Protein AF-0000000073254161 (afdb_homodimer)

Foldseek 3Di:
DDFDDDDDWDDPPDDFQLQVLAAAEEEEEVLLWDLSVLQQVLSLVSHHAYEYEYQPPVSQVVSCVVRPNHHYQHADLLDLVSVLVSLQVSLVSDPNSAHAEYEHDFAADDQWLVLDDPDPPDDRDDTDLVRCSGLAVSSVSSVVSQLVRLCVQQNFAADPPADEHEYEYEAAVLLPDDDPSGCSNSVSSVVSLVVQVVQQRQVNRSNYAYEYEHEYDEDIVSDDPVVVVVCVVVVAAHFYSNLSNVVVSVQSRDSVDHSFYKYQAGCVVPVSRITTPSPNQPVVDPVVVVVVCVVCVVPPSVVTDPD/DDFDDDDDWDDPPDDFQLQVLAAAEEEEEVLLWDLSVLQQVLSLVSHHAYEYEYQPPVSQVVSCVVRPNHHYQHADLLDLVSVLVSLQVSLVSDPNSAHAEYEHDFAADDQWLVLDDPDPPDDRDDTDLVRCSGLAVSSVSSVVSQLVRLCVQQNFAADPPADEHEYEYEAAVLLPDDDPSGCSNSVSSVVSLVVQVVQQRQVNRSNYAYEYEHEYAEDIVSDDPVVVVVCVVVVAAHFYSNLSNVVVSVQSRDSVDHSFYKYQAHCVVPVSRITTPSPNQPVVDPVVVVVVCVVCVVPPSVVTDPD

Radius of gyration: 23.74 Å; Cα contacts (8 Å, |Δi|>4): 1403; chains: 2; bounding box: 58×70×52 Å

Structure (mmCIF, N/CA/C/O backbone):
data_AF-0000000073254161-model_v1
#
loop_
_entity.id
_entity.type
_entity.pdbx_description
1 polymer 'Chromosome 3, complete genome'
#
loop_
_atom_site.group_PDB
_atom_site.id
_atom_site.type_symbol
_atom_site.label_atom_id
_atom_site.label_alt_id
_atom_site.label_comp_id
_atom_site.label_asym_id
_atom_site.label_entity_id
_atom_site.label_seq_id
_atom_site.pdbx_PDB_ins_code
_atom_site.Cartn_x
_atom_site.Cartn_y
_atom_site.Cartn_z
_atom_site.occupancy
_atom_site.B_iso_or_equiv
_atom_site.auth_seq_id
_atom_site.auth_comp_id
_atom_site.auth_asym_id
_atom_site.auth_atom_id
_atom_site.pdbx_PDB_model_num
ATOM 1 N N . MET A 1 1 ? -14.523 23.875 3.107 1 88.19 1 MET A N 1
ATOM 2 C CA . MET A 1 1 ? -13.703 23.188 2.119 1 88.19 1 MET A CA 1
ATOM 3 C C . MET A 1 1 ? -14.57 22.516 1.066 1 88.19 1 MET A C 1
ATOM 5 O O . MET A 1 1 ? -15.57 21.875 1.396 1 88.19 1 MET A O 1
ATOM 9 N N . PRO A 1 2 ? -14.219 22.688 -0.201 1 90.25 2 PRO A N 1
ATOM 10 C CA . PRO A 1 2 ? -15 22.016 -1.244 1 90.25 2 PRO A CA 1
ATOM 11 C C . PRO A 1 2 ? -14.727 20.516 -1.314 1 90.25 2 PRO A C 1
ATOM 13 O O . PRO A 1 2 ? -13.695 20.047 -0.826 1 90.25 2 PRO A O 1
ATOM 16 N N . PRO A 1 3 ? -15.688 19.766 -1.896 1 93.31 3 PRO A N 1
ATOM 17 C CA . PRO A 1 3 ? -15.422 18.344 -2.133 1 93.31 3 PRO A CA 1
ATOM 18 C C . PRO A 1 3 ? -14.242 18.109 -3.078 1 93.31 3 PRO A C 1
ATOM 20 O O . PRO A 1 3 ? -13.906 19 -3.869 1 93.31 3 PRO A O 1
ATOM 23 N N . TYR A 1 4 ? -13.688 16.938 -2.992 1 95.44 4 TYR A N 1
ATOM 24 C CA . TYR A 1 4 ? -12.57 16.547 -3.84 1 95.44 4 TYR A CA 1
ATOM 25 C C . TYR A 1 4 ? -12.984 16.5 -5.305 1 95.44 4 TYR A C 1
ATOM 27 O O . TYR A 1 4 ? -14.047 15.977 -5.637 1 95.44 4 TYR A O 1
ATOM 35 N N . LYS A 1 5 ? -12.195 17.094 -6.145 1 92.38 5 LYS A N 1
ATOM 36 C CA . LYS A 1 5 ? -12.344 17.031 -7.594 1 92.38 5 LYS A CA 1
ATOM 37 C C . LYS A 1 5 ? -11 16.781 -8.273 1 92.38 5 LYS A C 1
ATOM 39 O O . LYS A 1 5 ? -9.969 17.312 -7.844 1 92.38 5 LYS A O 1
ATOM 44 N N . ILE A 1 6 ? -11.055 15.961 -9.258 1 93.88 6 ILE A N 1
ATOM 45 C CA . ILE A 1 6 ? -9.852 15.773 -10.062 1 93.88 6 ILE A CA 1
ATOM 46 C C . ILE A 1 6 ? -9.406 17.109 -10.641 1 93.88 6 ILE A C 1
ATOM 48 O O . ILE A 1 6 ? -10.219 17.875 -11.172 1 93.88 6 ILE A O 1
ATOM 52 N N . SER A 1 7 ? -8.156 17.469 -10.461 1 93.81 7 SER A N 1
ATOM 53 C CA . SER A 1 7 ? -7.586 18.734 -10.906 1 93.81 7 SER A CA 1
ATOM 54 C C . SER A 1 7 ? -6.211 18.531 -11.531 1 93.81 7 SER A C 1
ATOM 56 O O . SER A 1 7 ? -5.609 17.469 -11.391 1 93.81 7 SER A O 1
ATOM 58 N N . PRO A 1 8 ? -5.73 19.469 -12.305 1 94.62 8 PRO A N 1
ATOM 59 C CA . PRO A 1 8 ? -4.359 19.406 -12.812 1 94.62 8 PRO A CA 1
ATOM 60 C C . PRO A 1 8 ? -3.32 19.328 -11.695 1 94.62 8 PRO A C 1
ATOM 62 O O . PRO A 1 8 ? -3.637 19.594 -10.539 1 94.62 8 PRO A O 1
ATOM 65 N N . PRO A 1 9 ? -2.145 18.938 -12.031 1 96.12 9 PRO A N 1
ATOM 66 C CA . PRO A 1 9 ? -1.096 18.859 -11.016 1 96.12 9 PRO A CA 1
ATOM 67 C C . PRO A 1 9 ? -0.862 20.203 -10.312 1 96.12 9 PRO A C 1
ATOM 69 O O . PRO A 1 9 ? -1.015 21.266 -10.922 1 96.12 9 PRO A O 1
ATOM 72 N N . VAL A 1 10 ? -0.501 20.125 -9.062 1 97.44 10 VAL A N 1
ATOM 73 C CA . VAL A 1 10 ? -0.169 21.297 -8.273 1 97.44 10 VAL A CA 1
ATOM 74 C C . VAL A 1 10 ? 1.047 22 -8.867 1 97.44 10 VAL A C 1
ATOM 76 O O . VAL A 1 10 ? 2.049 21.359 -9.188 1 97.44 10 VAL A O 1
ATOM 79 N N . ASP A 1 11 ? 0.95 23.297 -9.109 1 97.5 11 ASP A N 1
ATOM 80 C CA . ASP A 1 11 ? 2.133 24.062 -9.477 1 97.5 11 ASP A CA 1
ATOM 81 C C . ASP A 1 11 ? 3.084 24.219 -8.297 1 97.5 11 ASP A C 1
ATOM 83 O O . ASP A 1 11 ? 2.779 24.938 -7.336 1 97.5 11 ASP A O 1
ATOM 87 N N . CYS A 1 12 ? 4.238 23.578 -8.391 1 98 12 CYS A N 1
ATOM 88 C CA . CYS A 1 12 ? 5.164 23.531 -7.258 1 98 12 CYS A CA 1
ATOM 89 C C . CYS A 1 12 ? 6.262 24.562 -7.41 1 98 12 CYS A C 1
ATOM 91 O O . CYS A 1 12 ? 7.09 24.734 -6.512 1 98 12 CYS A O 1
ATOM 93 N N . ASP A 1 13 ? 6.281 25.266 -8.562 1 97.62 13 ASP A N 1
ATOM 94 C CA . ASP A 1 13 ? 7.297 26.281 -8.812 1 97.62 13 ASP A CA 1
ATOM 95 C C . ASP A 1 13 ? 6.715 27.688 -8.672 1 97.62 13 ASP A C 1
ATOM 97 O O . ASP A 1 13 ? 6.816 28.5 -9.594 1 97.62 13 ASP A O 1
ATOM 101 N N . VAL A 1 14 ? 6.148 27.969 -7.527 1 97.56 14 VAL A N 1
ATOM 102 C CA . VAL A 1 14 ? 5.539 29.266 -7.25 1 97.56 14 VAL A CA 1
ATOM 103 C C . VAL A 1 14 ? 5.867 29.703 -5.82 1 97.56 14 VAL A C 1
ATOM 105 O O . VAL A 1 14 ? 6.098 28.859 -4.949 1 97.56 14 VAL A O 1
ATOM 108 N N . ASN A 1 15 ? 5.891 30.969 -5.629 1 97.25 15 ASN A N 1
ATOM 109 C CA . ASN A 1 15 ? 5.961 31.484 -4.266 1 97.25 15 ASN A CA 1
ATOM 110 C C . ASN A 1 15 ? 4.617 31.375 -3.551 1 97.25 15 ASN A C 1
ATOM 112 O O . ASN A 1 15 ? 3.568 31.312 -4.195 1 97.25 15 ASN A O 1
ATOM 116 N N . PHE A 1 16 ? 4.707 31.203 -2.297 1 96.5 16 PHE A N 1
ATOM 117 C CA . PHE A 1 16 ? 3.486 31.141 -1.504 1 96.5 16 PHE A CA 1
ATOM 118 C C . PHE A 1 16 ? 3.695 31.781 -0.137 1 96.5 16 PHE A C 1
ATOM 120 O O . PHE A 1 16 ? 4.828 31.859 0.348 1 96.5 16 PHE A O 1
ATOM 127 N N . SER A 1 17 ? 2.592 32.312 0.409 1 96.44 17 SER A N 1
ATOM 128 C CA . SER A 1 17 ? 2.637 32.875 1.745 1 96.44 17 SER A CA 1
ATOM 129 C C . SER A 1 17 ? 2.543 31.812 2.822 1 96.44 17 SER A C 1
ATOM 131 O O . SER A 1 17 ? 1.846 30.812 2.648 1 96.44 17 SER A O 1
ATOM 133 N N . ARG A 1 18 ? 3.213 32.031 3.973 1 95.25 18 ARG A N 1
ATOM 134 C CA . ARG A 1 18 ? 3.191 31.109 5.102 1 95.25 18 ARG A CA 1
ATOM 135 C C . ARG A 1 18 ? 2.428 31.703 6.281 1 95.25 18 ARG A C 1
ATOM 137 O O . ARG A 1 18 ? 2.406 31.125 7.367 1 95.25 18 ARG A O 1
ATOM 144 N N . ASP A 1 19 ? 1.77 32.781 6.059 1 95.56 19 ASP A N 1
ATOM 145 C CA . ASP A 1 19 ? 1.135 33.531 7.129 1 95.56 19 ASP A CA 1
ATOM 146 C C . ASP A 1 19 ? 0.021 32.75 7.793 1 95.56 19 ASP A C 1
ATOM 148 O O . ASP A 1 19 ? -0.25 32.906 8.984 1 95.56 19 ASP A O 1
ATOM 152 N N . GLN A 1 20 ? -0.538 31.891 7.043 1 94.69 20 GLN A N 1
ATOM 153 C CA . GLN A 1 20 ? -1.678 31.141 7.562 1 94.69 20 GLN A CA 1
ATOM 154 C C . GLN A 1 20 ? -1.229 30.094 8.578 1 94.69 20 GLN A C 1
ATOM 156 O O . GLN A 1 20 ? -2.053 29.531 9.305 1 94.69 20 GLN A O 1
ATOM 161 N N . LEU A 1 21 ? 0.088 29.844 8.711 1 97.06 21 LEU A N 1
ATOM 162 C CA . LEU A 1 21 ? 0.604 28.812 9.594 1 97.06 21 LEU A CA 1
ATOM 163 C C . LEU A 1 21 ? 0.906 29.391 10.977 1 97.06 21 LEU A C 1
ATOM 165 O O . LEU A 1 21 ? 1.125 28.641 11.93 1 97.06 21 LEU A O 1
ATOM 169 N N . LEU A 1 22 ? 0.882 30.75 11.07 1 95.81 22 LEU A N 1
ATOM 170 C CA . LEU A 1 22 ? 1.233 31.422 12.312 1 95.81 22 LEU A CA 1
ATOM 171 C C . LEU A 1 22 ? 0.337 30.953 13.461 1 95.81 22 LEU A C 1
ATOM 173 O O . LEU A 1 22 ? -0.888 30.938 13.32 1 95.81 22 LEU A O 1
ATOM 177 N N . ASP A 1 23 ? 0.924 30.453 14.5 1 94.81 23 ASP A N 1
ATOM 178 C CA . ASP A 1 23 ? 0.315 30.078 15.773 1 94.81 23 ASP A CA 1
ATOM 179 C C . ASP A 1 23 ? -0.521 28.812 15.641 1 94.81 23 ASP A C 1
ATOM 181 O O . ASP A 1 23 ? -1.264 28.453 16.547 1 94.81 23 ASP A O 1
ATOM 185 N N . LYS A 1 24 ? -0.486 28.188 14.469 1 96.31 24 LYS A N 1
ATOM 186 C CA . LYS A 1 24 ? -1.184 26.922 14.289 1 96.31 24 LYS A CA 1
ATOM 187 C C . LYS A 1 24 ? -0.395 25.766 14.914 1 96.31 24 LYS A C 1
ATOM 189 O O . LYS A 1 24 ? 0.833 25.719 14.812 1 96.31 24 LYS A O 1
ATOM 194 N N . ILE A 1 25 ? -1.047 24.828 15.539 1 97.94 25 ILE A N 1
ATOM 195 C CA . ILE A 1 25 ? -0.398 23.672 16.172 1 97.94 25 ILE A CA 1
ATOM 196 C C . ILE A 1 25 ? -0.178 22.578 15.141 1 97.94 25 ILE A C 1
ATOM 198 O O . ILE A 1 25 ? -1.112 22.172 14.438 1 97.94 25 ILE A O 1
ATOM 202 N N . ALA A 1 26 ? 1.041 22.109 15.031 1 98.5 26 ALA A N 1
ATOM 203 C CA . ALA A 1 26 ? 1.413 21.016 14.125 1 98.5 26 ALA A CA 1
ATOM 204 C C . ALA A 1 26 ? 2.088 19.875 14.883 1 98.5 26 ALA A C 1
ATOM 206 O O . ALA A 1 26 ? 3.057 20.109 15.609 1 98.5 26 ALA A O 1
ATOM 207 N N . ILE A 1 27 ? 1.56 18.703 14.734 1 98.88 27 ILE A N 1
ATOM 208 C CA . ILE A 1 27 ? 2.137 17.5 15.328 1 98.88 27 ILE A CA 1
ATOM 209 C C . ILE A 1 27 ? 2.961 16.75 14.273 1 98.88 27 ILE A C 1
ATOM 211 O O . ILE A 1 27 ? 2.523 16.578 13.133 1 98.88 27 ILE A O 1
ATOM 215 N N . ILE A 1 28 ? 4.145 16.312 14.633 1 98.94 28 ILE A N 1
ATOM 216 C CA . ILE A 1 28 ? 4.988 15.508 13.766 1 98.94 28 ILE A CA 1
ATOM 217 C C . ILE A 1 28 ? 5.441 14.25 14.508 1 98.94 28 ILE A C 1
ATOM 219 O O . ILE A 1 28 ? 6.176 14.336 15.492 1 98.94 28 ILE A O 1
ATOM 223 N N . THR A 1 29 ? 5.035 13.094 14.117 1 98.88 29 THR A N 1
ATOM 224 C CA . THR A 1 29 ? 5.617 11.867 14.641 1 98.88 29 THR A CA 1
ATOM 225 C C . THR A 1 29 ? 6.969 11.586 13.992 1 98.88 29 THR A C 1
ATOM 227 O O . THR A 1 29 ? 7.172 11.883 12.812 1 98.88 29 THR A O 1
ATOM 230 N N . GLY A 1 30 ? 7.852 10.992 14.766 1 98.19 30 GLY A N 1
ATOM 231 C CA . GLY A 1 30 ? 9.203 10.844 14.242 1 98.19 30 GLY A CA 1
ATOM 232 C C . GLY A 1 30 ? 9.852 12.172 13.891 1 98.19 30 GLY A C 1
ATOM 233 O O . GLY A 1 30 ? 10.531 12.281 12.867 1 98.19 30 GLY A O 1
ATOM 234 N N . GLY A 1 31 ? 9.633 13.148 14.695 1 98.31 31 GLY A N 1
ATOM 235 C CA . GLY A 1 31 ? 9.977 14.508 14.305 1 98.31 31 GLY A CA 1
ATOM 236 C C . GLY A 1 31 ? 11.344 14.938 14.789 1 98.31 31 GLY A C 1
ATOM 237 O O . GLY A 1 31 ? 11.805 16.031 14.469 1 98.31 31 GLY A O 1
ATOM 238 N N . ALA A 1 32 ? 12.125 14.055 15.492 1 97.31 32 ALA A N 1
ATOM 239 C CA . ALA A 1 32 ? 13.312 14.508 16.203 1 97.31 32 ALA A CA 1
ATOM 240 C C . ALA A 1 32 ? 14.562 14.375 15.336 1 97.31 32 ALA A C 1
ATOM 242 O O . ALA A 1 32 ? 15.641 14.812 15.719 1 97.31 32 ALA A O 1
ATOM 243 N N . SER A 1 33 ? 14.414 13.742 14.148 1 92.94 33 SER A N 1
ATOM 244 C CA . SER A 1 33 ? 15.586 13.555 13.305 1 92.94 33 SER A CA 1
ATOM 245 C C . SER A 1 33 ? 15.203 13.461 11.836 1 92.94 33 SER A C 1
ATOM 247 O O . SER A 1 33 ? 14.023 13.406 11.5 1 92.94 33 SER A O 1
ATOM 249 N N . GLY A 1 34 ? 16.188 13.664 11.008 1 94.75 34 GLY A N 1
ATOM 250 C CA . GLY A 1 34 ? 16.016 13.438 9.578 1 94.75 34 GLY A CA 1
ATOM 251 C C . GLY A 1 34 ? 14.984 14.367 8.953 1 94.75 34 GLY A C 1
ATOM 252 O O . GLY A 1 34 ? 15.047 15.586 9.133 1 94.75 34 GLY A O 1
ATOM 253 N N . ILE A 1 35 ? 14.133 13.742 8.18 1 97 35 ILE A N 1
ATOM 254 C CA . ILE A 1 35 ? 13.125 14.5 7.441 1 97 35 ILE A CA 1
ATOM 255 C C . ILE A 1 35 ? 12.117 15.102 8.422 1 97 35 ILE A C 1
ATOM 257 O O . ILE A 1 35 ? 11.633 16.219 8.211 1 97 35 ILE A O 1
ATOM 261 N N . GLY A 1 36 ? 11.812 14.352 9.539 1 98.25 36 GLY A N 1
ATOM 262 C CA . GLY A 1 36 ? 10.938 14.883 10.578 1 98.25 36 GLY A CA 1
ATOM 263 C C . GLY A 1 36 ? 11.453 16.172 11.188 1 98.25 36 GLY A C 1
ATOM 264 O O . GLY A 1 36 ? 10.688 17.125 11.383 1 98.25 36 GLY A O 1
ATOM 265 N N . GLU A 1 37 ? 12.727 16.188 11.43 1 98.31 37 GLU A N 1
ATOM 266 C CA . GLU A 1 37 ? 13.352 17.406 11.945 1 98.31 37 GLU A CA 1
ATOM 267 C C . GLU A 1 37 ? 13.234 18.547 10.93 1 98.31 37 GLU A C 1
ATOM 269 O O . GLU A 1 37 ? 13.008 19.688 11.312 1 98.31 37 GLU A O 1
ATOM 274 N N . ALA A 1 38 ? 13.383 18.219 9.672 1 98.44 38 ALA A N 1
ATOM 275 C CA . ALA A 1 38 ? 13.258 19.234 8.625 1 98.44 38 ALA A CA 1
ATOM 276 C C . ALA A 1 38 ? 11.859 19.844 8.609 1 98.44 38 ALA A C 1
ATOM 278 O O . ALA A 1 38 ? 11.703 21.047 8.453 1 98.44 38 ALA A O 1
ATOM 279 N N . TYR A 1 39 ? 10.844 18.984 8.758 1 98.81 39 TYR A N 1
ATOM 280 C CA . TYR A 1 39 ? 9.477 19.484 8.867 1 98.81 39 TYR A CA 1
ATOM 281 C C . TYR A 1 39 ? 9.32 20.391 10.078 1 98.81 39 TYR A C 1
ATOM 283 O O . TYR A 1 39 ? 8.727 21.469 9.984 1 98.81 39 TYR A O 1
ATOM 291 N N . ALA A 1 40 ? 9.875 19.938 11.227 1 98.81 40 ALA A N 1
ATOM 292 C CA . ALA A 1 40 ? 9.75 20.703 12.477 1 98.81 40 ALA A CA 1
ATOM 293 C C . ALA A 1 40 ? 10.383 22.078 12.336 1 98.81 40 ALA A C 1
ATOM 295 O O . ALA A 1 40 ? 9.758 23.094 12.688 1 98.81 40 ALA A O 1
ATOM 296 N N . ARG A 1 41 ? 11.562 22.172 11.812 1 98.75 41 ARG A N 1
ATOM 297 C CA . ARG A 1 41 ? 12.273 23.422 11.656 1 98.75 41 ARG A CA 1
ATOM 298 C C . ARG A 1 41 ? 11.555 24.344 10.672 1 98.75 41 ARG A C 1
ATOM 300 O O . ARG A 1 41 ? 11.461 25.547 10.898 1 98.75 41 ARG A O 1
ATOM 307 N N . ALA A 1 42 ? 11.078 23.766 9.555 1 98.81 42 ALA A N 1
ATOM 308 C CA . ALA A 1 42 ? 10.375 24.562 8.555 1 98.81 42 ALA A CA 1
ATOM 309 C C . ALA A 1 42 ? 9.094 25.156 9.133 1 98.81 42 ALA A C 1
ATOM 311 O O . ALA A 1 42 ? 8.82 26.344 8.945 1 98.81 42 ALA A O 1
ATOM 312 N N . LEU A 1 43 ? 8.328 24.359 9.844 1 98.75 43 LEU A N 1
ATOM 313 C CA . LEU A 1 43 ? 7.07 24.812 10.438 1 98.75 43 LEU A CA 1
ATOM 314 C C . LEU A 1 43 ? 7.316 25.844 11.523 1 98.75 43 LEU A C 1
ATOM 316 O O . LEU A 1 43 ? 6.594 26.844 11.609 1 98.75 43 LEU A O 1
ATOM 320 N N . HIS A 1 44 ? 8.344 25.625 12.32 1 98.62 44 HIS A N 1
ATOM 321 C CA . HIS A 1 44 ? 8.695 26.578 13.359 1 98.62 44 HIS A CA 1
ATOM 322 C C . HIS A 1 44 ? 9.07 27.938 12.766 1 98.62 44 HIS A C 1
ATOM 324 O O . HIS A 1 44 ? 8.609 28.984 13.242 1 98.62 44 HIS A O 1
ATOM 330 N N . LYS A 1 45 ? 9.859 27.875 11.758 1 98.31 45 LYS A N 1
ATOM 331 C CA . LYS A 1 45 ? 10.281 29.094 11.078 1 98.31 45 LYS A CA 1
ATOM 332 C C . LYS A 1 45 ? 9.086 29.844 10.5 1 98.31 45 LYS A C 1
ATOM 334 O O . LYS A 1 45 ? 9.086 31.078 10.438 1 98.31 45 LYS A O 1
ATOM 339 N N . ALA A 1 46 ? 8.062 29.125 10.141 1 98.12 46 ALA A N 1
ATOM 340 C CA . ALA A 1 46 ? 6.859 29.703 9.562 1 98.12 46 ALA A CA 1
ATOM 341 C C . ALA A 1 46 ? 5.922 30.219 10.656 1 98.12 46 ALA A C 1
ATOM 343 O O . ALA A 1 46 ? 4.863 30.781 10.359 1 98.12 46 ALA A O 1
ATOM 344 N N . GLY A 1 47 ? 6.25 29.984 11.93 1 97.12 47 GLY A N 1
ATOM 345 C CA . GLY A 1 47 ? 5.496 30.562 13.039 1 97.12 47 GLY A CA 1
ATOM 346 C C . GLY A 1 47 ? 4.527 29.578 13.672 1 97.12 47 GLY A C 1
ATOM 347 O O . GLY A 1 47 ? 3.783 29.922 14.586 1 97.12 47 GLY A O 1
ATOM 348 N N . ALA A 1 48 ? 4.539 28.328 13.258 1 97.38 48 ALA A N 1
ATOM 349 C CA . ALA A 1 48 ? 3.662 27.312 13.844 1 97.38 48 ALA A CA 1
ATOM 350 C C . ALA A 1 48 ? 4.164 26.875 15.219 1 97.38 48 ALA A C 1
ATOM 352 O O . ALA A 1 48 ? 5.348 27.016 15.523 1 97.38 48 ALA A O 1
ATOM 353 N N . VAL A 1 49 ? 3.287 26.422 16 1 97.06 49 VAL A N 1
ATOM 354 C CA . VAL A 1 49 ? 3.633 25.75 17.25 1 97.06 49 VAL A CA 1
ATOM 355 C C . VAL A 1 49 ? 3.834 24.266 17.016 1 97.06 49 VAL A C 1
ATOM 357 O O . VAL A 1 49 ? 2.867 23.531 16.797 1 97.06 49 VAL A O 1
ATOM 360 N N . VAL A 1 50 ? 5.055 23.812 17.141 1 98.31 50 VAL A N 1
ATOM 361 C CA . VAL A 1 50 ? 5.398 22.453 16.719 1 98.31 50 VAL A CA 1
ATOM 362 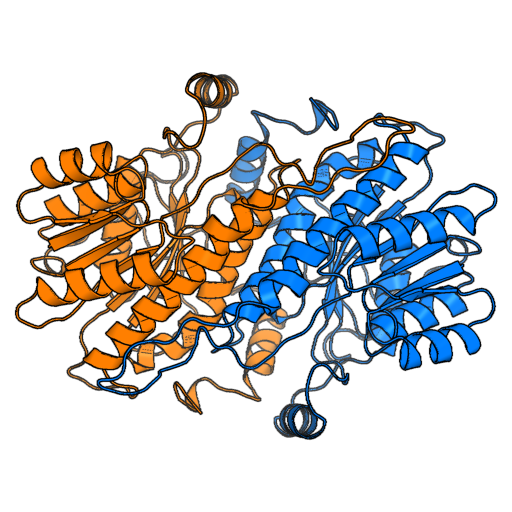C C . VAL A 1 50 ? 5.43 21.531 17.922 1 98.31 50 VAL A C 1
ATOM 364 O O . VAL A 1 50 ? 6.062 21.844 18.938 1 98.31 50 VAL A O 1
ATOM 367 N N . VAL A 1 51 ? 4.727 20.406 17.859 1 98.75 51 VAL A N 1
ATOM 368 C CA . VAL A 1 51 ? 4.777 19.328 18.844 1 98.75 51 VAL A CA 1
ATOM 369 C C . VAL A 1 51 ? 5.453 18.109 18.234 1 98.75 51 VAL A C 1
ATOM 371 O O . VAL A 1 51 ? 4.934 17.516 17.281 1 98.75 51 VAL A O 1
ATOM 374 N N . ILE A 1 52 ? 6.562 17.703 18.812 1 98.81 52 ILE A N 1
ATOM 375 C CA . ILE A 1 52 ? 7.438 16.672 18.266 1 98.81 52 ILE A CA 1
ATOM 376 C C . ILE A 1 52 ? 7.242 15.367 19.016 1 98.81 52 ILE A C 1
ATOM 378 O O . ILE A 1 52 ? 7.496 15.297 20.219 1 98.81 52 ILE A O 1
ATOM 382 N N . GLY A 1 53 ? 6.742 14.359 18.391 1 98.88 53 GLY A N 1
ATOM 383 C CA . GLY A 1 53 ? 6.715 13.008 18.922 1 98.88 53 GLY A CA 1
ATOM 384 C C . GLY A 1 53 ? 7.824 12.133 18.375 1 98.88 53 GLY A C 1
ATOM 385 O O . GLY A 1 53 ? 8.008 12.039 17.156 1 98.88 53 GLY A O 1
ATOM 386 N N . ASP A 1 54 ? 8.523 11.477 19.203 1 98.69 54 ASP A N 1
ATOM 387 C CA . ASP A 1 54 ? 9.609 10.594 18.797 1 98.69 54 ASP A CA 1
ATOM 388 C C . ASP A 1 54 ? 10.008 9.641 19.922 1 98.69 54 ASP A C 1
ATOM 390 O O . ASP A 1 54 ? 9.797 9.945 21.094 1 98.69 54 ASP A O 1
ATOM 394 N N . LYS A 1 55 ? 10.578 8.555 19.625 1 97.38 55 LYS A N 1
ATOM 395 C CA . LYS A 1 55 ? 11.008 7.59 20.641 1 97.38 55 LYS A CA 1
ATOM 396 C C . LYS A 1 55 ? 12.383 7.957 21.203 1 97.38 55 LYS A C 1
ATOM 398 O O . LYS A 1 55 ? 12.766 7.484 22.266 1 97.38 55 LYS A O 1
ATOM 403 N N . ASN A 1 56 ? 13.133 8.766 20.438 1 97.56 56 ASN A N 1
ATOM 404 C CA . ASN A 1 56 ? 14.43 9.242 20.906 1 97.56 56 ASN A CA 1
ATOM 405 C C . ASN A 1 56 ? 14.297 10.492 21.766 1 97.56 56 ASN A C 1
ATOM 407 O O . ASN A 1 56 ? 14.281 11.609 21.25 1 97.56 56 ASN A O 1
ATOM 411 N N . ALA A 1 57 ? 14.344 10.32 23.031 1 97.88 57 ALA A N 1
ATOM 412 C CA . ALA A 1 57 ? 14.109 11.414 23.969 1 97.88 57 ALA A CA 1
ATOM 413 C C . ALA A 1 57 ? 15.242 12.438 23.906 1 97.88 57 ALA A C 1
ATOM 415 O O . ALA A 1 57 ? 15 13.648 23.953 1 97.88 57 ALA A O 1
ATOM 416 N N . THR A 1 58 ? 16.438 11.953 23.734 1 98.25 58 THR A N 1
ATOM 417 C CA . THR A 1 58 ? 17.594 12.844 23.703 1 98.25 58 THR A CA 1
ATOM 418 C C . THR A 1 58 ? 17.516 13.781 22.516 1 98.25 58 THR A C 1
ATOM 420 O O . THR A 1 58 ? 17.641 15 22.672 1 98.25 58 THR A O 1
ATOM 423 N N . ALA A 1 59 ? 17.266 13.266 21.344 1 97.69 59 ALA A N 1
ATOM 424 C CA . ALA A 1 59 ? 17.188 14.062 20.125 1 97.69 59 ALA A CA 1
ATOM 425 C C . ALA A 1 59 ? 15.984 15 20.156 1 97.69 59 ALA A C 1
ATOM 427 O O . ALA A 1 59 ? 16.062 16.156 19.734 1 97.69 59 ALA A O 1
ATOM 428 N N . GLY A 1 60 ? 14.852 14.492 20.703 1 98.44 60 GLY A N 1
ATOM 429 C CA . GLY A 1 60 ? 13.641 15.289 20.781 1 98.44 60 GLY A CA 1
ATOM 430 C C . GLY A 1 60 ? 13.773 16.484 21.719 1 98.44 60 GLY A C 1
ATOM 431 O O . GLY A 1 60 ? 13.367 17.594 21.375 1 98.44 60 GLY A O 1
ATOM 432 N N . GLU A 1 61 ? 14.352 16.266 22.875 1 98.38 61 GLU A N 1
ATOM 433 C CA . GLU A 1 61 ? 14.555 17.328 23.844 1 98.38 61 GLU A CA 1
ATOM 434 C C . GLU A 1 61 ? 15.539 18.375 23.328 1 98.38 61 GLU A C 1
ATOM 436 O O . GLU A 1 61 ? 15.328 19.578 23.5 1 98.38 61 GLU A O 1
ATOM 441 N N . GLN A 1 62 ? 16.547 17.906 22.672 1 98.38 62 GLN A N 1
ATOM 442 C CA . GLN A 1 62 ? 17.516 18.812 22.078 1 98.38 62 GLN A CA 1
ATOM 443 C C . GLN A 1 62 ? 16.859 19.719 21.031 1 98.38 62 GLN A C 1
ATOM 445 O O . GLN A 1 62 ? 17.016 20.938 21.062 1 98.38 62 GLN A O 1
ATOM 450 N N . LEU A 1 63 ? 16.078 19.094 20.156 1 98.5 63 LEU A N 1
ATOM 451 C CA . LEU A 1 63 ? 15.438 19.875 19.094 1 98.5 63 LEU A CA 1
ATOM 452 C C . LEU A 1 63 ? 14.422 20.844 19.688 1 98.5 63 LEU A C 1
ATOM 454 O O . LEU A 1 63 ? 14.352 22 19.266 1 98.5 63 LEU A O 1
ATOM 458 N N . SER A 1 64 ? 13.641 20.391 20.641 1 98.06 64 SER A N 1
ATOM 459 C CA . SER A 1 64 ? 12.633 21.266 21.234 1 98.06 64 SER A CA 1
ATOM 460 C C . SER A 1 64 ? 13.273 22.453 21.953 1 98.06 64 SER A C 1
ATOM 462 O O . SER A 1 64 ? 12.688 23.531 22.016 1 98.06 64 SER A O 1
ATOM 464 N N . SER A 1 65 ? 14.477 22.281 22.5 1 98.12 65 SER A N 1
ATOM 465 C CA . SER A 1 65 ? 15.188 23.359 23.141 1 98.12 65 SER A CA 1
ATOM 466 C C . SER A 1 65 ? 15.672 24.391 22.125 1 98.12 65 SER A C 1
ATOM 468 O O . SER A 1 65 ? 15.812 25.578 22.453 1 98.12 65 SER A O 1
ATOM 470 N N . GLU A 1 66 ? 15.875 23.953 20.906 1 98.25 66 GLU A N 1
ATOM 471 C CA . GLU A 1 66 ? 16.344 24.828 19.828 1 98.25 66 GLU A CA 1
ATOM 472 C C . GLU A 1 66 ? 15.18 25.594 19.203 1 98.25 66 GLU A C 1
ATOM 474 O O . GLU A 1 66 ? 15.367 26.688 18.641 1 98.25 66 GLU A O 1
ATOM 479 N N . LEU A 1 67 ? 14 25.016 19.25 1 98.38 67 LEU A N 1
ATOM 480 C CA . LEU A 1 67 ? 12.812 25.594 18.625 1 98.38 67 LEU A CA 1
ATOM 481 C C . LEU A 1 67 ? 11.891 26.203 19.672 1 98.38 67 LEU A C 1
ATOM 483 O O . LEU A 1 67 ? 11.016 25.531 20.219 1 98.38 67 LEU A O 1
ATOM 487 N N . SER A 1 68 ? 12.039 27.469 19.891 1 96.94 68 SER A N 1
ATOM 488 C CA . SER A 1 68 ? 11.305 28.156 20.938 1 96.94 68 SER A CA 1
ATOM 489 C C . SER A 1 68 ? 9.797 27.953 20.781 1 96.94 68 SER A C 1
ATOM 491 O O . SER A 1 68 ? 9.258 28.109 19.688 1 96.94 68 SER A O 1
ATOM 493 N N . GLY A 1 69 ? 9.211 27.578 21.859 1 94.94 69 GLY A N 1
ATOM 494 C CA . GLY A 1 69 ? 7.766 27.438 21.844 1 94.94 69 GLY A CA 1
ATOM 495 C C . GLY A 1 69 ? 7.305 26.062 21.406 1 94.94 69 GLY A C 1
ATOM 496 O O . GLY A 1 69 ? 6.117 25.734 21.5 1 94.94 69 GLY A O 1
ATOM 497 N N . SER A 1 70 ? 8.219 25.234 20.953 1 97.12 70 SER A N 1
ATOM 498 C CA . SER A 1 70 ? 7.875 23.859 20.578 1 97.12 70 SER A CA 1
ATOM 499 C C . SER A 1 70 ? 7.809 22.953 21.797 1 97.12 70 SER A C 1
ATOM 501 O O . SER A 1 70 ? 8.227 23.344 22.891 1 97.12 70 SER A O 1
ATOM 503 N N . LYS A 1 71 ? 7.211 21.812 21.656 1 98 71 LYS A N 1
ATOM 504 C CA . LYS A 1 71 ? 7.102 20.812 22.719 1 98 71 LYS A CA 1
ATOM 505 C C . LYS A 1 71 ? 7.527 19.438 22.219 1 98 71 LYS A C 1
ATOM 507 O O . LYS A 1 71 ? 7.172 19.031 21.125 1 98 71 LYS A O 1
ATOM 512 N N . PHE A 1 72 ? 8.312 18.75 23.016 1 98.62 72 PHE A N 1
ATOM 513 C CA . PHE A 1 72 ? 8.648 17.359 22.75 1 98.62 72 PHE A CA 1
ATOM 514 C C . PHE A 1 72 ? 7.824 16.422 23.641 1 98.62 72 PHE A C 1
ATOM 516 O O . PHE A 1 72 ? 7.613 16.703 24.812 1 98.62 72 PHE A O 1
ATOM 523 N N . VAL A 1 73 ? 7.27 15.359 23.078 1 98.69 73 VAL A N 1
ATOM 524 C CA . VAL A 1 73 ? 6.582 14.273 23.781 1 98.69 73 VAL A CA 1
ATOM 525 C C . VAL A 1 73 ? 7.184 12.93 23.375 1 98.69 73 VAL A C 1
ATOM 527 O O . VAL A 1 73 ? 7.211 12.594 22.188 1 98.69 73 VAL A O 1
ATOM 530 N N . HIS A 1 74 ? 7.723 12.18 24.344 1 98.69 74 HIS A N 1
ATOM 531 C CA . HIS A 1 74 ? 8.211 10.844 24.031 1 98.69 74 HIS A CA 1
ATOM 532 C C . HIS A 1 74 ? 7.105 9.961 23.469 1 98.69 74 HIS A C 1
ATOM 534 O O . HIS A 1 74 ? 6.047 9.82 24.078 1 98.69 74 HIS A O 1
ATOM 540 N N . CYS A 1 75 ? 7.387 9.367 22.25 1 98.75 75 CYS A N 1
ATOM 541 C CA . CYS A 1 75 ? 6.312 8.664 21.547 1 98.75 75 CYS A CA 1
ATOM 542 C C . CYS A 1 75 ? 6.867 7.555 20.672 1 98.75 75 CYS A C 1
ATOM 544 O O . CYS A 1 75 ? 7.598 7.82 19.719 1 98.75 75 CYS A O 1
ATOM 546 N N . ASP A 1 76 ? 6.605 6.344 21.062 1 98.69 76 ASP A N 1
ATOM 547 C CA . ASP A 1 76 ? 6.742 5.219 20.141 1 98.69 76 ASP A CA 1
ATOM 548 C C . ASP A 1 76 ? 5.516 5.098 19.234 1 98.69 76 ASP A C 1
ATOM 550 O O . ASP A 1 76 ? 4.422 4.77 19.688 1 98.69 76 ASP A O 1
ATOM 554 N N . ALA A 1 77 ? 5.699 5.336 17.938 1 97.62 77 ALA A N 1
ATOM 555 C CA . ALA A 1 77 ? 4.59 5.414 16.984 1 97.62 77 ALA A CA 1
ATOM 556 C C . ALA A 1 77 ? 3.828 4.094 16.922 1 97.62 77 ALA A C 1
ATOM 558 O O . ALA A 1 77 ? 2.686 4.047 16.469 1 97.62 77 ALA A O 1
ATOM 559 N N . THR A 1 78 ? 4.441 2.938 17.359 1 98.19 78 THR A N 1
ATOM 560 C CA . THR A 1 78 ? 3.787 1.635 17.312 1 98.19 78 THR A CA 1
ATOM 561 C C . THR A 1 78 ? 2.871 1.453 18.531 1 98.19 78 THR A C 1
ATOM 563 O O . THR A 1 78 ? 2.115 0.482 18.594 1 98.19 78 THR A O 1
ATOM 566 N N . GLU A 1 79 ? 2.969 2.363 19.516 1 98.75 79 GLU A N 1
ATOM 567 C CA . GLU A 1 79 ? 2.178 2.273 20.734 1 98.75 79 GLU A CA 1
ATOM 568 C C . GLU A 1 79 ? 1.019 3.266 20.719 1 98.75 79 GLU A C 1
ATOM 570 O O . GLU A 1 79 ? 1.233 4.48 20.766 1 98.75 79 GLU A O 1
ATOM 575 N N . TRP A 1 80 ? -0.173 2.766 20.766 1 98.69 80 TRP A N 1
ATOM 576 C CA . TRP A 1 80 ? -1.383 3.58 20.719 1 98.69 80 TRP A CA 1
ATOM 577 C C . TRP A 1 80 ? -1.387 4.617 21.844 1 98.69 80 TRP A C 1
ATOM 579 O O . TRP A 1 80 ? -1.652 5.797 21.609 1 98.69 80 TRP A O 1
ATOM 589 N N . GLU A 1 81 ? -1.067 4.195 23.031 1 98.69 81 GLU A N 1
ATOM 590 C CA . GLU A 1 81 ? -1.158 5.074 24.188 1 98.69 81 GLU A CA 1
ATOM 591 C C . GLU A 1 81 ? -0.166 6.23 24.094 1 98.69 81 GLU A C 1
ATOM 593 O O . GLU A 1 81 ? -0.444 7.336 24.562 1 98.69 81 GLU A O 1
ATOM 598 N N . ASP A 1 82 ? 1.005 5.965 23.5 1 98.81 82 ASP A N 1
ATOM 599 C CA . ASP A 1 82 ? 1.989 7.02 23.297 1 98.81 82 ASP A CA 1
ATOM 600 C C . ASP A 1 82 ? 1.45 8.094 22.344 1 98.81 82 ASP A C 1
ATOM 602 O O . ASP A 1 82 ? 1.57 9.289 22.625 1 98.81 82 ASP A O 1
ATOM 606 N N . GLN A 1 83 ? 0.829 7.707 21.266 1 98.75 83 GLN A N 1
ATOM 607 C CA . GLN A 1 83 ? 0.307 8.672 20.312 1 98.75 83 GLN A CA 1
ATOM 608 C C . GLN A 1 83 ? -0.899 9.414 20.875 1 98.75 83 GLN A C 1
ATOM 610 O O . GLN A 1 83 ? -1.058 10.617 20.656 1 98.75 83 GLN A O 1
ATOM 615 N N . ALA A 1 84 ? -1.744 8.648 21.578 1 98.56 84 ALA A N 1
ATOM 616 C CA . ALA A 1 84 ? -2.881 9.305 22.219 1 98.56 84 ALA A CA 1
ATOM 617 C C . ALA A 1 84 ? -2.414 10.414 23.156 1 98.56 84 ALA A C 1
ATOM 619 O O . ALA A 1 84 ? -2.99 11.508 23.172 1 98.56 84 ALA A O 1
ATOM 620 N N . ARG A 1 85 ? -1.394 10.148 23.906 1 98.44 85 ARG A N 1
ATOM 621 C CA . ARG A 1 85 ? -0.826 11.141 24.812 1 98.44 85 ARG A CA 1
ATOM 622 C C . ARG A 1 85 ? -0.229 12.312 24.047 1 98.44 85 ARG A C 1
ATOM 624 O O . ARG A 1 85 ? -0.381 13.469 24.438 1 98.44 85 ARG A O 1
ATOM 631 N N . LEU A 1 86 ? 0.453 12.023 22.938 1 98.69 86 LEU A N 1
ATOM 632 C CA . LEU A 1 86 ? 1.03 13.055 22.078 1 98.69 86 LEU A CA 1
ATOM 633 C C . LEU A 1 86 ? -0.037 14.047 21.625 1 98.69 86 LEU A C 1
ATOM 635 O O . LEU A 1 86 ? 0.151 15.258 21.75 1 98.69 86 LEU A O 1
ATOM 639 N N . PHE A 1 87 ? -1.159 13.594 21.188 1 98.38 87 PHE A N 1
ATOM 640 C CA . PHE A 1 87 ? -2.238 14.445 20.703 1 98.38 87 PHE A CA 1
ATOM 641 C C . PHE A 1 87 ? -2.881 15.211 21.859 1 98.38 87 PHE A C 1
ATOM 643 O O . PHE A 1 87 ? -3.203 16.391 21.719 1 98.38 87 PHE A O 1
ATOM 650 N N . LYS A 1 88 ? -3.072 14.5 22.984 1 96.81 88 LYS A N 1
ATOM 651 C CA . LYS A 1 88 ? -3.66 15.148 24.156 1 96.81 88 LYS A CA 1
ATOM 652 C C . LYS A 1 88 ? -2.805 16.328 24.609 1 96.81 88 LYS A C 1
ATOM 654 O O . LYS A 1 88 ? -3.324 17.406 24.875 1 96.81 88 LYS A O 1
ATOM 659 N N . GLU A 1 89 ? -1.551 16.125 24.688 1 97.31 89 GLU A N 1
ATOM 660 C CA . GLU A 1 89 ? -0.636 17.172 25.125 1 97.31 89 GLU A CA 1
ATOM 661 C C . GLU A 1 89 ? -0.583 18.312 24.109 1 97.31 89 GLU A C 1
ATOM 663 O O . GLU A 1 89 ? -0.485 19.484 24.484 1 97.31 89 GLU A O 1
ATOM 668 N N . ALA A 1 90 ? -0.625 17.953 22.828 1 97.75 90 ALA A N 1
ATOM 669 C CA . ALA A 1 90 ? -0.652 18.984 21.797 1 97.75 90 ALA A CA 1
ATOM 670 C C . ALA A 1 90 ? -1.893 19.859 21.938 1 97.75 90 ALA A C 1
ATOM 672 O O . ALA A 1 90 ? -1.806 21.094 21.828 1 97.75 90 ALA A O 1
ATOM 673 N N . ALA A 1 91 ? -3.02 19.234 22.172 1 95.12 91 ALA A N 1
ATOM 674 C CA . ALA A 1 91 ? -4.289 19.953 22.281 1 95.12 91 ALA A CA 1
ATOM 675 C C . ALA A 1 91 ? -4.293 20.891 23.484 1 95.12 91 ALA A C 1
ATOM 677 O O . ALA A 1 91 ? -5.008 21.891 23.5 1 95.12 91 ALA A O 1
ATOM 678 N N . GLN A 1 92 ? -3.447 20.641 24.438 1 93.44 92 GLN A N 1
ATOM 679 C CA . GLN A 1 92 ? -3.396 21.438 25.656 1 93.44 92 GLN A CA 1
ATOM 680 C C . GLN A 1 92 ? -2.516 22.672 25.469 1 93.44 92 GLN A C 1
ATOM 682 O O . GLN A 1 92 ? -2.561 23.609 26.281 1 93.44 92 GLN A O 1
ATOM 687 N N . LEU A 1 93 ? -1.71 22.703 24.438 1 90.31 93 LEU A N 1
ATOM 688 C CA . LEU A 1 93 ? -0.805 23.812 24.203 1 90.31 93 LEU A CA 1
ATOM 689 C C . LEU A 1 93 ? -1.565 25.031 23.672 1 90.31 93 LEU A C 1
ATOM 691 O O . LEU A 1 93 ? -1.117 26.172 23.828 1 90.31 93 LEU A O 1
ATOM 695 N N . SER A 1 94 ? -2.545 24.766 22.906 1 76.19 94 SER A N 1
ATOM 696 C CA . SER A 1 94 ? -3.318 25.859 22.328 1 76.19 94 SER A CA 1
ATOM 697 C C . SER A 1 94 ? -4.438 26.297 23.266 1 76.19 94 SER A C 1
ATOM 699 O O . SER A 1 94 ? -5.07 25.469 23.922 1 76.19 94 SER A O 1
ATOM 701 N N . PRO A 1 95 ? -4.527 27.609 23.438 1 76.56 95 PRO A N 1
ATOM 702 C CA . PRO A 1 95 ? -5.695 28.047 24.203 1 76.56 95 PRO A CA 1
ATOM 703 C C . PRO A 1 95 ? -7.012 27.516 23.625 1 76.56 95 PRO A C 1
ATOM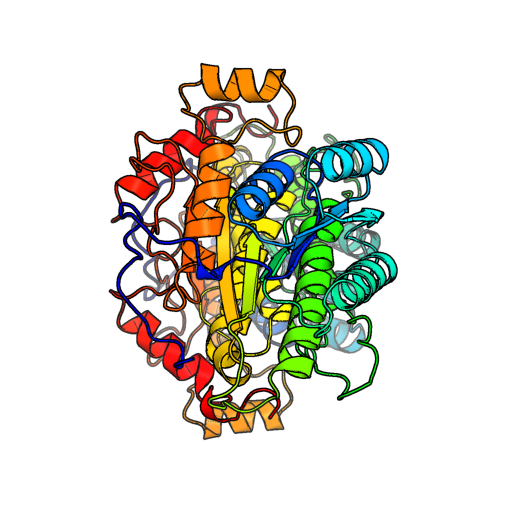 705 O O . PRO A 1 95 ? -7.945 27.234 24.391 1 76.56 95 PRO A O 1
ATOM 708 N N . SER A 1 96 ? -7 27.281 22.359 1 79.31 96 SER A N 1
ATOM 709 C CA . SER A 1 96 ? -8.219 26.797 21.719 1 79.31 96 SER A CA 1
ATOM 710 C C . SER A 1 96 ? -8.305 25.281 21.75 1 79.31 96 SER A C 1
ATOM 712 O O . SER A 1 96 ? -9.359 24.703 21.484 1 79.31 96 SER A O 1
ATOM 714 N N . GLY A 1 97 ? -7.234 24.703 22.109 1 81.12 97 GLY A N 1
ATOM 715 C CA . GLY A 1 97 ? -7.211 23.25 22.141 1 81.12 97 GLY A CA 1
ATOM 716 C C . GLY A 1 97 ? -7.277 22.625 20.766 1 81.12 97 GLY A C 1
ATOM 717 O O . GLY A 1 97 ? -7.539 21.438 20.625 1 81.12 97 GLY A O 1
ATOM 718 N N . LYS A 1 98 ? -7.012 23.516 19.75 1 94 98 LYS A N 1
ATOM 719 C CA . LYS A 1 98 ? -7.238 23.031 18.391 1 94 98 LYS A CA 1
ATOM 720 C C . LYS A 1 98 ? -5.93 22.609 17.734 1 94 98 LYS A C 1
ATOM 722 O O . LYS A 1 98 ? -4.906 23.281 17.875 1 94 98 LYS A O 1
ATOM 727 N N . ILE A 1 99 ? -5.945 21.469 17.141 1 97.44 99 ILE A N 1
ATOM 728 C CA . ILE A 1 99 ? -4.844 20.969 16.312 1 97.44 99 ILE A CA 1
ATOM 729 C C . ILE A 1 99 ? -5.133 21.234 14.844 1 97.44 99 ILE A C 1
ATOM 731 O O . ILE A 1 99 ? -6.215 20.922 14.344 1 97.44 99 ILE A O 1
ATOM 735 N N . SER A 1 100 ? -4.184 21.812 14.109 1 9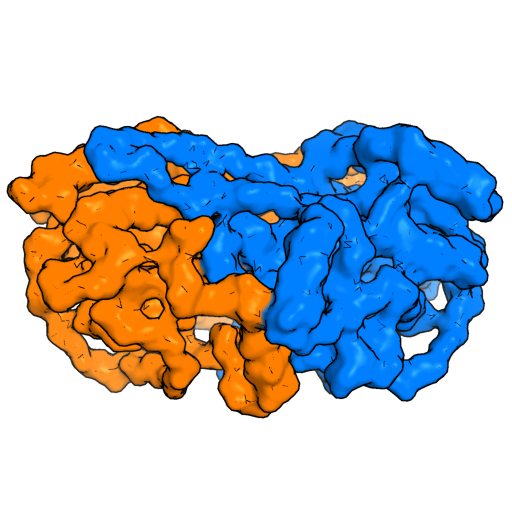8.06 100 SER A N 1
ATOM 736 C CA . SER A 1 100 ? -4.422 22.188 12.719 1 98.06 100 SER A CA 1
ATOM 737 C C . SER A 1 100 ? -3.766 21.203 11.758 1 98.06 100 SER A C 1
ATOM 739 O O . SER A 1 100 ? -4.363 20.828 10.75 1 98.06 100 SER A O 1
ATOM 741 N N . TYR A 1 101 ? -2.539 20.797 12.055 1 98.69 101 TYR A N 1
ATOM 742 C CA . TYR A 1 101 ? -1.764 20.016 11.102 1 98.69 101 TYR A CA 1
ATOM 743 C C . TYR A 1 101 ? -1.121 18.812 11.781 1 98.69 101 TYR A C 1
ATOM 745 O O . TYR A 1 101 ? -0.675 18.906 12.922 1 98.69 101 TYR A O 1
ATOM 753 N N . VAL A 1 102 ? -1.153 17.703 11.109 1 98.94 102 VAL A N 1
ATOM 754 C CA . VAL A 1 102 ? -0.51 16.484 11.562 1 98.94 102 VAL A CA 1
ATOM 755 C C . VAL A 1 102 ? 0.321 15.883 10.43 1 98.94 102 VAL A C 1
ATOM 757 O O . VAL A 1 102 ? -0.166 15.742 9.305 1 98.94 102 VAL A O 1
ATOM 760 N N . ILE A 1 103 ? 1.59 15.648 10.672 1 98.94 103 ILE A N 1
ATOM 761 C CA . ILE A 1 103 ? 2.459 14.938 9.734 1 98.94 103 ILE A CA 1
ATOM 762 C C . ILE A 1 103 ? 2.818 13.562 10.305 1 98.94 103 ILE A C 1
ATOM 764 O O . ILE A 1 103 ? 3.559 13.469 11.289 1 98.94 103 ILE A O 1
ATOM 768 N N . ALA A 1 104 ? 2.244 12.539 9.75 1 98.94 104 ALA A N 1
ATOM 769 C CA . ALA A 1 104 ? 2.568 11.164 10.109 1 98.94 104 ALA A CA 1
ATOM 770 C C . ALA A 1 104 ? 3.889 10.727 9.484 1 98.94 104 ALA A C 1
ATOM 772 O O . ALA A 1 104 ? 3.9 10.031 8.469 1 98.94 104 ALA A O 1
ATOM 773 N N . ASN A 1 105 ? 4.988 11.062 10.156 1 98.56 105 ASN A N 1
ATOM 774 C CA . ASN A 1 105 ? 6.305 10.961 9.547 1 98.56 105 ASN A CA 1
ATOM 775 C C . ASN A 1 105 ? 7.086 9.766 10.086 1 98.56 105 ASN A C 1
ATOM 777 O O . ASN A 1 105 ? 8.039 9.297 9.453 1 98.56 105 ASN A O 1
ATOM 781 N N . ALA A 1 106 ? 6.707 9.227 11.273 1 97.12 106 ALA A N 1
ATOM 782 C CA . ALA A 1 106 ? 7.461 8.117 11.859 1 97.12 106 ALA A CA 1
ATOM 783 C C . ALA A 1 106 ? 7.566 6.949 10.875 1 97.12 106 ALA A C 1
ATOM 785 O O . ALA A 1 106 ? 6.562 6.52 10.305 1 97.12 106 ALA A O 1
ATOM 786 N N . GLY A 1 107 ? 8.688 6.508 10.594 1 94.25 107 GLY A N 1
ATOM 787 C CA . GLY A 1 107 ? 8.977 5.41 9.688 1 94.25 107 GLY A CA 1
ATOM 788 C C . GLY A 1 107 ? 10.43 4.984 9.711 1 94.25 107 GLY A C 1
ATOM 789 O O . GLY A 1 107 ? 11.297 5.746 10.141 1 94.25 107 GLY A O 1
ATOM 790 N N . PHE A 1 108 ? 10.68 3.785 9.328 1 92.81 108 PHE A N 1
ATOM 791 C CA . PHE A 1 108 ? 12.047 3.305 9.227 1 92.81 108 PHE A CA 1
ATOM 792 C C . PHE A 1 108 ? 12.133 2.113 8.281 1 92.81 108 PHE A C 1
ATOM 794 O O . PHE A 1 108 ? 11.133 1.703 7.695 1 92.81 108 PHE A O 1
ATOM 801 N N . THR A 1 109 ? 13.328 1.726 8 1 92.56 109 THR A N 1
ATOM 802 C CA . THR A 1 109 ? 13.602 0.53 7.211 1 92.56 109 THR A CA 1
ATOM 803 C C . THR A 1 109 ? 14.711 -0.301 7.855 1 92.56 109 THR A C 1
ATOM 805 O O . THR A 1 109 ? 15.359 0.145 8.805 1 92.56 109 THR A O 1
ATOM 808 N N . LYS A 1 110 ? 14.82 -1.502 7.504 1 92.25 110 LYS A N 1
ATOM 809 C CA . LYS A 1 110 ? 15.828 -2.475 7.902 1 92.25 110 LYS A CA 1
ATOM 810 C C . LYS A 1 110 ? 16.109 -3.461 6.773 1 92.25 110 LYS A C 1
ATOM 812 O O . LYS A 1 110 ? 15.5 -3.395 5.711 1 92.25 110 LYS A O 1
ATOM 817 N N . ASN A 1 111 ? 17.078 -4.281 7.07 1 92.5 111 ASN A N 1
ATOM 818 C CA . ASN A 1 111 ? 17.219 -5.398 6.141 1 92.5 111 ASN A CA 1
ATOM 819 C C . ASN A 1 111 ? 15.906 -6.172 5.992 1 92.5 111 ASN A C 1
ATOM 821 O O . ASN A 1 111 ? 15.242 -6.48 6.988 1 92.5 111 ASN A O 1
ATOM 825 N N . ASP A 1 112 ? 15.57 -6.391 4.773 1 96.06 112 ASP A N 1
ATOM 826 C CA . ASP A 1 112 ? 14.32 -7.078 4.496 1 96.06 112 ASP A CA 1
ATOM 827 C C . ASP A 1 112 ? 14.43 -8.57 4.809 1 96.06 112 ASP A C 1
ATOM 829 O O . ASP A 1 112 ? 15.219 -9.281 4.188 1 96.06 112 ASP A O 1
ATOM 833 N N . GLN A 1 113 ? 13.648 -9.078 5.742 1 97.5 113 GLN A N 1
ATOM 834 C CA . GLN A 1 113 ? 13.742 -10.484 6.141 1 97.5 113 GLN A CA 1
ATOM 835 C C . GLN A 1 113 ? 12.742 -11.344 5.379 1 97.5 113 GLN A C 1
ATOM 837 O O . GLN A 1 113 ? 12.797 -12.57 5.445 1 97.5 113 GLN A O 1
ATOM 842 N N . THR A 1 114 ? 11.812 -10.711 4.617 1 98.25 114 THR A N 1
ATOM 843 C CA . THR A 1 114 ? 10.945 -11.43 3.693 1 98.25 114 THR A CA 1
ATOM 844 C C . THR A 1 114 ? 11.719 -11.859 2.447 1 98.25 114 THR A C 1
ATOM 846 O O . THR A 1 114 ? 11.555 -12.977 1.962 1 98.25 114 THR A O 1
ATOM 849 N N . PHE A 1 115 ? 12.547 -10.93 1.977 1 98.06 115 PHE A N 1
ATOM 850 C CA . PHE A 1 115 ? 13.375 -11.195 0.808 1 98.06 115 PHE A CA 1
ATOM 851 C C . PHE A 1 115 ? 14.734 -11.758 1.223 1 98.06 115 PHE A C 1
ATOM 853 O O . PHE A 1 115 ? 15.758 -11.094 1.061 1 98.06 115 PHE A O 1
ATOM 860 N N . THR A 1 116 ? 14.781 -12.867 1.825 1 96.25 116 THR A N 1
ATOM 861 C CA . THR A 1 116 ? 15.984 -13.586 2.229 1 96.25 116 THR A CA 1
ATOM 862 C C . THR A 1 116 ? 15.859 -15.07 1.909 1 96.25 116 THR A C 1
ATOM 864 O O . THR A 1 116 ? 14.75 -15.594 1.763 1 96.25 116 THR A O 1
ATOM 867 N N . PHE A 1 117 ? 16.922 -15.656 1.676 1 95.81 117 PHE A N 1
ATOM 868 C CA . PHE A 1 117 ? 17.016 -17.094 1.505 1 95.81 117 PHE A CA 1
ATOM 869 C C . PHE A 1 117 ? 17.906 -17.719 2.576 1 95.81 117 PHE A C 1
ATOM 871 O O . PHE A 1 117 ? 19.094 -17.359 2.684 1 95.81 117 PHE A O 1
ATOM 878 N N . ASP A 1 118 ? 17.391 -18.547 3.365 1 91.44 118 ASP A N 1
ATOM 879 C CA . ASP A 1 118 ? 18.078 -19.047 4.547 1 91.44 118 ASP A CA 1
ATOM 880 C C . ASP A 1 118 ? 19.094 -20.125 4.168 1 91.44 118 ASP A C 1
ATOM 882 O O . ASP A 1 118 ? 19.922 -20.516 4.992 1 91.44 118 ASP A O 1
ATOM 886 N N . GLY A 1 119 ? 19.094 -20.594 2.994 1 91.81 119 GLY A N 1
ATOM 887 C CA . GLY A 1 119 ? 20.062 -21.578 2.529 1 91.81 119 GLY A CA 1
ATOM 888 C C . GLY A 1 119 ? 19.422 -22.859 2.029 1 91.81 119 GLY A C 1
ATOM 889 O O . GLY A 1 119 ? 18.328 -23.219 2.459 1 91.81 119 GLY A O 1
ATOM 890 N N . HIS A 1 120 ? 20.062 -23.516 1.139 1 91.12 120 HIS A N 1
ATOM 891 C CA . HIS A 1 120 ? 19.594 -24.797 0.624 1 91.12 120 HIS A CA 1
ATOM 892 C C . HIS A 1 120 ? 19.5 -25.828 1.737 1 91.12 120 HIS A C 1
ATOM 894 O O . HIS A 1 120 ? 20.422 -25.984 2.533 1 91.12 120 HIS A O 1
ATOM 900 N N . GLY A 1 121 ? 18.391 -26.469 1.771 1 90.56 121 GLY A N 1
ATOM 901 C CA . GLY A 1 121 ? 18.188 -27.516 2.758 1 90.56 121 GLY A CA 1
ATOM 902 C C . GLY A 1 121 ? 17.828 -26.984 4.133 1 90.56 121 GLY A C 1
ATOM 903 O O . GLY A 1 121 ? 17.578 -27.766 5.059 1 90.56 121 GLY A O 1
ATOM 904 N N . LYS A 1 122 ? 17.766 -25.672 4.215 1 94.56 122 LYS A N 1
ATOM 905 C CA . LYS A 1 122 ? 17.406 -25.078 5.496 1 94.56 122 LYS A CA 1
ATOM 906 C C . LYS A 1 122 ? 15.93 -24.688 5.527 1 94.56 122 LYS A C 1
ATOM 908 O O . LYS A 1 122 ? 15.336 -24.406 4.484 1 94.56 122 LYS A O 1
ATOM 913 N N . GLU A 1 123 ? 15.367 -24.688 6.699 1 95.19 123 GLU A N 1
ATOM 914 C CA . GLU A 1 123 ? 13.992 -24.234 6.875 1 95.19 123 GLU A CA 1
ATOM 915 C C . GLU A 1 123 ? 13.906 -22.703 6.777 1 95.19 123 GLU A C 1
ATOM 917 O O . GLU A 1 123 ? 14.797 -22 7.246 1 95.19 123 GLU A O 1
ATOM 922 N N . PRO A 1 124 ? 12.891 -22.25 6.109 1 96.69 124 PRO A N 1
ATOM 923 C CA . PRO A 1 124 ? 12.711 -20.797 6.07 1 96.69 124 PRO A CA 1
ATOM 924 C C . PRO A 1 124 ? 12.461 -20.188 7.453 1 96.69 124 PRO A C 1
ATOM 926 O O . PRO A 1 124 ? 11.773 -20.797 8.281 1 96.69 124 PRO A O 1
ATOM 929 N N . GLN A 1 125 ? 12.984 -19.016 7.723 1 97.38 125 GLN A N 1
ATOM 930 C CA . GLN A 1 125 ? 12.828 -18.328 9.008 1 97.38 125 GLN A CA 1
ATOM 931 C C . GLN A 1 125 ? 11.719 -17.281 8.945 1 97.38 125 GLN A C 1
ATOM 933 O O . GLN A 1 125 ? 11.555 -16.609 7.93 1 97.38 125 GLN A O 1
ATOM 938 N N . LYS A 1 126 ? 10.992 -17.188 10.086 1 98.25 126 LYS A N 1
ATOM 939 C CA . LYS A 1 126 ? 9.953 -16.156 10.195 1 98.25 126 LYS A CA 1
ATOM 940 C C . LYS A 1 126 ? 10.547 -14.758 10.078 1 98.25 126 LYS A C 1
ATOM 942 O O . LYS A 1 126 ? 11.484 -14.414 10.805 1 98.25 126 LYS A O 1
ATOM 947 N N . PRO A 1 127 ? 10.047 -13.914 9.141 1 98.5 127 PRO A N 1
ATOM 948 C CA . PRO A 1 127 ? 10.57 -12.547 9.047 1 98.5 127 PRO A CA 1
ATOM 949 C C . PRO A 1 127 ? 10.086 -11.648 10.18 1 98.5 127 PRO A C 1
ATOM 951 O O . PRO A 1 127 ? 8.945 -11.773 10.625 1 98.5 127 PRO A O 1
ATOM 954 N N . ASP A 1 128 ? 11.023 -10.844 10.641 1 98.31 128 ASP A N 1
ATOM 955 C CA . ASP A 1 128 ? 10.633 -9.734 11.508 1 98.31 128 ASP A CA 1
ATOM 956 C C . ASP A 1 128 ? 9.945 -8.625 10.711 1 98.31 128 ASP A C 1
ATOM 958 O O . ASP A 1 128 ? 10.57 -7.98 9.867 1 98.31 128 ASP A O 1
ATOM 962 N N . LEU A 1 129 ? 8.656 -8.398 10.992 1 98.56 129 LEU A N 1
ATOM 963 C CA . LEU A 1 129 ? 7.879 -7.445 10.203 1 98.56 129 LEU A CA 1
ATOM 964 C C . LEU A 1 129 ? 7.645 -6.156 10.984 1 98.56 129 LEU A C 1
ATOM 966 O O . LEU A 1 129 ? 6.594 -5.523 10.852 1 98.56 129 LEU A O 1
ATOM 970 N N . LYS A 1 130 ? 8.594 -5.707 11.789 1 98 130 LYS A N 1
ATOM 971 C CA . LYS A 1 130 ? 8.508 -4.473 12.562 1 98 130 LYS A CA 1
ATOM 972 C C . LYS A 1 130 ? 8.273 -3.27 11.656 1 98 130 LYS A C 1
ATOM 974 O O . LYS A 1 130 ? 7.621 -2.301 12.055 1 98 130 LYS A O 1
ATOM 979 N N . VAL A 1 131 ? 8.758 -3.324 10.43 1 98.38 131 VAL A N 1
ATOM 980 C CA . VAL A 1 131 ? 8.562 -2.254 9.453 1 98.38 131 VAL A CA 1
ATOM 981 C C . VAL A 1 131 ? 7.074 -2.016 9.234 1 98.38 131 VAL A C 1
ATOM 983 O O . VAL A 1 131 ? 6.641 -0.872 9.07 1 98.38 131 VAL A O 1
ATOM 986 N N . ILE A 1 132 ? 6.262 -3.078 9.219 1 98.88 132 ILE A N 1
ATOM 987 C CA . ILE A 1 132 ? 4.816 -2.969 9.039 1 98.88 132 ILE A CA 1
ATOM 988 C C . ILE A 1 132 ? 4.199 -2.289 10.258 1 98.88 132 ILE A C 1
ATOM 990 O O . ILE A 1 132 ? 3.311 -1.446 10.125 1 98.88 132 ILE A O 1
ATOM 994 N N . ASP A 1 133 ? 4.68 -2.566 11.43 1 98.62 133 ASP A N 1
ATOM 995 C CA . ASP A 1 133 ? 4.148 -2.008 12.672 1 98.62 133 ASP A CA 1
ATOM 996 C C . ASP A 1 133 ? 4.391 -0.502 12.742 1 98.62 133 ASP A C 1
ATOM 998 O O . ASP A 1 133 ? 3.496 0.258 13.117 1 98.62 133 ASP A O 1
ATOM 1002 N N . VAL A 1 134 ? 5.539 -0.117 12.367 1 98.44 134 VAL A N 1
ATOM 1003 C CA . VAL A 1 134 ? 5.902 1.29 12.5 1 98.44 134 VAL A CA 1
ATOM 1004 C C . VAL A 1 134 ? 5.316 2.088 11.336 1 98.44 134 VAL A C 1
ATOM 1006 O O . VAL A 1 134 ? 4.562 3.041 11.547 1 98.44 134 VAL A O 1
ATOM 1009 N N . ASN A 1 135 ? 5.594 1.632 10.078 1 98.75 135 ASN A N 1
ATOM 1010 C CA . ASN A 1 135 ? 5.309 2.432 8.891 1 98.75 135 ASN A CA 1
ATOM 1011 C C . ASN A 1 135 ? 3.82 2.42 8.555 1 98.75 135 ASN A C 1
ATOM 1013 O O . ASN A 1 135 ? 3.326 3.324 7.879 1 98.75 135 ASN A O 1
ATOM 1017 N N . LEU A 1 136 ? 3.135 1.352 8.992 1 98.88 136 LEU A N 1
ATOM 1018 C CA . LEU A 1 136 ? 1.741 1.27 8.57 1 98.88 136 LEU A CA 1
ATOM 1019 C C . LEU A 1 136 ? 0.806 1.334 9.773 1 98.88 136 LEU A C 1
ATOM 1021 O O . LEU A 1 136 ? -0.027 2.238 9.875 1 98.88 136 LEU A O 1
ATOM 1025 N N . LYS A 1 137 ? 0.921 0.416 10.734 1 98.81 137 LYS A N 1
ATOM 1026 C CA . LYS A 1 137 ? 0.037 0.47 11.891 1 98.81 137 LYS A CA 1
ATOM 1027 C C . LYS A 1 137 ? 0.199 1.787 12.648 1 98.81 137 LYS A C 1
ATOM 1029 O O . LYS A 1 137 ? -0.791 2.408 13.039 1 98.81 137 LYS A O 1
ATOM 1034 N N . GLY A 1 138 ? 1.444 2.223 12.836 1 98.88 138 GLY A N 1
ATOM 1035 C CA . GLY A 1 138 ? 1.691 3.51 13.461 1 98.88 138 GLY A CA 1
ATOM 1036 C C . GLY A 1 138 ? 1.043 4.668 12.727 1 98.88 138 GLY A C 1
ATOM 1037 O O . GLY A 1 138 ? 0.476 5.566 13.352 1 98.88 138 GLY A O 1
ATOM 1038 N N . THR A 1 139 ? 1.116 4.641 11.406 1 98.94 139 THR A N 1
ATOM 1039 C CA . THR A 1 139 ? 0.521 5.684 10.578 1 98.94 139 THR A CA 1
ATOM 1040 C C . THR A 1 139 ? -1 5.66 10.688 1 98.94 139 THR A C 1
ATOM 1042 O O . THR A 1 139 ? -1.642 6.711 10.727 1 98.94 139 THR A O 1
ATOM 1045 N N . LEU A 1 140 ? -1.599 4.461 10.758 1 98.94 140 LEU A N 1
ATOM 1046 C CA . LEU A 1 140 ? -3.043 4.344 10.922 1 98.94 140 LEU A CA 1
ATOM 1047 C C . LEU A 1 140 ? -3.484 4.891 12.273 1 98.94 140 LEU A C 1
ATOM 1049 O O . LEU A 1 140 ? -4.543 5.52 12.375 1 98.94 140 LEU A O 1
ATOM 1053 N N . TYR A 1 141 ? -2.674 4.684 13.305 1 98.88 141 TYR A N 1
ATOM 1054 C CA . TYR A 1 141 ? -2.951 5.281 14.609 1 98.88 141 TYR A CA 1
ATOM 1055 C C . TYR A 1 141 ? -2.949 6.801 14.523 1 98.88 141 TYR A C 1
ATOM 1057 O O . TYR A 1 141 ? -3.854 7.461 15.039 1 98.88 141 TYR A O 1
ATOM 1065 N N . THR A 1 142 ? -1.946 7.34 13.844 1 98.94 142 THR A N 1
ATOM 1066 C CA . THR A 1 142 ? -1.851 8.789 13.688 1 98.94 142 THR A CA 1
ATOM 1067 C C . THR A 1 142 ? -3.061 9.328 12.938 1 98.94 142 THR A C 1
ATOM 1069 O O . THR A 1 142 ? -3.631 10.352 13.32 1 98.94 142 THR A O 1
ATOM 1072 N N . ALA A 1 143 ? -3.441 8.641 11.891 1 98.88 143 ALA A N 1
ATOM 1073 C CA . ALA A 1 143 ? -4.582 9.07 11.086 1 98.88 143 ALA A CA 1
ATOM 1074 C C . ALA A 1 143 ? -5.867 9.078 11.914 1 98.88 143 ALA A C 1
ATOM 1076 O O . ALA A 1 143 ? -6.664 10.008 11.828 1 98.88 143 ALA A O 1
ATOM 1077 N N . LYS A 1 144 ? -6.07 8.008 12.719 1 98.75 144 LYS A N 1
ATOM 1078 C CA . LYS A 1 144 ? -7.25 7.922 13.57 1 98.75 144 LYS A CA 1
ATOM 1079 C C . LYS A 1 144 ? -7.301 9.086 14.555 1 98.75 144 LYS A C 1
ATOM 1081 O O . LYS A 1 144 ? -8.344 9.719 14.727 1 98.75 144 LYS A O 1
ATOM 1086 N N . LEU A 1 145 ? -6.199 9.352 15.164 1 98.69 145 LEU A N 1
ATOM 1087 C CA . LEU A 1 145 ? -6.141 10.414 16.172 1 98.69 145 LEU A CA 1
ATOM 1088 C C . LEU A 1 145 ? -6.312 11.781 15.523 1 98.69 145 LEU A C 1
ATOM 1090 O O . LEU A 1 145 ? -7.02 12.641 16.047 1 98.69 145 LEU A O 1
ATOM 1094 N N . ALA A 1 146 ? -5.656 11.992 14.352 1 98.75 146 ALA A N 1
ATOM 1095 C CA . ALA A 1 146 ? -5.844 13.242 13.625 1 98.75 146 ALA A CA 1
ATOM 1096 C C . ALA A 1 146 ? -7.32 13.469 13.305 1 98.75 146 ALA A C 1
ATOM 1098 O O . ALA A 1 146 ? -7.859 14.547 13.57 1 98.75 146 ALA A O 1
ATOM 1099 N N . MET A 1 147 ? -7.918 12.445 12.773 1 98.12 147 MET A N 1
ATOM 1100 C CA . MET A 1 147 ? -9.328 12.547 12.406 1 98.12 147 MET A CA 1
ATOM 1101 C C . MET A 1 147 ? -10.188 12.836 13.633 1 98.12 147 MET A C 1
ATOM 1103 O O . MET A 1 147 ? -11.094 13.672 13.578 1 98.12 147 MET A O 1
ATOM 1107 N N . HIS A 1 148 ? -9.898 12.148 14.742 1 97.69 148 HIS A N 1
ATOM 1108 C CA . HIS A 1 148 ? -10.656 12.344 15.969 1 97.69 148 HIS A CA 1
ATOM 1109 C C . HIS A 1 148 ? -10.641 13.805 16.406 1 97.69 148 HIS A C 1
ATOM 1111 O O . HIS A 1 148 ? -11.688 14.391 16.672 1 97.69 148 HIS A O 1
ATOM 1117 N N . TYR A 1 149 ? -9.516 14.406 16.422 1 97.12 149 TYR A N 1
ATOM 1118 C CA . TYR A 1 149 ? -9.391 15.781 16.891 1 97.12 149 TYR A CA 1
ATOM 1119 C C . TYR A 1 149 ? -9.953 16.766 15.867 1 97.12 149 TYR A C 1
ATOM 1121 O O . TYR A 1 149 ? -10.641 17.719 16.234 1 97.12 149 TYR A O 1
ATOM 1129 N N . PHE A 1 150 ? -9.711 16.516 14.547 1 98.06 150 PHE A N 1
ATOM 1130 C CA . PHE A 1 150 ? -10.234 17.375 13.492 1 98.06 150 PHE A CA 1
ATOM 1131 C C . PHE A 1 150 ? -11.758 17.391 13.508 1 98.06 150 PHE A C 1
ATOM 1133 O O . PHE A 1 150 ? -12.367 18.453 13.438 1 98.06 150 PHE A O 1
ATOM 1140 N N . VAL A 1 151 ? -12.352 16.203 13.664 1 97.31 151 VAL A N 1
ATOM 1141 C CA . VAL A 1 151 ? -13.805 16.094 13.688 1 97.31 151 VAL A CA 1
ATOM 1142 C C . VAL A 1 151 ? -14.359 16.719 14.961 1 97.31 151 VAL A C 1
ATOM 1144 O O . VAL A 1 151 ? -15.391 17.391 14.93 1 97.31 151 VAL A O 1
ATOM 1147 N N . SER A 1 152 ? -13.656 16.469 16.062 1 95.62 152 SER A N 1
ATOM 1148 C CA . SER A 1 152 ? -14.102 17.047 17.344 1 95.62 152 SER A CA 1
ATOM 1149 C C . SER A 1 152 ? -14.156 18.562 17.266 1 95.62 152 SER A C 1
ATOM 1151 O O . SER A 1 152 ? -15.055 19.188 17.844 1 95.62 152 SER A O 1
ATOM 1153 N N . GLN A 1 153 ? -13.281 19.172 16.531 1 94.44 153 GLN A N 1
ATOM 1154 C CA . GLN A 1 153 ? -13.18 20.625 16.484 1 94.44 153 GLN A CA 1
ATOM 1155 C C . GLN A 1 153 ? -14.055 21.203 15.375 1 94.44 153 GLN A C 1
ATOM 1157 O O . GLN A 1 153 ? -14.531 22.344 15.484 1 94.44 153 GLN A O 1
ATOM 1162 N N . ASN A 1 154 ? -14.289 20.406 14.297 1 96.75 154 ASN A N 1
ATOM 1163 C CA . ASN A 1 154 ? -14.906 20.969 13.102 1 96.75 154 ASN A CA 1
ATOM 1164 C C . ASN A 1 154 ? -16.297 20.375 12.852 1 96.75 154 ASN A C 1
ATOM 1166 O O . ASN A 1 154 ? -17.047 20.891 12.031 1 96.75 154 ASN A O 1
ATOM 1170 N N . GLY A 1 155 ? -16.641 19.297 13.539 1 95.94 155 GLY A N 1
ATOM 1171 C CA . GLY A 1 155 ? -17.922 18.656 13.336 1 95.94 155 GLY A CA 1
ATOM 1172 C C . GLY A 1 155 ? -17.922 17.656 12.195 1 95.94 155 GLY A C 1
ATOM 1173 O O . GLY A 1 155 ? -16.859 17.359 11.633 1 95.94 155 GLY A O 1
ATOM 1174 N N . THR A 1 156 ? -19.094 17.094 11.859 1 96.19 156 THR A N 1
ATOM 1175 C CA . THR A 1 156 ? -19.203 16 10.883 1 96.19 156 THR A CA 1
ATOM 1176 C C . THR A 1 156 ? -19.938 16.484 9.633 1 96.19 156 THR A C 1
ATOM 1178 O O . THR A 1 156 ? -20.219 15.688 8.734 1 96.19 156 THR A O 1
ATOM 1181 N N . GLU A 1 157 ? -20.281 17.766 9.578 1 96.12 157 GLU A N 1
ATOM 1182 C CA . GLU A 1 157 ? -20.969 18.375 8.438 1 96.12 157 GLU A CA 1
ATOM 1183 C C . GLU A 1 157 ? -20.266 19.656 8.008 1 96.12 157 GLU A C 1
ATOM 1185 O O . GLU A 1 157 ? -19.781 20.422 8.852 1 96.12 157 GLU A O 1
ATOM 1190 N N . PRO A 1 158 ? -20.234 19.844 6.75 1 95.75 158 PRO A N 1
ATOM 1191 C CA . PRO A 1 158 ? -19.594 21.078 6.297 1 95.75 158 PRO A CA 1
ATOM 1192 C C . PRO A 1 158 ? -20.219 22.344 6.883 1 95.75 158 PRO A C 1
ATOM 1194 O O . PRO A 1 158 ? -21.453 22.484 6.859 1 95.75 158 PRO A O 1
ATOM 1197 N N . GLN A 1 159 ? -19.406 23.141 7.434 1 95.06 159 GLN A N 1
ATOM 1198 C CA . GLN A 1 159 ? -19.844 24.422 7.984 1 95.06 159 GLN A CA 1
ATOM 1199 C C . GLN A 1 159 ? -18.875 25.531 7.613 1 95.06 159 GLN A C 1
ATOM 1201 O O . GLN A 1 159 ? -17.688 25.281 7.387 1 95.06 159 GLN A O 1
ATOM 1206 N N . LYS A 1 160 ? -19.344 26.75 7.68 1 91.81 160 LYS A N 1
ATOM 1207 C CA . LYS A 1 160 ? -18.562 27.906 7.27 1 91.81 160 LYS A CA 1
ATOM 1208 C C . LYS A 1 160 ? -17.453 28.203 8.281 1 91.81 160 LYS A C 1
ATOM 1210 O O . LYS A 1 160 ? -16.406 28.75 7.93 1 91.81 160 LYS A O 1
ATOM 1215 N N . TYR A 1 161 ? -17.656 27.859 9.516 1 92.56 161 TYR A N 1
ATOM 1216 C CA . TYR A 1 161 ? -16.75 28.281 10.578 1 92.56 161 TYR A CA 1
ATOM 1217 C C . TYR A 1 161 ? -15.648 27.25 10.805 1 92.56 161 TYR A C 1
ATOM 1219 O O . TYR A 1 161 ? -14.797 27.406 11.68 1 92.56 161 TYR A O 1
ATOM 1227 N N . GLN A 1 162 ? -15.664 26.172 10.039 1 96 162 GLN A N 1
ATOM 1228 C CA . GLN A 1 162 ? -14.648 25.141 10.195 1 96 162 GLN A CA 1
ATOM 1229 C C . GLN A 1 162 ? -13.258 25.672 9.867 1 96 162 GLN A C 1
ATOM 1231 O O . GLN A 1 162 ? -13.094 26.453 8.922 1 96 162 GLN A O 1
ATOM 1236 N N . GLU A 1 163 ? -12.305 25.297 10.688 1 94.81 163 GLU A N 1
ATOM 1237 C CA . GLU A 1 163 ? -10.906 25.641 10.445 1 94.81 163 GLU A CA 1
ATOM 1238 C C . GLU A 1 163 ? -10.242 24.641 9.5 1 94.81 163 GLU A C 1
ATOM 1240 O O . GLU A 1 163 ? -10.617 23.469 9.469 1 94.81 163 GLU A O 1
ATOM 1245 N N . ASP A 1 164 ? -9.242 25.172 8.742 1 97.12 164 ASP A N 1
ATOM 1246 C CA . ASP A 1 164 ? -8.461 24.312 7.867 1 97.12 164 ASP A CA 1
ATOM 1247 C C . ASP A 1 164 ? -7.59 23.359 8.68 1 97.12 164 ASP A C 1
ATOM 1249 O O . ASP A 1 164 ? -6.805 23.781 9.523 1 97.12 164 ASP A O 1
ATOM 1253 N N . THR A 1 165 ? -7.793 22.078 8.5 1 98.38 165 THR A N 1
ATOM 1254 C CA . THR A 1 165 ? -6.922 21.062 9.078 1 98.38 165 THR A CA 1
ATOM 1255 C C . THR A 1 165 ? -6.34 20.172 7.988 1 98.38 165 THR A C 1
ATOM 1257 O O . THR A 1 165 ? -6.902 20.062 6.895 1 98.38 165 THR A O 1
ATOM 1260 N N . CYS A 1 166 ? -5.121 19.609 8.25 1 98.81 166 CYS A N 1
ATOM 1261 C CA . CYS A 1 166 ? -4.453 18.844 7.207 1 98.81 166 CYS A CA 1
ATOM 1262 C C . CYS A 1 166 ? -3.648 17.703 7.812 1 98.81 166 CYS A C 1
ATOM 1264 O O . CYS A 1 166 ? -2.908 17.891 8.781 1 98.81 166 CYS A O 1
ATOM 1266 N N . LEU A 1 167 ? -3.92 16.547 7.309 1 98.94 167 LEU A N 1
ATOM 1267 C CA . LEU A 1 167 ? -3.088 15.375 7.574 1 98.94 167 LEU A CA 1
ATOM 1268 C C . LEU A 1 167 ? -2.145 15.109 6.406 1 98.94 167 LEU A C 1
ATOM 1270 O O . LEU A 1 167 ? -2.588 14.961 5.266 1 98.94 167 LEU A O 1
ATOM 1274 N N . ILE A 1 168 ? -0.855 15.141 6.668 1 98.94 168 ILE A N 1
ATOM 1275 C CA . ILE A 1 168 ? 0.139 14.742 5.676 1 98.94 168 ILE A CA 1
ATOM 1276 C C . ILE A 1 168 ? 0.687 13.359 6.023 1 98.94 168 ILE A C 1
ATOM 1278 O O . ILE A 1 168 ? 1.135 13.125 7.148 1 98.94 168 ILE A O 1
ATOM 1282 N N . LEU A 1 169 ? 0.555 12.453 5.121 1 98.94 169 LEU A N 1
ATOM 1283 C CA . LEU A 1 169 ? 1.128 11.117 5.227 1 98.94 169 LEU A CA 1
ATOM 1284 C C . LEU A 1 169 ? 2.438 11.023 4.449 1 98.94 169 LEU A C 1
ATOM 1286 O O . LEU A 1 169 ? 2.58 11.641 3.391 1 98.94 169 LEU A O 1
ATOM 1290 N N . ILE A 1 170 ? 3.398 10.219 4.941 1 98.81 170 ILE A N 1
ATOM 1291 C CA . ILE A 1 170 ? 4.711 10.172 4.309 1 98.81 170 ILE A CA 1
ATOM 1292 C C . ILE A 1 170 ? 4.91 8.82 3.625 1 98.81 170 ILE A C 1
ATOM 1294 O O . ILE A 1 170 ? 5.027 7.789 4.293 1 98.81 170 ILE A O 1
ATOM 1298 N N . SER A 1 171 ? 4.922 8.805 2.373 1 98.5 171 SER A N 1
ATOM 1299 C CA . SER A 1 171 ? 5.285 7.656 1.552 1 98.5 171 SER A CA 1
ATOM 1300 C C . SER A 1 171 ? 6.766 7.691 1.182 1 98.5 171 SER A C 1
ATOM 1302 O O . SER A 1 171 ? 7.625 7.852 2.051 1 98.5 171 SER A O 1
ATOM 1304 N N . SER A 1 172 ? 7.148 7.512 -0.027 1 96.88 172 SER A N 1
ATOM 1305 C CA . SER A 1 172 ? 8.484 7.508 -0.613 1 96.88 172 SER A CA 1
ATOM 1306 C C . SER A 1 172 ? 8.422 7.324 -2.127 1 96.88 172 SER A C 1
ATOM 1308 O O . SER A 1 172 ? 7.363 7.012 -2.676 1 96.88 172 SER A O 1
ATOM 1310 N N . GLY A 1 173 ? 9.555 7.625 -2.748 1 95.62 173 GLY A N 1
ATOM 1311 C CA . GLY A 1 173 ? 9.672 7.109 -4.102 1 95.62 173 GLY A CA 1
ATOM 1312 C C . GLY A 1 173 ? 9.383 5.621 -4.203 1 95.62 173 GLY A C 1
ATOM 1313 O O . GLY A 1 173 ? 8.797 5.164 -5.188 1 95.62 173 GLY A O 1
ATOM 1314 N N . ALA A 1 174 ? 9.641 4.91 -3.188 1 96.25 174 ALA A N 1
ATOM 1315 C CA . ALA A 1 174 ? 9.398 3.471 -3.094 1 96.25 174 ALA A CA 1
ATOM 1316 C C . ALA A 1 174 ? 7.906 3.166 -3.045 1 96.25 174 ALA A C 1
ATOM 1318 O O . ALA A 1 174 ? 7.504 2.002 -3.047 1 96.25 174 ALA A O 1
ATOM 1319 N N . GLY A 1 175 ? 7.074 4.191 -3.025 1 98.06 175 GLY A N 1
ATOM 1320 C CA . GLY A 1 175 ? 5.633 4.012 -2.955 1 98.06 175 GLY A CA 1
ATOM 1321 C C . GLY A 1 175 ? 4.957 4.082 -4.312 1 98.06 175 GLY A C 1
ATOM 1322 O O . GLY A 1 175 ? 3.727 4.043 -4.402 1 98.06 175 GLY A O 1
ATOM 1323 N N . PHE A 1 176 ? 5.859 4.262 -5.422 1 97.31 176 PHE A N 1
ATOM 1324 C CA . PHE A 1 176 ? 5.215 4.297 -6.73 1 97.31 176 PHE A CA 1
ATOM 1325 C C . PHE A 1 176 ? 6.176 3.828 -7.816 1 97.31 176 PHE A C 1
ATOM 1327 O O . PHE A 1 176 ? 5.805 3.76 -8.992 1 97.31 176 PHE A O 1
ATOM 1334 N N . VAL A 1 177 ? 7.434 3.482 -7.523 1 97.19 177 VAL A N 1
ATOM 1335 C CA . VAL A 1 177 ? 8.367 2.881 -8.469 1 97.19 177 VAL A CA 1
ATOM 1336 C C . VAL A 1 177 ? 8.945 1.599 -7.883 1 97.19 177 VAL A C 1
ATOM 1338 O O . VAL A 1 177 ? 8.75 1.308 -6.699 1 97.19 177 VAL A O 1
ATOM 1341 N N . ASP A 1 178 ? 9.727 0.838 -8.711 1 98 178 ASP A N 1
ATOM 1342 C CA . ASP A 1 178 ? 10.328 -0.417 -8.266 1 98 178 ASP A CA 1
ATOM 1343 C C . ASP A 1 178 ? 11.539 -0.162 -7.367 1 98 178 ASP A C 1
ATOM 1345 O O . ASP A 1 178 ? 12.414 0.638 -7.707 1 98 178 ASP A O 1
ATOM 1349 N N . VAL A 1 179 ? 11.555 -0.748 -6.242 1 97.44 179 VAL A N 1
ATOM 1350 C CA . VAL A 1 179 ? 12.727 -0.89 -5.387 1 97.44 179 VAL A CA 1
ATOM 1351 C C . VAL A 1 179 ? 13.023 -2.369 -5.164 1 97.44 179 VAL A C 1
ATOM 1353 O O . VAL A 1 179 ? 12.523 -2.975 -4.215 1 97.44 179 VAL A O 1
ATOM 1356 N N . PRO A 1 180 ? 13.867 -2.896 -5.977 1 97.62 180 PRO A N 1
ATOM 1357 C CA . PRO A 1 180 ? 14.102 -4.34 -5.91 1 97.62 180 PRO A CA 1
ATOM 1358 C C . PRO A 1 180 ? 14.555 -4.801 -4.523 1 97.62 180 PRO A C 1
ATOM 1360 O O . PRO A 1 180 ? 15.312 -4.102 -3.852 1 97.62 180 PRO A O 1
ATOM 1363 N N . ARG A 1 181 ? 14 -5.98 -4.047 1 97.56 181 ARG A N 1
ATOM 1364 C CA . ARG A 1 181 ? 14.5 -6.707 -2.887 1 97.56 181 ARG A CA 1
ATOM 1365 C C . ARG A 1 181 ? 13.984 -6.098 -1.589 1 97.56 181 ARG A C 1
ATOM 1367 O O . ARG A 1 181 ? 14.547 -6.34 -0.516 1 97.56 181 ARG A O 1
ATOM 1374 N N . SER A 1 182 ? 12.906 -5.305 -1.689 1 97.56 182 SER A N 1
ATOM 1375 C CA . SER A 1 182 ? 12.453 -4.613 -0.49 1 97.56 182 SER A CA 1
ATOM 1376 C C . SER A 1 182 ? 10.938 -4.723 -0.33 1 97.56 182 SER A C 1
ATOM 1378 O O . SER A 1 182 ? 10.25 -3.717 -0.141 1 97.56 182 SER A O 1
ATOM 1380 N N . PRO A 1 183 ? 10.383 -5.914 -0.317 1 98.69 183 PRO A N 1
ATOM 1381 C CA . PRO A 1 183 ? 8.922 -6.02 -0.275 1 98.69 183 PRO A CA 1
ATOM 1382 C C . PRO A 1 183 ? 8.32 -5.461 1.015 1 98.69 183 PRO A C 1
ATOM 1384 O O . PRO A 1 183 ? 7.207 -4.938 1.007 1 98.69 183 PRO A O 1
ATOM 1387 N N . GLU A 1 184 ? 9.047 -5.559 2.188 1 98.75 184 GLU A N 1
ATOM 1388 C CA . GLU A 1 184 ? 8.5 -5.043 3.438 1 98.75 184 GLU A CA 1
ATOM 1389 C C . GLU A 1 184 ? 8.359 -3.525 3.393 1 98.75 184 GLU A C 1
ATOM 1391 O O . GLU A 1 184 ? 7.262 -2.994 3.586 1 98.75 184 GLU A O 1
ATOM 1396 N N . TYR A 1 185 ? 9.438 -2.842 3.018 1 98.38 185 TYR A N 1
ATOM 1397 C CA . TYR A 1 185 ? 9.43 -1.383 2.994 1 98.38 185 TYR A CA 1
ATOM 1398 C C . TYR A 1 185 ? 8.508 -0.861 1.895 1 98.38 185 TYR A C 1
ATOM 1400 O O . TYR A 1 185 ? 7.66 -0.003 2.143 1 98.38 185 TYR A O 1
ATOM 1408 N N . SER A 1 186 ? 8.641 -1.388 0.668 1 98.62 186 SER A N 1
ATOM 1409 C CA . SER A 1 186 ? 7.84 -0.944 -0.469 1 98.62 186 SER A CA 1
ATOM 1410 C C . SER A 1 186 ? 6.348 -1.098 -0.188 1 98.62 186 SER A C 1
ATOM 1412 O O . SER A 1 186 ? 5.562 -0.196 -0.481 1 98.62 186 SER A O 1
ATOM 1414 N N . SER A 1 187 ? 5.984 -2.223 0.414 1 98.81 187 SER A N 1
ATOM 1415 C CA . SER A 1 187 ? 4.57 -2.447 0.69 1 98.81 187 SER A CA 1
ATOM 1416 C C . SER A 1 187 ? 4 -1.357 1.593 1 98.81 187 SER A C 1
ATOM 1418 O O . SER A 1 187 ? 2.902 -0.855 1.353 1 98.81 187 SER A O 1
ATOM 1420 N N . THR A 1 188 ? 4.738 -0.898 2.6 1 98.81 188 THR A N 1
ATOM 1421 C CA . THR A 1 188 ? 4.242 0.102 3.537 1 98.81 188 THR A CA 1
ATOM 1422 C C . THR A 1 188 ? 4.109 1.462 2.857 1 98.81 188 THR A C 1
ATOM 1424 O O . THR A 1 188 ? 3.176 2.215 3.139 1 98.81 188 THR A O 1
ATOM 1427 N N . LYS A 1 189 ? 5.027 1.774 1.991 1 98.81 189 LYS A N 1
ATOM 1428 C CA . LYS A 1 189 ? 5.008 3.092 1.361 1 98.81 189 LYS A CA 1
ATOM 1429 C C . LYS A 1 189 ? 3.922 3.176 0.293 1 98.81 189 LYS A C 1
ATOM 1431 O O . LYS A 1 189 ? 3.334 4.238 0.081 1 98.81 189 LYS A O 1
ATOM 1436 N N . TRP A 1 190 ? 3.568 2.055 -0.311 1 98.81 190 TRP A N 1
ATOM 1437 C CA . TRP A 1 190 ? 2.373 1.976 -1.143 1 98.81 190 TRP A CA 1
ATOM 1438 C C . TRP A 1 190 ? 1.11 2.072 -0.292 1 98.81 190 TRP A C 1
ATOM 1440 O O . TRP A 1 190 ? 0.156 2.76 -0.662 1 98.81 190 TRP A O 1
ATOM 1450 N N . ALA A 1 191 ? 1.137 1.444 0.813 1 98.88 191 ALA A N 1
ATOM 1451 C CA . ALA A 1 191 ? -0.011 1.407 1.717 1 98.88 191 ALA A CA 1
ATOM 1452 C C . ALA A 1 191 ? -0.42 2.814 2.141 1 98.88 191 ALA A C 1
ATOM 1454 O O . ALA A 1 191 ? -1.61 3.105 2.279 1 98.88 191 ALA A O 1
ATOM 1455 N N . VAL A 1 192 ? 0.538 3.676 2.309 1 98.81 192 VAL A N 1
ATOM 1456 C CA . VAL A 1 192 ? 0.303 5.051 2.74 1 98.81 192 VAL A CA 1
ATOM 1457 C C . VAL A 1 192 ? -0.556 5.777 1.707 1 98.81 192 VAL A C 1
ATOM 1459 O O . VAL A 1 192 ? -1.461 6.535 2.064 1 98.81 192 VAL A O 1
ATOM 1462 N N . ARG A 1 193 ? -0.318 5.559 0.436 1 98.69 193 ARG A N 1
ATOM 1463 C CA . ARG A 1 193 ? -1.148 6.141 -0.612 1 98.69 193 ARG A CA 1
ATOM 1464 C C . ARG A 1 193 ? -2.586 5.637 -0.517 1 98.69 193 ARG A C 1
ATOM 1466 O O . ARG A 1 193 ? -3.529 6.398 -0.746 1 98.69 193 ARG A O 1
ATOM 1473 N N . GLY A 1 194 ? -2.725 4.359 -0.151 1 98.81 194 GLY A N 1
ATOM 1474 C CA . GLY A 1 194 ? -4.055 3.795 0.037 1 98.81 194 GLY A CA 1
ATOM 1475 C C . GLY A 1 194 ? -4.836 4.473 1.145 1 98.81 194 GLY A C 1
ATOM 1476 O O . GLY A 1 194 ? -6.051 4.66 1.03 1 98.81 194 GLY A O 1
ATOM 1477 N N . ILE A 1 195 ? -4.129 4.887 2.229 1 98.94 195 ILE A N 1
ATOM 1478 C CA . ILE A 1 195 ? -4.773 5.617 3.312 1 98.94 195 ILE A CA 1
ATOM 1479 C C . ILE A 1 195 ? -5.305 6.953 2.791 1 98.94 195 ILE A C 1
ATOM 1481 O O . ILE A 1 195 ? -6.457 7.309 3.043 1 98.94 195 ILE A O 1
ATOM 1485 N N . MET A 1 196 ? -4.512 7.648 2.014 1 98.88 196 MET A N 1
ATOM 1486 C CA . MET A 1 196 ? -4.918 8.93 1.453 1 98.88 196 MET A CA 1
ATOM 1487 C C . MET A 1 196 ? -6.141 8.773 0.555 1 98.88 196 MET A C 1
ATOM 1489 O O . MET A 1 196 ? -7.109 9.523 0.673 1 98.88 196 MET A O 1
ATOM 1493 N N . HIS A 1 197 ? -6.168 7.75 -0.272 1 98.69 197 HIS A N 1
ATOM 1494 C CA . HIS A 1 197 ? -7.254 7.512 -1.215 1 98.69 197 HIS A CA 1
ATOM 1495 C C . HIS A 1 197 ? -8.547 7.164 -0.486 1 98.69 197 HIS A C 1
ATOM 1497 O O . HIS A 1 197 ? -9.641 7.422 -0.998 1 98.69 197 HIS A O 1
ATOM 1503 N N . ALA A 1 198 ? -8.469 6.641 0.687 1 98.69 198 ALA A N 1
ATOM 1504 C CA . ALA A 1 198 ? -9.648 6.266 1.457 1 98.69 198 ALA A CA 1
ATOM 1505 C C . ALA A 1 198 ? -10.234 7.477 2.182 1 98.69 198 ALA A C 1
ATOM 1507 O O . ALA A 1 198 ? -11.391 7.445 2.619 1 98.69 198 ALA A O 1
ATOM 1508 N N . LEU A 1 199 ? -9.422 8.523 2.334 1 98.62 199 LEU A N 1
ATOM 1509 C CA . LEU A 1 199 ? -9.836 9.609 3.219 1 98.62 199 LEU A CA 1
ATOM 1510 C C . LEU A 1 199 ? -10.156 10.875 2.422 1 98.62 199 LEU A C 1
ATOM 1512 O O . LEU A 1 199 ? -10.992 11.672 2.832 1 98.62 199 LEU A O 1
ATOM 1516 N N . ARG A 1 200 ? -9.57 11.07 1.275 1 98.31 200 ARG A N 1
ATOM 1517 C CA . ARG A 1 200 ? -9.477 12.375 0.63 1 98.31 200 ARG A CA 1
ATOM 1518 C C . ARG A 1 200 ? -10.844 12.852 0.154 1 98.31 200 ARG A C 1
ATOM 1520 O O . ARG A 1 200 ? -11.117 14.055 0.123 1 98.31 200 ARG A O 1
ATOM 1527 N N . ARG A 1 201 ? -11.727 11.922 -0.154 1 98.06 201 ARG A N 1
ATOM 1528 C CA . ARG A 1 201 ? -13.008 12.305 -0.751 1 98.06 201 ARG A CA 1
ATOM 1529 C C . ARG A 1 201 ? -13.961 12.836 0.305 1 98.06 201 ARG A C 1
ATOM 1531 O O . ARG A 1 201 ? -14.828 13.664 0.005 1 98.06 201 ARG A O 1
ATOM 1538 N N . THR A 1 202 ? -13.828 12.43 1.526 1 97.94 202 THR A N 1
ATOM 1539 C CA . THR A 1 202 ? -14.82 12.789 2.533 1 97.94 202 THR A CA 1
ATOM 1540 C C . THR A 1 202 ? -14.242 13.773 3.539 1 97.94 202 THR A C 1
ATOM 1542 O O . THR A 1 202 ? -14.969 14.305 4.387 1 97.94 202 THR A O 1
ATOM 1545 N N . SER A 1 203 ? -12.984 14.086 3.42 1 97.62 203 SER A N 1
ATOM 1546 C CA . SER A 1 203 ? -12.328 14.898 4.441 1 97.62 203 SER A CA 1
ATOM 1547 C C . SER A 1 203 ? -12.93 16.297 4.508 1 97.62 203 SER A C 1
ATOM 1549 O O . SER A 1 203 ? -12.906 16.938 5.562 1 97.62 203 SER A O 1
ATOM 1551 N N . PHE A 1 204 ? -13.555 16.766 3.434 1 97.5 204 PHE A N 1
ATOM 1552 C CA . PHE A 1 204 ? -14.125 18.109 3.398 1 97.5 204 PHE A CA 1
ATOM 1553 C C . PHE A 1 204 ? -15.289 18.234 4.375 1 97.5 204 PHE A C 1
ATOM 1555 O O . PHE A 1 204 ? -15.641 19.344 4.793 1 97.5 204 PHE A O 1
ATOM 1562 N N . TYR A 1 205 ? -15.898 17.156 4.84 1 97.94 205 TYR A N 1
ATOM 1563 C CA . TYR A 1 205 ? -17.031 17.188 5.758 1 97.94 205 TYR A CA 1
ATOM 1564 C C . TYR A 1 205 ? -16.625 17.812 7.09 1 97.94 205 TYR A C 1
ATOM 1566 O O . TYR A 1 205 ? -17.469 18.375 7.793 1 97.94 205 TYR A O 1
ATOM 1574 N N . TYR A 1 206 ? -15.312 17.703 7.367 1 97.69 206 TYR A N 1
ATOM 1575 C CA . TYR A 1 206 ? -14.844 18.266 8.625 1 97.69 206 TYR A CA 1
ATOM 1576 C C . TYR A 1 206 ? -13.727 19.281 8.398 1 97.69 206 TYR A C 1
ATOM 1578 O O . TYR A 1 206 ? -12.812 19.391 9.219 1 97.69 206 TYR A O 1
ATOM 1586 N N . GLY A 1 207 ? -13.719 19.906 7.164 1 97.75 207 GLY A N 1
ATOM 1587 C CA . GLY A 1 207 ? -12.805 21 6.863 1 97.75 207 GLY A CA 1
ATOM 1588 C C . GLY A 1 207 ? -11.352 20.562 6.801 1 97.75 207 GLY A C 1
ATOM 1589 O O . GLY A 1 207 ? -10.461 21.297 7.207 1 97.75 207 GLY A O 1
ATOM 1590 N N . SER A 1 208 ? -11.109 19.375 6.371 1 98.06 208 SER A N 1
ATOM 1591 C CA . SER A 1 208 ? -9.766 18.797 6.402 1 98.06 208 SER A CA 1
ATOM 1592 C C . SER A 1 208 ? -9.297 18.422 5.004 1 98.06 208 SER A C 1
ATOM 1594 O O . SER A 1 208 ? -10.094 18.359 4.066 1 98.06 208 SER A O 1
ATOM 1596 N N . ARG A 1 209 ? -8.039 18.234 4.891 1 97.88 209 ARG A N 1
ATOM 1597 C CA . ARG A 1 209 ? -7.348 17.734 3.713 1 97.88 209 ARG A CA 1
ATOM 1598 C C . ARG A 1 209 ? -6.383 16.609 4.086 1 97.88 209 ARG A C 1
ATOM 1600 O O . ARG A 1 209 ? -5.879 16.562 5.211 1 97.88 209 ARG A O 1
ATOM 1607 N N . VAL A 1 210 ? -6.215 15.711 3.168 1 98.75 210 VAL A N 1
ATOM 1608 C CA . VAL A 1 210 ? -5.238 14.641 3.35 1 98.75 210 VAL A CA 1
ATOM 1609 C C . VAL A 1 210 ? -4.316 14.57 2.137 1 98.75 210 VAL A C 1
ATOM 1611 O O . VAL A 1 210 ? -4.781 14.445 1.001 1 98.75 210 VAL A O 1
ATOM 1614 N N . ASN A 1 211 ? -3.039 14.695 2.359 1 98.81 211 ASN A N 1
ATOM 1615 C CA . ASN A 1 211 ? -2.053 14.664 1.286 1 98.81 211 ASN A CA 1
ATOM 1616 C C . ASN A 1 211 ? -0.881 13.75 1.629 1 98.81 211 ASN A C 1
ATOM 1618 O O . ASN A 1 211 ? -0.726 13.336 2.779 1 98.81 211 ASN A O 1
ATOM 1622 N N . VAL A 1 212 ? -0.123 13.406 0.59 1 98.88 212 VAL A N 1
ATOM 1623 C CA . VAL A 1 212 ? 1.061 12.57 0.745 1 98.88 212 VAL A CA 1
ATOM 1624 C C . VAL A 1 212 ? 2.303 13.344 0.302 1 98.88 212 VAL A C 1
ATOM 1626 O O . VAL A 1 212 ? 2.271 14.055 -0.701 1 98.88 212 VAL A O 1
ATOM 1629 N N . ILE A 1 213 ? 3.346 13.312 1.091 1 98.94 213 ILE A N 1
ATOM 1630 C CA . ILE A 1 213 ? 4.688 13.641 0.621 1 98.94 213 ILE A CA 1
ATOM 1631 C C . ILE A 1 213 ? 5.48 12.352 0.382 1 98.94 213 ILE A C 1
ATOM 1633 O O . ILE A 1 213 ? 5.457 11.438 1.21 1 98.94 213 ILE A O 1
ATOM 1637 N N . ALA A 1 214 ? 6.074 12.227 -0.743 1 98.75 214 ALA A N 1
ATOM 1638 C CA . ALA A 1 214 ? 6.91 11.086 -1.095 1 98.75 214 ALA A CA 1
ATOM 1639 C C . ALA A 1 214 ? 8.375 11.5 -1.249 1 98.75 214 ALA A C 1
ATOM 1641 O O . ALA A 1 214 ? 8.789 11.938 -2.326 1 98.75 214 ALA A O 1
ATOM 1642 N N . PRO A 1 215 ? 9.203 11.297 -0.23 1 98.12 215 PRO A N 1
ATOM 1643 C CA . PRO A 1 215 ? 10.602 11.719 -0.308 1 98.12 215 PRO A CA 1
ATOM 1644 C C . PRO A 1 215 ? 11.453 10.789 -1.168 1 98.12 215 PRO A C 1
ATOM 1646 O O . PRO A 1 215 ? 11.273 9.57 -1.124 1 98.12 215 PRO A O 1
ATOM 1649 N N . TRP A 1 216 ? 12.273 11.344 -1.924 1 97.31 216 TRP A N 1
ATOM 1650 C CA . TRP A 1 216 ? 13.398 10.688 -2.57 1 97.31 216 TRP A CA 1
ATOM 1651 C C . TRP A 1 216 ? 14.516 10.406 -1.566 1 97.31 216 TRP A C 1
ATOM 1653 O O . TRP A 1 216 ? 14.297 10.477 -0.354 1 97.31 216 TRP A O 1
ATOM 1663 N N . TYR A 1 217 ? 15.656 9.984 -2.047 1 94.56 217 TYR A N 1
ATOM 1664 C CA . TYR A 1 217 ? 16.812 9.852 -1.171 1 94.56 217 TYR A CA 1
ATOM 1665 C C . TYR A 1 217 ? 17.188 11.188 -0.542 1 94.56 217 TYR A C 1
ATOM 1667 O O . TYR A 1 217 ? 17.547 12.133 -1.247 1 94.56 217 TYR A O 1
ATOM 1675 N N . ILE A 1 218 ? 16.984 11.281 0.687 1 94.25 218 ILE A N 1
ATOM 1676 C CA . ILE A 1 218 ? 17.438 12.398 1.509 1 94.25 218 ILE A CA 1
ATOM 1677 C C . ILE A 1 218 ? 18.375 11.891 2.604 1 94.25 218 ILE A C 1
ATOM 1679 O O . ILE A 1 218 ? 18.062 10.914 3.291 1 94.25 218 ILE A O 1
ATOM 1683 N N . ARG A 1 219 ? 19.5 12.484 2.707 1 90.25 219 ARG A N 1
ATOM 1684 C CA . ARG A 1 219 ? 20.453 12.031 3.713 1 90.25 219 ARG A CA 1
ATOM 1685 C C . ARG A 1 219 ? 19.875 12.172 5.117 1 90.25 219 ARG A C 1
ATOM 1687 O O . ARG A 1 219 ? 19.625 13.289 5.578 1 90.25 219 ARG A O 1
ATOM 1694 N N . THR A 1 220 ? 19.531 11.102 5.668 1 86.06 220 THR A N 1
ATOM 1695 C CA . THR A 1 220 ? 19.078 10.977 7.047 1 86.06 220 THR A CA 1
ATOM 1696 C C . THR A 1 220 ? 19.641 9.703 7.688 1 86.06 220 THR A C 1
ATOM 1698 O O . THR A 1 220 ? 20.547 9.086 7.148 1 86.06 220 THR A O 1
ATOM 1701 N N . SER A 1 221 ? 19.234 9.453 8.867 1 77.44 221 SER A N 1
ATOM 1702 C CA . SER A 1 221 ? 19.703 8.25 9.547 1 77.44 221 SER A CA 1
ATOM 1703 C C . SER A 1 221 ? 18.953 7.012 9.07 1 77.44 221 SER A C 1
ATOM 1705 O O . SER A 1 221 ? 19.172 5.91 9.578 1 77.44 221 SER A O 1
ATOM 1707 N N . ILE A 1 222 ? 18.094 7.172 8.07 1 78.19 222 ILE A N 1
ATOM 1708 C CA . ILE A 1 222 ? 17.328 6.043 7.566 1 78.19 222 ILE A CA 1
ATOM 1709 C C . ILE A 1 222 ? 18.25 5.016 6.934 1 78.19 222 ILE A C 1
ATOM 1711 O O . ILE A 1 222 ? 17.984 3.812 6.969 1 78.19 222 ILE A O 1
ATOM 1715 N N . LEU A 1 223 ? 19.328 5.492 6.285 1 79.75 223 LEU A N 1
ATOM 1716 C CA . LEU A 1 223 ? 20.438 4.688 5.789 1 79.75 223 LEU A CA 1
ATOM 1717 C C . LEU A 1 223 ? 21.75 5.117 6.434 1 79.75 223 LEU A C 1
ATOM 1719 O O . LEU A 1 223 ? 21.859 6.23 6.953 1 79.75 223 LEU A O 1
ATOM 1723 N N . SER A 1 224 ? 22.703 4.277 6.387 1 82.5 224 SER A N 1
ATOM 1724 C CA . SER A 1 224 ? 24.031 4.641 6.902 1 82.5 224 SER A CA 1
ATOM 1725 C C . SER A 1 224 ? 24.719 5.656 5.996 1 82.5 224 SER A C 1
ATOM 1727 O O . SER A 1 224 ? 24.328 5.832 4.84 1 82.5 224 SER A O 1
ATOM 1729 N N . LYS A 1 225 ? 25.719 6.324 6.535 1 85.81 225 LYS A N 1
ATOM 1730 C CA . LYS A 1 225 ? 26.516 7.254 5.742 1 85.81 225 LYS A CA 1
ATOM 1731 C C . LYS A 1 225 ? 27.125 6.562 4.531 1 85.81 225 LYS A C 1
ATOM 1733 O O . LYS A 1 225 ? 27.141 7.113 3.43 1 85.81 225 LYS A O 1
ATOM 1738 N N . GLU A 1 226 ? 27.562 5.352 4.805 1 84.25 226 GLU A N 1
ATOM 1739 C CA . GLU A 1 226 ? 28.188 4.574 3.74 1 84.25 226 GLU A CA 1
ATOM 1740 C C . GLU A 1 226 ? 27.188 4.246 2.635 1 84.25 226 GLU A C 1
ATOM 1742 O O . GLU A 1 226 ? 27.516 4.328 1.449 1 84.25 226 GLU A O 1
ATOM 1747 N N . GLN A 1 227 ? 26 3.938 2.998 1 84.81 227 GLN A N 1
ATOM 1748 C CA . GLN A 1 227 ? 24.969 3.6 2.027 1 84.81 227 GLN A CA 1
ATOM 1749 C C . GLN A 1 227 ? 24.594 4.812 1.185 1 84.81 227 GLN A C 1
ATOM 1751 O O . GLN A 1 227 ? 24.422 4.703 -0.031 1 84.81 227 GLN A O 1
ATOM 1756 N N . PHE A 1 228 ? 24.484 5.945 1.772 1 86 228 PHE A N 1
ATOM 1757 C CA . PHE A 1 228 ? 24.172 7.16 1.023 1 86 228 PHE A CA 1
ATOM 1758 C C . PHE A 1 228 ? 25.328 7.523 0.092 1 86 228 PHE A C 1
ATOM 1760 O O . PHE A 1 228 ? 25.109 7.992 -1.024 1 86 228 PHE A O 1
ATOM 1767 N N . ASP A 1 229 ? 26.531 7.355 0.631 1 89.56 229 ASP A N 1
ATOM 1768 C CA . ASP A 1 229 ? 27.688 7.59 -0.232 1 89.56 229 ASP A CA 1
ATOM 1769 C C . ASP A 1 229 ? 27.641 6.703 -1.474 1 89.56 229 ASP A C 1
ATOM 1771 O O . ASP A 1 229 ? 27.938 7.156 -2.578 1 89.56 229 ASP A O 1
ATOM 1775 N N . GLU A 1 230 ? 27.219 5.469 -1.269 1 89.38 230 GLU A N 1
ATOM 1776 C CA . GLU A 1 230 ? 27.109 4.539 -2.385 1 89.38 230 GLU A CA 1
ATOM 1777 C C . GLU A 1 230 ? 26.031 5 -3.375 1 89.38 230 GLU A C 1
ATOM 1779 O O . GLU A 1 230 ? 26.234 4.91 -4.59 1 89.38 230 GLU A O 1
ATOM 1784 N N . VAL A 1 231 ? 24.969 5.504 -2.885 1 90.25 231 VAL A N 1
ATOM 1785 C CA . VAL A 1 231 ? 23.891 6.004 -3.729 1 90.25 231 VAL A CA 1
ATOM 1786 C C . VAL A 1 231 ? 24.375 7.195 -4.551 1 90.25 231 VAL A C 1
ATOM 1788 O O . VAL A 1 231 ? 24.203 7.234 -5.77 1 90.25 231 VAL A O 1
ATOM 1791 N N . GLU A 1 232 ? 25.031 8.094 -3.93 1 91.94 232 GLU A N 1
ATOM 1792 C CA . GLU A 1 232 ? 25.547 9.273 -4.629 1 91.94 232 GLU A CA 1
ATOM 1793 C C . GLU A 1 232 ? 26.625 8.891 -5.633 1 91.94 232 GLU A C 1
ATOM 1795 O O . GLU A 1 232 ? 26.688 9.438 -6.734 1 91.94 232 GLU A O 1
ATOM 1800 N N . ASN A 1 233 ? 27.453 7.93 -5.234 1 93.06 233 ASN A N 1
ATOM 1801 C CA . ASN A 1 233 ? 28.547 7.496 -6.098 1 93.06 233 ASN A CA 1
ATOM 1802 C C . ASN A 1 233 ? 28.031 6.781 -7.344 1 93.06 233 ASN A C 1
ATOM 1804 O O . ASN A 1 233 ? 28.734 6.711 -8.359 1 93.06 233 ASN A O 1
ATOM 1808 N N . SER A 1 234 ? 26.828 6.289 -7.227 1 93.5 234 SER A N 1
ATOM 1809 C CA . SER A 1 234 ? 26.234 5.602 -8.367 1 93.5 234 SER A CA 1
ATOM 1810 C C . SER A 1 234 ? 25.688 6.598 -9.391 1 93.5 234 SER A C 1
ATOM 1812 O O . SER A 1 234 ? 25.234 6.207 -10.469 1 93.5 234 SER A O 1
ATOM 1814 N N . GLY A 1 235 ? 25.641 7.934 -9.023 1 93.94 235 GLY A N 1
ATOM 1815 C CA . GLY A 1 235 ? 25.203 8.969 -9.945 1 93.94 235 GLY A CA 1
ATOM 1816 C C . GLY A 1 235 ? 23.828 9.523 -9.602 1 93.94 235 GLY A C 1
ATOM 1817 O O . GLY A 1 235 ? 23.297 10.375 -10.32 1 93.94 235 GLY A O 1
ATOM 1818 N N . VAL A 1 236 ? 23.344 9.07 -8.5 1 95.5 236 VAL A N 1
ATOM 1819 C CA . VAL A 1 236 ? 22.016 9.531 -8.078 1 95.5 236 VAL A CA 1
ATOM 1820 C C . VAL A 1 236 ? 22.141 10.852 -7.332 1 95.5 236 VAL A C 1
ATOM 1822 O O . VAL A 1 236 ? 22.922 10.969 -6.391 1 95.5 236 VAL A O 1
ATOM 1825 N N . GLU A 1 237 ? 21.453 11.836 -7.875 1 96.56 237 GLU A N 1
ATOM 1826 C CA . GLU A 1 237 ? 21.375 13.109 -7.156 1 96.56 237 GLU A CA 1
ATOM 1827 C C . GLU A 1 237 ? 20.344 13.047 -6.027 1 96.56 237 GLU A C 1
ATOM 1829 O O . GLU A 1 237 ? 19.203 12.617 -6.242 1 96.56 237 GLU A O 1
ATOM 1834 N N . LEU A 1 238 ? 20.734 13.453 -4.863 1 96.75 238 LEU A N 1
ATOM 1835 C CA . LEU A 1 238 ? 19.875 13.367 -3.688 1 96.75 238 LEU A CA 1
ATOM 1836 C C . LEU A 1 238 ? 18.984 14.586 -3.578 1 96.75 238 LEU A C 1
ATOM 1838 O O . LEU A 1 238 ? 19.281 15.641 -4.141 1 96.75 238 LEU A O 1
ATOM 1842 N N . ALA A 1 239 ? 17.812 14.445 -2.953 1 98 239 ALA A N 1
ATOM 1843 C CA . ALA A 1 239 ? 17 15.562 -2.488 1 98 239 ALA A CA 1
ATOM 1844 C C . ALA A 1 239 ? 17.531 16.125 -1.173 1 98 239 ALA A C 1
ATOM 1846 O O . ALA A 1 239 ? 18.484 15.57 -0.597 1 98 239 ALA A O 1
ATOM 1847 N N . THR A 1 240 ? 16.984 17.234 -0.741 1 97.5 240 THR A N 1
ATOM 1848 C CA . THR A 1 240 ? 17.5 17.844 0.483 1 97.5 240 THR A CA 1
ATOM 1849 C C . THR A 1 240 ? 16.422 17.906 1.552 1 97.5 240 THR A C 1
ATOM 1851 O O . THR A 1 240 ? 15.227 17.969 1.232 1 97.5 240 THR A O 1
ATOM 1854 N N . ALA A 1 241 ? 16.844 17.891 2.771 1 97.38 241 ALA A N 1
ATOM 1855 C CA . ALA A 1 241 ? 15.922 18.047 3.893 1 97.38 241 ALA A CA 1
ATOM 1856 C C . ALA A 1 241 ? 15.219 19.406 3.834 1 97.38 241 ALA A C 1
ATOM 1858 O O . ALA A 1 241 ? 14.039 19.516 4.195 1 97.38 241 ALA A O 1
ATOM 1859 N N . GLU A 1 242 ? 15.906 20.375 3.369 1 97.5 242 GLU A N 1
ATOM 1860 C CA . GLU A 1 242 ? 15.352 21.719 3.221 1 97.5 242 GLU A CA 1
ATOM 1861 C C . GLU A 1 242 ? 14.172 21.719 2.252 1 97.5 242 GLU A C 1
ATOM 1863 O O . GLU A 1 242 ? 13.141 22.344 2.521 1 97.5 242 GLU A O 1
ATOM 1868 N N . ASP A 1 243 ? 14.367 21.016 1.141 1 98.62 243 ASP A N 1
ATOM 1869 C CA . ASP A 1 243 ? 13.297 20.953 0.147 1 98.62 243 ASP A CA 1
ATOM 1870 C C . ASP A 1 243 ? 12.094 20.188 0.688 1 98.62 243 ASP A C 1
ATOM 1872 O O . ASP A 1 243 ? 10.945 20.516 0.349 1 98.62 243 ASP A O 1
ATOM 1876 N N . ALA A 1 244 ? 12.328 19.188 1.523 1 98.69 244 ALA A N 1
ATOM 1877 C CA . ALA A 1 244 ? 11.234 18.469 2.174 1 98.69 244 ALA A CA 1
ATOM 1878 C C . ALA A 1 244 ? 10.43 19.406 3.068 1 98.69 244 ALA A C 1
ATOM 1880 O O . ALA A 1 244 ? 9.195 19.391 3.049 1 98.69 244 ALA A O 1
ATOM 1881 N N . GLY A 1 245 ? 11.117 20.219 3.834 1 98.69 245 GLY A N 1
ATOM 1882 C CA . GLY A 1 245 ? 10.438 21.203 4.656 1 98.69 245 GLY A CA 1
ATOM 1883 C C . GLY A 1 245 ? 9.594 22.172 3.85 1 98.69 245 GLY A C 1
ATOM 1884 O O . GLY A 1 245 ? 8.453 22.469 4.211 1 98.69 245 GLY A O 1
ATOM 1885 N N . GLU A 1 246 ? 10.18 22.672 2.748 1 98.69 246 GLU A N 1
ATOM 1886 C CA . GLU A 1 246 ? 9.453 23.609 1.896 1 98.69 246 GLU A CA 1
ATOM 1887 C C . GLU A 1 246 ? 8.219 22.953 1.281 1 98.69 246 GLU A C 1
ATOM 1889 O O . GLU A 1 246 ? 7.172 23.594 1.15 1 98.69 246 GLU A O 1
ATOM 1894 N N . CYS A 1 247 ? 8.375 21.703 0.911 1 98.81 247 CYS A N 1
ATOM 1895 C CA . CYS A 1 247 ? 7.258 20.953 0.34 1 98.81 247 CYS A CA 1
ATOM 1896 C C . CYS A 1 247 ? 6.094 20.891 1.319 1 98.81 247 CYS A C 1
ATOM 1898 O O . CYS A 1 247 ? 4.941 21.094 0.936 1 98.81 247 CYS A O 1
ATOM 1900 N N . ALA A 1 248 ? 6.41 20.594 2.602 1 98.81 248 ALA A N 1
ATOM 1901 C CA . ALA A 1 248 ? 5.367 20.547 3.625 1 98.81 248 ALA A CA 1
ATOM 1902 C C . ALA A 1 248 ? 4.676 21.906 3.758 1 98.81 248 ALA A C 1
ATOM 1904 O O . ALA A 1 248 ? 3.449 21.969 3.838 1 98.81 248 ALA A O 1
ATOM 1905 N N . LEU A 1 249 ? 5.43 22.984 3.734 1 98.81 249 LEU A N 1
ATOM 1906 C CA . LEU A 1 249 ? 4.859 24.328 3.828 1 98.81 249 LEU A CA 1
ATOM 1907 C C . LEU A 1 249 ? 3.967 24.625 2.629 1 98.81 249 LEU A C 1
ATOM 1909 O O . LEU A 1 249 ? 2.912 25.234 2.773 1 98.81 249 LEU A O 1
ATOM 1913 N N . ARG A 1 250 ? 4.402 24.156 1.438 1 98.75 250 ARG A N 1
ATOM 1914 C CA . ARG A 1 250 ? 3.611 24.359 0.228 1 98.75 250 ARG A CA 1
ATOM 1915 C C . ARG A 1 250 ? 2.229 23.719 0.367 1 98.75 250 ARG A C 1
ATOM 1917 O O . ARG A 1 250 ? 1.221 24.344 0.014 1 98.75 250 ARG A O 1
ATOM 1924 N N . ILE A 1 251 ? 2.18 22.562 0.894 1 98.62 251 ILE A N 1
ATOM 1925 C CA . ILE A 1 251 ? 0.918 21.859 1.066 1 98.62 251 ILE A CA 1
ATOM 1926 C C . ILE A 1 251 ? 0.067 22.562 2.121 1 98.62 251 ILE A C 1
ATOM 1928 O O . ILE A 1 251 ? -1.107 22.844 1.886 1 98.62 251 ILE A O 1
ATOM 1932 N N . LEU A 1 252 ? 0.66 22.875 3.252 1 98.56 252 LEU A N 1
ATOM 1933 C CA . LEU A 1 252 ? -0.087 23.359 4.41 1 98.56 252 LEU A CA 1
ATOM 1934 C C . LEU A 1 252 ? -0.562 24.781 4.195 1 98.56 252 LEU A C 1
ATOM 1936 O O . LEU A 1 252 ? -1.553 25.219 4.793 1 98.56 252 LEU A O 1
ATOM 1940 N N . SER A 1 253 ? 0.088 25.547 3.273 1 97.81 253 SER A N 1
ATOM 1941 C CA . SER A 1 253 ? -0.216 26.953 3.078 1 97.81 253 SER A CA 1
ATOM 1942 C C . SER A 1 253 ? -1.294 27.156 2.016 1 97.81 253 SER A C 1
ATOM 1944 O O . SER A 1 253 ? -1.801 28.266 1.832 1 97.81 253 SER A O 1
ATOM 1946 N N . ASP A 1 254 ? -1.613 26.094 1.277 1 97 254 ASP A N 1
ATOM 1947 C CA . ASP A 1 254 ? -2.574 26.203 0.183 1 97 254 ASP A CA 1
ATOM 1948 C C . ASP A 1 254 ? -3.746 25.25 0.391 1 97 254 ASP A C 1
ATOM 1950 O O . ASP A 1 254 ? -3.635 24.047 0.113 1 97 254 ASP A O 1
ATOM 1954 N N . LYS A 1 255 ? -4.871 25.781 0.723 1 95.44 255 LYS A N 1
ATOM 1955 C CA . LYS A 1 255 ? -6.051 25.016 1.1 1 95.44 255 LYS A CA 1
ATOM 1956 C C . LYS A 1 255 ? -6.605 24.25 -0.094 1 95.44 255 LYS A C 1
ATOM 1958 O O . LYS A 1 255 ? -7.426 23.344 0.073 1 95.44 255 LYS A O 1
ATOM 1963 N N . SER A 1 256 ? -6.172 24.594 -1.268 1 95.69 256 SER A N 1
ATOM 1964 C CA . SER A 1 256 ? -6.699 23.922 -2.455 1 95.69 256 SER A CA 1
ATOM 1965 C C . SER A 1 256 ? -6.008 22.594 -2.697 1 95.69 256 SER A C 1
ATOM 1967 O O . SER A 1 256 ? -6.473 21.781 -3.5 1 95.69 256 SER A O 1
ATOM 1969 N N . ILE A 1 257 ? -4.863 22.359 -1.995 1 97.31 257 ILE A N 1
ATOM 1970 C CA . ILE A 1 257 ? -4.129 21.109 -2.201 1 97.31 257 ILE A CA 1
ATOM 1971 C C . ILE A 1 257 ? -4.719 20.016 -1.323 1 97.31 257 ILE A C 1
ATOM 1973 O O . ILE A 1 257 ? -4.461 19.969 -0.117 1 97.31 257 ILE A O 1
ATOM 1977 N N . ASN A 1 258 ? -5.504 19.156 -1.909 1 98 258 ASN A N 1
ATOM 1978 C CA . ASN A 1 258 ? -6.105 18 -1.247 1 98 258 ASN A CA 1
ATOM 1979 C C . ASN A 1 258 ? -5.988 16.75 -2.104 1 98 258 ASN A C 1
ATOM 1981 O O . ASN A 1 258 ? -6.23 16.781 -3.311 1 98 258 ASN A O 1
ATOM 1985 N N . GLY A 1 259 ? -5.586 15.68 -1.437 1 98 259 GLY A N 1
ATOM 1986 C CA . GLY A 1 259 ? -5.605 14.383 -2.096 1 98 259 GLY A CA 1
ATOM 1987 C C . GLY A 1 259 ? -4.48 14.211 -3.102 1 98 259 GLY A C 1
ATOM 1988 O O . GLY A 1 259 ? -4.648 13.531 -4.117 1 98 259 GLY A O 1
ATOM 1989 N N . ARG A 1 260 ? -3.344 14.883 -2.844 1 97.75 260 ARG A N 1
ATOM 1990 C CA . ARG A 1 260 ? -2.23 14.859 -3.789 1 97.75 260 ARG A CA 1
ATOM 1991 C C . ARG A 1 260 ? -1.002 14.203 -3.166 1 97.75 260 ARG A C 1
ATOM 1993 O O . ARG A 1 260 ? -0.87 14.156 -1.942 1 97.75 260 ARG A O 1
ATOM 2000 N N . THR A 1 261 ? -0.224 13.672 -4.031 1 98.44 261 THR A N 1
ATOM 2001 C CA . THR A 1 261 ? 1.121 13.25 -3.658 1 98.44 261 THR A CA 1
ATOM 2002 C C . THR A 1 261 ? 2.168 14.18 -4.266 1 98.44 261 THR A C 1
ATOM 2004 O O . THR A 1 261 ? 2.264 14.305 -5.488 1 98.44 261 THR A O 1
ATOM 2007 N N . LEU A 1 262 ? 2.893 14.875 -3.422 1 98.81 262 LEU A N 1
ATOM 2008 C CA . LEU A 1 262 ? 4.043 15.648 -3.883 1 98.81 262 LEU A CA 1
ATOM 2009 C C . LEU A 1 262 ? 5.34 14.883 -3.65 1 98.81 262 LEU A C 1
ATOM 2011 O O . LEU A 1 262 ? 5.574 14.367 -2.557 1 98.81 262 LEU A O 1
ATOM 2015 N N . PHE A 1 263 ? 6.117 14.82 -4.688 1 98.81 263 PHE A N 1
ATOM 2016 C CA . PHE A 1 263 ? 7.383 14.094 -4.688 1 98.81 263 PHE A CA 1
ATOM 2017 C C . PHE A 1 263 ? 8.547 15.031 -4.414 1 98.81 263 PHE A C 1
ATOM 2019 O O . PHE A 1 263 ? 8.82 15.945 -5.199 1 98.81 263 PHE A O 1
ATOM 2026 N N . VAL A 1 264 ? 9.188 14.875 -3.209 1 98.81 264 VAL A N 1
ATOM 2027 C CA . VAL A 1 264 ? 10.438 15.594 -2.936 1 98.81 264 VAL A CA 1
ATOM 2028 C C . VAL A 1 264 ? 11.586 14.922 -3.676 1 98.81 264 VAL A C 1
ATOM 2030 O O . VAL A 1 264 ? 11.883 13.742 -3.447 1 98.81 264 VAL A O 1
ATOM 2033 N N . CYS A 1 265 ? 12.25 15.711 -4.492 1 98.5 265 CYS A N 1
ATOM 2034 C CA . CYS A 1 265 ? 13.141 15.07 -5.457 1 98.5 265 CYS A CA 1
ATOM 2035 C C . CYS A 1 265 ? 14.398 15.906 -5.668 1 98.5 265 CYS A C 1
ATOM 2037 O O . CYS A 1 265 ? 14.578 16.938 -5.023 1 98.5 265 CYS A O 1
ATOM 2039 N N . ALA A 1 266 ? 15.289 15.367 -6.445 1 98 266 ALA A N 1
ATOM 2040 C CA . ALA A 1 266 ? 16.453 16.125 -6.867 1 98 266 ALA A CA 1
ATOM 2041 C C . ALA A 1 266 ? 16.047 17.359 -7.676 1 98 266 ALA A C 1
ATOM 2043 O O . ALA A 1 266 ? 15.102 17.297 -8.469 1 98 266 ALA A O 1
ATOM 2044 N N . ARG A 1 267 ? 16.781 18.375 -7.547 1 97.81 267 ARG A N 1
ATOM 2045 C CA . ARG A 1 267 ? 16.406 19.656 -8.148 1 97.81 267 ARG A CA 1
ATOM 2046 C C . ARG A 1 267 ? 16.547 19.609 -9.664 1 97.81 267 ARG A C 1
ATOM 2048 O O . ARG A 1 267 ? 15.984 20.438 -10.375 1 97.81 267 ARG A O 1
ATOM 2055 N N . ARG A 1 268 ? 17.297 18.609 -10.234 1 97.19 268 ARG A N 1
ATOM 2056 C CA . ARG A 1 268 ? 17.344 18.438 -11.68 1 97.19 268 ARG A CA 1
ATOM 2057 C C . ARG A 1 268 ? 15.969 18.125 -12.242 1 97.19 268 ARG A C 1
ATOM 2059 O O . ARG A 1 268 ? 15.688 18.406 -13.414 1 97.19 268 ARG A O 1
ATOM 2066 N N . TRP A 1 269 ? 15.078 17.531 -11.43 1 97.88 269 TRP A N 1
ATOM 2067 C CA . TRP A 1 269 ? 13.734 17.188 -11.883 1 97.88 269 TRP A CA 1
ATOM 2068 C C . TRP A 1 269 ? 12.75 18.297 -11.594 1 97.88 269 TRP A C 1
ATOM 2070 O O . TRP A 1 269 ? 11.734 18.438 -12.289 1 97.88 269 TRP A O 1
ATOM 2080 N N . ALA A 1 270 ? 12.938 19.078 -10.516 1 98.31 270 ALA A N 1
ATOM 2081 C CA . ALA A 1 270 ? 12.094 20.188 -10.078 1 98.31 270 ALA A CA 1
ATOM 2082 C C . ALA A 1 270 ? 12.93 21.266 -9.414 1 98.31 270 ALA A C 1
ATOM 2084 O O . ALA A 1 270 ? 13.539 21.031 -8.367 1 98.31 270 ALA A O 1
ATOM 2085 N N . PRO A 1 271 ? 12.883 22.484 -9.93 1 97.69 271 PRO A N 1
ATOM 2086 C CA . PRO A 1 271 ? 13.789 23.531 -9.461 1 97.69 271 PRO A CA 1
ATOM 2087 C C . PRO A 1 271 ? 13.664 23.797 -7.961 1 97.69 271 PRO A C 1
ATOM 2089 O O . PRO A 1 271 ? 14.648 24.141 -7.305 1 97.69 271 PRO A O 1
ATOM 2092 N N . ARG A 1 272 ? 12.523 23.562 -7.379 1 98.12 272 ARG A N 1
ATOM 2093 C CA . ARG A 1 272 ? 12.328 23.844 -5.957 1 98.12 272 ARG A CA 1
ATOM 2094 C C . ARG A 1 272 ? 12.477 22.562 -5.129 1 98.12 272 ARG A C 1
ATOM 2096 O O . ARG A 1 272 ? 12.281 22.594 -3.912 1 98.12 272 ARG A O 1
ATOM 2103 N N . GLY A 1 273 ? 12.719 21.469 -5.777 1 98.69 273 GLY A N 1
ATOM 2104 C CA . GLY A 1 273 ? 13.039 20.219 -5.098 1 98.69 273 GLY A CA 1
ATOM 2105 C C . GLY A 1 273 ? 11.82 19.359 -4.82 1 98.69 273 GLY A C 1
ATOM 2106 O O . GLY A 1 273 ? 11.891 18.391 -4.051 1 98.69 273 GLY A O 1
ATOM 2107 N N . TYR A 1 274 ? 10.656 19.703 -5.301 1 98.81 274 TYR A N 1
ATOM 2108 C CA . TYR A 1 274 ? 9.469 18.875 -5.18 1 98.81 274 TYR A CA 1
ATOM 2109 C C . TYR A 1 274 ? 8.508 19.125 -6.344 1 98.81 274 TYR A C 1
ATOM 2111 O O . TYR A 1 274 ? 8.516 20.188 -6.945 1 98.81 274 TYR A O 1
ATOM 2119 N N . ILE A 1 275 ? 7.703 18.156 -6.656 1 98.69 275 ILE A N 1
ATOM 2120 C CA . ILE A 1 275 ? 6.844 18.219 -7.832 1 98.69 275 ILE A CA 1
ATOM 2121 C C . ILE A 1 275 ? 5.633 17.312 -7.641 1 98.69 275 ILE A C 1
ATOM 2123 O O . ILE A 1 275 ? 5.707 16.312 -6.91 1 98.69 275 ILE A O 1
ATOM 2127 N N . ASP A 1 276 ? 4.48 17.656 -8.125 1 98.25 276 ASP A N 1
ATOM 2128 C CA . ASP A 1 276 ? 3.312 16.781 -8.25 1 98.25 276 ASP A CA 1
ATOM 2129 C C . ASP A 1 276 ? 3.387 15.938 -9.516 1 98.25 276 ASP A C 1
ATOM 2131 O O . ASP A 1 276 ? 3.254 16.469 -10.625 1 98.25 276 ASP A O 1
ATOM 2135 N N . LEU A 1 277 ? 3.559 14.648 -9.422 1 95 277 LEU A N 1
ATOM 2136 C CA . LEU A 1 277 ? 3.768 13.766 -10.562 1 95 277 LEU A CA 1
ATOM 2137 C C . LEU A 1 277 ? 2.438 13.352 -11.188 1 95 277 LEU A C 1
ATOM 2139 O O . LEU A 1 277 ? 2.41 12.664 -12.211 1 95 277 LEU A O 1
ATOM 2143 N N . ASP A 1 278 ? 1.328 13.727 -10.586 1 94.62 278 ASP A N 1
ATOM 2144 C CA . ASP A 1 278 ? -0.016 13.492 -11.102 1 94.62 278 ASP A CA 1
ATOM 2145 C C . ASP A 1 278 ? -0.284 11.992 -11.266 1 94.62 278 ASP A C 1
ATOM 2147 O O . ASP A 1 278 ? -0.757 11.555 -12.32 1 94.62 278 ASP A O 1
ATOM 2151 N N . ILE A 1 279 ? -0.062 11.234 -10.25 1 94.62 279 ILE A N 1
ATOM 2152 C CA . ILE A 1 279 ? -0.12 9.781 -10.398 1 94.62 279 ILE A CA 1
ATOM 2153 C C . ILE A 1 279 ? -1.332 9.234 -9.641 1 94.62 279 ILE A C 1
ATOM 2155 O O . ILE A 1 279 ? -1.543 8.023 -9.594 1 94.62 279 ILE A O 1
ATOM 2159 N N . GLU A 1 280 ? -2.223 10.102 -9.148 1 96.12 280 GLU A N 1
ATOM 2160 C CA . GLU A 1 280 ? -3.23 9.625 -8.203 1 96.12 280 GLU A CA 1
ATOM 2161 C C . GLU A 1 280 ? -4.59 9.469 -8.883 1 96.12 280 GLU A C 1
ATOM 2163 O O . GLU A 1 280 ? -5.449 8.734 -8.398 1 96.12 280 GLU A O 1
ATOM 2168 N N . ASP A 1 281 ? -4.84 10.133 -10.062 1 94.5 281 ASP A N 1
ATOM 2169 C CA . ASP A 1 281 ? -6.223 10.273 -10.5 1 94.5 281 ASP A CA 1
ATOM 2170 C C . ASP A 1 281 ? -6.434 9.648 -11.883 1 94.5 281 ASP A C 1
ATOM 2172 O O . ASP A 1 281 ? -7.57 9.477 -12.32 1 94.5 281 ASP A O 1
ATOM 2176 N N . TYR A 1 282 ? -5.508 9.305 -12.633 1 91.94 282 TYR A N 1
ATOM 2177 C CA . TYR A 1 282 ? -5.59 8.727 -13.969 1 91.94 282 TYR A CA 1
ATOM 2178 C C . TYR A 1 282 ? -6.496 9.555 -14.867 1 91.94 282 TYR A C 1
ATOM 2180 O O . TYR A 1 282 ? -7.395 9.023 -15.523 1 91.94 282 TYR A O 1
ATOM 2188 N N . PRO A 1 283 ? -6.293 10.859 -15.031 1 89.62 283 PRO A N 1
ATOM 2189 C CA . PRO A 1 283 ? -7.254 11.734 -15.719 1 89.62 283 PRO A CA 1
ATOM 2190 C C . PRO A 1 283 ? -7.426 11.375 -17.188 1 89.62 283 PRO A C 1
ATOM 2192 O O . PRO A 1 283 ? -8.477 11.641 -17.781 1 89.62 283 PRO A O 1
ATOM 2195 N N . ASP A 1 284 ? -6.508 10.68 -17.781 1 90.31 284 ASP A N 1
ATOM 2196 C CA . ASP A 1 284 ? -6.551 10.422 -19.219 1 90.31 284 ASP A CA 1
ATOM 2197 C C . ASP A 1 284 ? -7.094 9.023 -19.5 1 90.31 284 ASP A C 1
ATOM 2199 O O . ASP A 1 284 ? -7.062 8.562 -20.656 1 90.31 284 ASP A O 1
ATOM 2203 N N . SER A 1 285 ? -7.637 8.352 -18.516 1 93.56 285 SER A N 1
ATOM 2204 C CA . SER A 1 285 ? -8.203 7.016 -18.703 1 93.56 285 SER A CA 1
ATOM 2205 C C . SER A 1 285 ? -9.711 7.02 -18.453 1 93.56 285 SER A C 1
ATOM 2207 O O . SER A 1 285 ? -10.156 6.887 -17.312 1 93.56 285 SER A O 1
ATOM 2209 N N . PRO A 1 286 ? -10.508 7.098 -19.562 1 95.94 286 PRO A N 1
ATOM 2210 C CA . PRO A 1 286 ? -11.969 7.086 -19.375 1 95.94 286 PRO A CA 1
ATOM 2211 C C . PRO A 1 286 ? -12.453 5.848 -18.625 1 95.94 286 PRO A C 1
ATOM 2213 O O . PRO A 1 286 ? -13.375 5.938 -17.812 1 95.94 286 PRO A O 1
ATOM 2216 N N . LEU A 1 287 ? -11.82 4.766 -18.922 1 96.75 287 LEU A N 1
ATOM 2217 C CA . LEU A 1 287 ? -12.234 3.525 -18.266 1 96.75 287 LEU A CA 1
ATOM 2218 C C . LEU A 1 287 ? -12 3.592 -16.766 1 96.75 287 LEU A C 1
ATOM 2220 O O . LEU A 1 287 ? -12.883 3.258 -15.977 1 96.75 287 LEU A O 1
ATOM 2224 N N . LEU A 1 288 ? -10.836 4.031 -16.312 1 96.81 288 LEU A N 1
ATOM 2225 C CA . LEU A 1 288 ? -10.523 4.113 -14.891 1 96.81 288 LEU A CA 1
ATOM 2226 C C . LEU A 1 288 ? -11.43 5.125 -14.195 1 96.81 288 LEU A C 1
ATOM 2228 O O . LEU A 1 288 ? -11.797 4.941 -13.031 1 96.81 288 LEU A O 1
ATOM 2232 N N . GLN A 1 289 ? -11.812 6.203 -14.977 1 96.81 289 GLN A N 1
ATOM 2233 C CA . GLN A 1 289 ? -12.75 7.168 -14.414 1 96.81 289 GLN A CA 1
ATOM 2234 C C . GLN A 1 289 ? -14.117 6.531 -14.188 1 96.81 289 GLN A C 1
ATOM 2236 O O . GLN A 1 289 ? -14.758 6.773 -13.164 1 96.81 289 GLN A O 1
ATOM 2241 N N . GLU A 1 290 ? -14.539 5.723 -15.125 1 97.12 290 GLU A N 1
ATOM 2242 C CA . GLU A 1 290 ? -15.812 5.02 -14.984 1 97.12 290 GLU A CA 1
ATOM 2243 C C . GLU A 1 290 ? -15.773 4.035 -13.82 1 97.12 290 GLU A C 1
ATOM 2245 O O . GLU A 1 290 ? -16.719 3.947 -13.039 1 97.12 290 GLU A O 1
ATOM 2250 N N . ILE A 1 291 ? -14.688 3.273 -13.703 1 97.44 291 ILE A N 1
ATOM 2251 C CA . ILE A 1 291 ? -14.508 2.328 -12.602 1 97.44 291 ILE A CA 1
ATOM 2252 C C . ILE A 1 291 ? -14.562 3.068 -11.266 1 97.44 291 ILE A C 1
ATOM 2254 O O . ILE A 1 291 ? -15.219 2.613 -10.328 1 97.44 291 ILE A O 1
ATOM 2258 N N . GLN A 1 292 ? -13.922 4.234 -11.125 1 97.25 292 GLN A N 1
ATOM 2259 C CA . GLN A 1 292 ? -13.922 5.051 -9.914 1 97.25 292 GLN A CA 1
ATOM 2260 C C . GLN A 1 292 ? -15.344 5.457 -9.539 1 97.25 292 GLN A C 1
ATOM 2262 O O . GLN A 1 292 ? -15.727 5.387 -8.367 1 97.25 292 GLN A O 1
ATOM 2267 N N . GLU A 1 293 ? -16.094 5.895 -10.562 1 96.31 293 GLU A N 1
ATOM 2268 C CA . GLU A 1 293 ? -17.469 6.289 -10.312 1 96.31 293 GLU A CA 1
ATOM 2269 C C . GLU A 1 293 ? -18.297 5.121 -9.773 1 96.31 293 GLU A C 1
ATOM 2271 O O . GLU A 1 293 ? -19.016 5.266 -8.781 1 96.31 293 GLU A O 1
ATOM 2276 N N . ASP A 1 294 ? -18.141 3.961 -10.367 1 96.88 294 ASP A N 1
ATOM 2277 C CA . ASP A 1 294 ? -18.906 2.791 -9.953 1 96.88 294 ASP A CA 1
ATOM 2278 C C . ASP A 1 294 ? -18.469 2.316 -8.57 1 96.88 294 ASP A C 1
ATOM 2280 O O . ASP A 1 294 ? -19.297 1.812 -7.801 1 96.88 294 ASP A O 1
ATOM 2284 N N . GLN A 1 295 ? -17.188 2.455 -8.266 1 96.31 295 GLN A N 1
ATOM 2285 C CA . GLN A 1 295 ? -16.656 2.041 -6.969 1 96.31 295 GLN A CA 1
ATOM 2286 C C . GLN A 1 295 ? -17.359 2.777 -5.832 1 96.31 295 GLN A C 1
ATOM 2288 O O . GLN A 1 295 ? -17.547 2.227 -4.746 1 96.31 295 GLN A O 1
ATOM 2293 N N . MET A 1 296 ? -17.875 3.979 -6.086 1 96.19 296 MET A N 1
ATOM 2294 C CA . MET A 1 296 ? -18.406 4.805 -5.008 1 96.19 296 MET A CA 1
ATOM 2295 C C . MET A 1 296 ? -19.922 4.863 -5.078 1 96.19 296 MET A C 1
ATOM 2297 O O . MET A 1 296 ? -20.562 5.516 -4.246 1 96.19 296 MET A O 1
ATOM 2301 N N . ARG A 1 297 ? -20.5 4.176 -6.012 1 95.19 297 ARG A N 1
ATOM 2302 C CA . ARG A 1 297 ? -21.922 4.293 -6.246 1 95.19 297 ARG A CA 1
ATOM 2303 C C . ARG A 1 297 ? -22.719 3.811 -5.039 1 95.19 297 ARG A C 1
ATOM 2305 O O . ARG A 1 297 ? -23.781 4.359 -4.727 1 95.19 297 ARG A O 1
ATOM 2312 N N . ASN A 1 298 ? -22.234 2.744 -4.387 1 92.31 298 ASN A N 1
ATOM 2313 C CA . ASN A 1 298 ? -22.969 2.178 -3.258 1 92.31 298 ASN A CA 1
ATOM 2314 C C . ASN A 1 298 ? -22.734 2.975 -1.979 1 92.31 298 ASN A C 1
ATOM 2316 O O . ASN A 1 298 ? -23.531 2.91 -1.046 1 92.31 298 ASN A O 1
ATOM 2320 N N . ALA A 1 299 ? -21.641 3.643 -1.912 1 92.19 299 ALA A N 1
ATOM 2321 C CA . ALA A 1 299 ? -21.312 4.488 -0.769 1 92.19 299 ALA A CA 1
ATOM 2322 C C . ALA A 1 299 ? -20.75 5.832 -1.224 1 92.19 299 ALA A C 1
ATOM 2324 O O . ALA A 1 299 ? -19.594 6.156 -0.95 1 92.19 299 ALA A O 1
ATOM 2325 N N . PRO A 1 300 ? -21.641 6.562 -1.825 1 95.31 300 PRO A N 1
ATOM 2326 C CA . PRO A 1 300 ? -21.188 7.836 -2.389 1 95.31 300 PRO A CA 1
ATOM 2327 C C . PRO A 1 300 ? -20.75 8.828 -1.317 1 95.31 300 PRO A C 1
ATOM 2329 O O . PRO A 1 300 ? -21.094 8.672 -0.144 1 95.31 300 PRO A O 1
ATOM 2332 N N . VAL A 1 301 ? -19.984 9.75 -1.676 1 96.62 301 VAL A N 1
ATOM 2333 C CA . VAL A 1 301 ? -19.453 10.781 -0.791 1 96.62 301 VAL A CA 1
ATOM 2334 C C . VAL A 1 301 ? -20.609 11.523 -0.12 1 96.62 301 VAL A C 1
ATOM 2336 O O . VAL A 1 301 ? -20.516 11.891 1.054 1 96.62 301 VAL A O 1
ATOM 2339 N N . GLU A 1 302 ? -21.734 11.641 -0.779 1 95.75 302 GLU A N 1
ATOM 2340 C CA . GLU A 1 302 ? -22.875 12.438 -0.347 1 95.75 302 GLU A CA 1
ATOM 2341 C C . GLU A 1 302 ? -23.594 11.781 0.828 1 95.75 302 GLU A C 1
ATOM 2343 O O . GLU A 1 302 ? -24.422 12.414 1.486 1 95.75 302 GLU A O 1
ATOM 2348 N N . LEU A 1 303 ? -23.219 10.562 1.189 1 95.19 303 LEU A N 1
ATOM 2349 C CA . LEU A 1 303 ? -23.844 9.883 2.326 1 95.19 303 LEU A CA 1
ATOM 2350 C C . LEU A 1 303 ? -23.312 10.445 3.643 1 95.19 303 LEU A C 1
ATOM 2352 O O . LEU A 1 303 ? -23.828 10.102 4.715 1 95.19 303 LEU A O 1
ATOM 2356 N N . GLY A 1 304 ? -22.297 11.273 3.576 1 94.94 304 GLY A N 1
ATOM 2357 C CA . GLY A 1 304 ? -21.75 11.891 4.773 1 94.94 304 GLY A CA 1
ATOM 2358 C C . GLY A 1 304 ? -20.484 11.227 5.266 1 94.94 304 GLY A C 1
ATOM 2359 O O . GLY A 1 304 ? -19.953 10.32 4.609 1 94.94 304 GLY A O 1
ATOM 2360 N N . LEU A 1 305 ? -20.062 11.68 6.352 1 95.06 305 LEU A N 1
ATOM 2361 C CA . LEU A 1 305 ? -18.812 11.18 6.926 1 95.06 305 LEU A CA 1
ATOM 2362 C C . LEU A 1 305 ? -19.016 9.805 7.551 1 95.06 305 LEU A C 1
ATOM 2364 O O . LEU A 1 305 ? -18.297 8.859 7.234 1 95.06 305 LEU A O 1
ATOM 2368 N N . PHE A 1 306 ? -20.047 9.672 8.406 1 93.69 306 PHE A N 1
ATOM 2369 C CA . PHE A 1 306 ? -20.375 8.406 9.055 1 93.69 306 PHE A CA 1
ATOM 2370 C C . PHE A 1 306 ? -21.797 7.984 8.727 1 93.69 306 PHE A C 1
ATOM 2372 O O . PHE A 1 306 ? -22.719 8.172 9.531 1 93.69 306 PHE A O 1
ATOM 2379 N N . PRO A 1 307 ? -21.984 7.336 7.586 1 88.5 307 PRO A N 1
ATOM 2380 C CA . PRO A 1 307 ? -23.359 6.93 7.234 1 88.5 307 PRO A CA 1
ATOM 2381 C C . PRO A 1 307 ? -23.859 5.75 8.07 1 88.5 307 PRO A C 1
ATOM 2383 O O . PRO A 1 307 ? -23.047 4.969 8.578 1 88.5 307 PRO A O 1
ATOM 2386 N N . MET B 1 1 ? 13.828 -17.562 -17.875 1 88.38 1 MET B N 1
ATOM 2387 C CA . MET B 1 1 ? 12.938 -16.406 -17.891 1 88.38 1 MET B CA 1
ATOM 2388 C C . MET B 1 1 ? 13.719 -15.125 -18.156 1 88.38 1 MET B C 1
ATOM 2390 O O . MET B 1 1 ? 14.797 -14.922 -17.578 1 88.38 1 MET B O 1
ATOM 2394 N N . PRO B 1 2 ? 13.211 -14.297 -19.062 1 90.38 2 PRO B N 1
ATOM 2395 C CA . PRO B 1 2 ? 13.906 -13.031 -19.312 1 90.38 2 PRO B CA 1
ATOM 2396 C C . PRO B 1 2 ? 13.703 -12.016 -18.203 1 90.38 2 PRO B C 1
ATOM 2398 O O . PRO B 1 2 ? 12.758 -12.133 -17.422 1 90.38 2 PRO B O 1
ATOM 2401 N N . PRO B 1 3 ? 14.625 -11.031 -18.109 1 93.38 3 PRO B N 1
ATOM 2402 C CA . PRO B 1 3 ? 14.406 -9.938 -17.156 1 93.38 3 PRO B CA 1
ATOM 2403 C C . PRO B 1 3 ? 13.141 -9.133 -17.453 1 93.38 3 PRO B C 1
ATOM 2405 O O . PRO B 1 3 ? 12.672 -9.133 -18.594 1 93.38 3 PRO B O 1
ATOM 2408 N N . TYR B 1 4 ? 12.656 -8.469 -16.453 1 95.44 4 TYR B N 1
ATOM 2409 C CA . TYR B 1 4 ? 11.469 -7.633 -16.578 1 95.44 4 TYR B CA 1
ATOM 2410 C C . TYR B 1 4 ? 11.719 -6.473 -17.531 1 95.44 4 TYR B C 1
ATOM 2412 O O . TYR B 1 4 ? 12.766 -5.82 -17.469 1 95.44 4 TYR B O 1
ATOM 2420 N N . LYS B 1 5 ? 10.828 -6.27 -18.438 1 92.38 5 LYS B N 1
ATOM 2421 C CA . LYS B 1 5 ? 10.82 -5.117 -19.344 1 92.38 5 LYS B CA 1
ATOM 2422 C C . LYS B 1 5 ? 9.422 -4.512 -19.438 1 92.38 5 LYS B C 1
ATOM 2424 O O . LYS B 1 5 ? 8.422 -5.234 -19.438 1 92.38 5 LYS B O 1
ATOM 2429 N N . ILE B 1 6 ? 9.414 -3.234 -19.469 1 93.94 6 ILE B N 1
ATOM 2430 C CA . ILE B 1 6 ? 8.141 -2.568 -19.719 1 93.94 6 ILE B CA 1
ATOM 2431 C C . ILE B 1 6 ? 7.555 -3.025 -21.047 1 93.94 6 ILE B C 1
ATOM 2433 O O . ILE B 1 6 ? 8.266 -3.088 -22.047 1 93.94 6 ILE B O 1
ATOM 2437 N N . SER B 1 7 ? 6.32 -3.451 -21.047 1 93.81 7 SER B N 1
ATOM 2438 C CA . SER B 1 7 ? 5.637 -3.977 -22.234 1 93.81 7 SER B CA 1
ATOM 2439 C C . SER B 1 7 ? 4.215 -3.439 -22.328 1 93.81 7 SER B C 1
ATOM 2441 O O . SER B 1 7 ? 3.689 -2.873 -21.359 1 93.81 7 SER B O 1
ATOM 2443 N N . PRO B 1 8 ? 3.6 -3.494 -23.484 1 94.69 8 PRO B N 1
ATOM 2444 C CA . PRO B 1 8 ? 2.184 -3.137 -23.609 1 94.69 8 PRO B CA 1
ATOM 2445 C C . PRO B 1 8 ? 1.285 -3.988 -22.719 1 94.69 8 PRO B C 1
ATOM 2447 O O . PRO B 1 8 ? 1.722 -5.02 -22.203 1 94.69 8 PRO B O 1
ATOM 2450 N N . PRO B 1 9 ? 0.091 -3.543 -22.5 1 96.25 9 PRO B N 1
ATOM 2451 C CA . PRO B 1 9 ? -0.828 -4.32 -21.672 1 96.25 9 PRO B CA 1
ATOM 2452 C C . PRO B 1 9 ? -1.047 -5.738 -22.188 1 96.25 9 PRO B C 1
ATOM 2454 O O . PRO B 1 9 ? -1.018 -5.961 -23.406 1 96.25 9 PRO B O 1
ATOM 2457 N N . VAL B 1 10 ? -1.256 -6.652 -21.297 1 97.5 10 VAL B N 1
ATOM 2458 C CA . VAL B 1 10 ? -1.556 -8.039 -21.625 1 97.5 10 VAL B CA 1
ATOM 2459 C C . VAL B 1 10 ? -2.865 -8.109 -22.406 1 97.5 10 VAL B C 1
ATOM 2461 O O . VAL B 1 10 ? -3.861 -7.5 -22.031 1 97.5 10 VAL B O 1
ATOM 2464 N N . ASP B 1 11 ? -2.861 -8.773 -23.562 1 97.62 11 ASP B N 1
ATOM 2465 C CA . ASP B 1 11 ? -4.117 -9.062 -24.25 1 97.62 11 ASP B CA 1
ATOM 2466 C C . ASP B 1 11 ? -4.938 -10.102 -23.484 1 97.62 11 ASP B C 1
ATOM 2468 O O . ASP B 1 11 ? -4.562 -11.273 -23.438 1 97.62 11 ASP B O 1
ATOM 2472 N N . CYS B 1 12 ? -6.066 -9.672 -2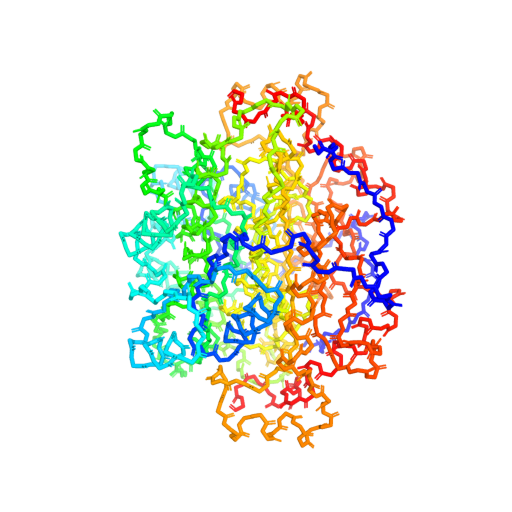2.922 1 98 12 CYS B N 1
ATOM 2473 C CA . CYS B 1 12 ? -6.852 -10.539 -22.062 1 98 12 CYS B CA 1
ATOM 2474 C C . CYS B 1 12 ? -8.016 -11.164 -22.812 1 98 12 CYS B C 1
ATOM 2476 O O . CYS B 1 12 ? -8.75 -11.984 -22.266 1 98 12 CYS B O 1
ATOM 2478 N N . ASP B 1 13 ? -8.195 -10.75 -24.078 1 97.56 13 ASP B N 1
ATOM 2479 C CA . ASP B 1 13 ? -9.289 -11.281 -24.891 1 97.56 13 ASP B CA 1
ATOM 2480 C C . ASP B 1 13 ? -8.766 -12.273 -25.938 1 97.56 13 ASP B C 1
ATOM 2482 O O . ASP B 1 13 ? -9.016 -12.109 -27.125 1 97.56 13 ASP B O 1
ATOM 2486 N N . VAL B 1 14 ? -8.086 -13.289 -25.469 1 97.56 14 VAL B N 1
ATOM 2487 C CA . VAL B 1 14 ? -7.52 -14.312 -26.344 1 97.56 14 VAL B CA 1
ATOM 2488 C C . VAL B 1 14 ? -7.711 -15.695 -25.703 1 97.56 14 VAL B C 1
ATOM 2490 O O . VAL B 1 14 ? -7.809 -15.812 -24.484 1 97.56 14 VAL B O 1
ATOM 2493 N N . ASN B 1 15 ? -7.766 -16.672 -26.547 1 97.25 15 ASN B N 1
ATOM 2494 C CA . ASN B 1 15 ? -7.711 -18.047 -26.062 1 97.25 15 ASN B CA 1
ATOM 2495 C C . ASN B 1 15 ? -6.289 -18.438 -25.656 1 97.25 15 ASN B C 1
ATOM 2497 O O . ASN B 1 15 ? -5.32 -17.859 -26.141 1 97.25 15 ASN B O 1
ATOM 2501 N N . PHE B 1 16 ? -6.227 -19.281 -24.703 1 96.5 16 PHE B N 1
ATOM 2502 C CA . PHE B 1 16 ? -4.922 -19.766 -24.281 1 96.5 16 PHE B CA 1
ATOM 2503 C C . PHE B 1 16 ? -5.004 -21.234 -23.859 1 96.5 16 PHE B C 1
ATOM 2505 O O . PHE B 1 16 ? -6.074 -21.719 -23.469 1 96.5 16 PHE B O 1
ATOM 2512 N N . SER B 1 17 ? -3.881 -21.922 -24.016 1 96.44 17 SER B N 1
ATOM 2513 C CA . SER B 1 17 ? -3.803 -23.312 -23.594 1 96.44 17 SER B CA 1
ATOM 2514 C C . SER B 1 17 ? -3.531 -23.422 -22.109 1 96.44 17 SER B C 1
ATOM 2516 O O . SER B 1 17 ? -2.803 -22.609 -21.531 1 96.44 17 SER B O 1
ATOM 2518 N N . ARG B 1 18 ? -4.09 -24.469 -21.453 1 95.31 18 ARG B N 1
ATOM 2519 C CA . ARG B 1 18 ? -3.893 -24.719 -20.031 1 95.31 18 ARG B CA 1
ATOM 2520 C C . ARG B 1 18 ? -3.031 -25.953 -19.797 1 95.31 18 ARG B C 1
ATOM 2522 O O . ARG B 1 18 ? -2.855 -26.406 -18.672 1 95.31 18 ARG B O 1
ATOM 2529 N N . ASP B 1 19 ? -2.451 -26.453 -20.828 1 95.5 19 ASP B N 1
ATOM 2530 C CA . ASP B 1 19 ? -1.738 -27.719 -20.797 1 95.5 19 ASP B CA 1
ATOM 2531 C C . ASP B 1 19 ? -0.515 -27.641 -19.891 1 95.5 19 ASP B C 1
ATOM 2533 O O . ASP B 1 19 ? -0.115 -28.641 -19.297 1 95.5 19 ASP B O 1
ATOM 2537 N N . GLN B 1 20 ? -0.007 -26.5 -19.797 1 94.75 20 GLN B N 1
ATOM 2538 C CA . GLN B 1 20 ? 1.222 -26.344 -19.031 1 94.75 20 GLN B CA 1
ATOM 2539 C C . GLN B 1 20 ? 0.95 -26.453 -17.531 1 94.75 20 GLN B C 1
ATOM 2541 O O . GLN B 1 20 ? 1.88 -26.594 -16.734 1 94.75 20 GLN B O 1
ATOM 2546 N N . LEU B 1 21 ? -0.33 -26.453 -17.109 1 97.06 21 LEU B N 1
ATOM 2547 C CA . LEU B 1 21 ? -0.687 -26.484 -15.695 1 97.06 21 LEU B CA 1
ATOM 2548 C C . LEU B 1 21 ? -0.855 -27.922 -15.203 1 97.06 21 LEU B C 1
ATOM 2550 O O . LEU B 1 21 ? -0.924 -28.156 -13.992 1 97.06 21 LEU B O 1
ATOM 2554 N N . LEU B 1 22 ? -0.886 -28.875 -16.188 1 95.81 22 LEU B N 1
ATOM 2555 C CA . LEU B 1 22 ? -1.126 -30.266 -15.859 1 95.81 22 LEU B CA 1
ATOM 2556 C C . LEU B 1 22 ? -0.082 -30.781 -14.867 1 95.81 22 LEU B C 1
ATOM 2558 O O . LEU B 1 22 ? 1.119 -30.594 -15.078 1 95.81 22 LEU B O 1
ATOM 2562 N N . ASP B 1 23 ? -0.525 -31.266 -13.734 1 94.75 23 ASP B N 1
ATOM 2563 C CA . ASP B 1 23 ? 0.244 -31.953 -12.703 1 94.75 23 ASP B CA 1
ATOM 2564 C C . ASP B 1 23 ? 1.124 -30.984 -11.93 1 94.75 23 ASP B C 1
ATOM 2566 O O . ASP B 1 23 ? 1.989 -31.391 -11.156 1 94.75 23 ASP B O 1
ATOM 2570 N N . LYS B 1 24 ? 0.986 -29.688 -12.211 1 96.31 24 LYS B N 1
ATOM 2571 C CA . LYS B 1 24 ? 1.727 -28.688 -11.438 1 96.31 24 LYS B CA 1
ATOM 2572 C C . LYS B 1 24 ? 1.077 -28.453 -10.086 1 96.31 24 LYS B C 1
ATOM 2574 O O . LYS B 1 24 ? -0.15 -28.406 -9.977 1 96.31 24 LYS B O 1
ATOM 2579 N N . ILE B 1 25 ? 1.842 -28.281 -9.031 1 97.94 25 ILE B N 1
ATOM 2580 C CA . ILE B 1 25 ? 1.332 -28.047 -7.688 1 97.94 25 ILE B CA 1
ATOM 2581 C C . ILE B 1 25 ? 1.052 -26.562 -7.5 1 97.94 25 ILE B C 1
ATOM 2583 O O . ILE B 1 25 ? 1.918 -25.719 -7.754 1 97.94 25 ILE B O 1
ATOM 2587 N N . ALA B 1 26 ? -0.154 -26.234 -7.086 1 98.56 26 ALA B N 1
ATOM 2588 C CA . ALA B 1 26 ? -0.571 -24.859 -6.809 1 98.56 26 ALA B CA 1
ATOM 2589 C C . ALA B 1 26 ? -1.096 -24.719 -5.383 1 98.56 26 ALA B C 1
ATOM 2591 O O . ALA B 1 26 ? -1.987 -25.469 -4.969 1 98.56 26 ALA B O 1
ATOM 2592 N N . ILE B 1 27 ? -0.519 -23.812 -4.637 1 98.88 27 ILE B N 1
ATOM 2593 C CA . ILE B 1 27 ? -0.961 -23.5 -3.281 1 98.88 27 ILE B CA 1
ATOM 2594 C C . ILE B 1 27 ? -1.86 -22.266 -3.299 1 98.88 27 ILE B C 1
ATOM 2596 O O . ILE B 1 27 ? -1.549 -21.281 -3.961 1 98.88 27 ILE B O 1
ATOM 2600 N N . ILE B 1 28 ? -2.977 -22.328 -2.609 1 98.94 28 ILE B N 1
ATOM 2601 C CA . ILE B 1 28 ? -3.871 -21.188 -2.463 1 98.94 28 ILE B CA 1
ATOM 2602 C C . ILE B 1 28 ? -4.168 -20.938 -0.983 1 98.94 28 ILE B C 1
ATOM 2604 O O . ILE B 1 28 ? -4.789 -21.781 -0.327 1 98.94 28 ILE B O 1
ATOM 2608 N N . THR B 1 29 ? -3.748 -19.875 -0.406 1 98.88 29 THR B N 1
ATOM 2609 C CA . THR B 1 29 ? -4.203 -19.5 0.928 1 98.88 29 THR B CA 1
ATOM 2610 C C . THR B 1 29 ? -5.602 -18.891 0.872 1 98.88 29 THR B C 1
ATOM 2612 O O . THR B 1 29 ? -5.949 -18.203 -0.091 1 98.88 29 THR B O 1
ATOM 2615 N N . GLY B 1 30 ? -6.359 -19.141 1.926 1 98.19 30 GLY B N 1
ATOM 2616 C CA . GLY B 1 30 ? -7.746 -18.719 1.85 1 98.19 30 GLY B CA 1
ATOM 2617 C C . GLY B 1 30 ? -8.5 -19.359 0.698 1 98.19 30 GLY B C 1
ATOM 2618 O O . GLY B 1 30 ? -9.297 -18.688 0.031 1 98.19 30 GLY B O 1
ATOM 2619 N N . GLY B 1 31 ? -8.242 -20.594 0.454 1 98.31 31 GLY B N 1
ATOM 2620 C CA . GLY B 1 31 ? -8.703 -21.203 -0.783 1 98.31 31 GLY B CA 1
ATOM 2621 C C . GLY B 1 31 ? -10.031 -21.922 -0.638 1 98.31 31 GLY B C 1
ATOM 2622 O O . GLY B 1 31 ? -10.578 -22.422 -1.619 1 98.31 31 GLY B O 1
ATOM 2623 N N . ALA B 1 32 ? -10.68 -21.906 0.571 1 97.31 32 ALA B N 1
ATOM 2624 C CA . ALA B 1 32 ? -11.805 -22.797 0.827 1 97.31 32 ALA B CA 1
ATOM 2625 C C . ALA B 1 32 ? -13.133 -22.109 0.513 1 97.31 32 ALA B C 1
ATOM 2627 O O . ALA B 1 32 ? -14.188 -22.75 0.564 1 97.31 32 ALA B O 1
ATOM 2628 N N . SER B 1 33 ? -13.086 -20.812 0.2 1 93 33 SER B N 1
ATOM 2629 C CA . SER B 1 33 ? -14.336 -20.109 -0.063 1 93 33 SER B CA 1
ATOM 2630 C C . SER B 1 33 ? -14.125 -18.922 -0.991 1 93 33 SER B C 1
ATOM 2632 O O . SER B 1 33 ? -12.984 -18.578 -1.307 1 93 33 SER B O 1
ATOM 2634 N N . GLY B 1 34 ? -15.195 -18.469 -1.564 1 94.81 34 GLY B N 1
ATOM 2635 C CA . GLY B 1 34 ? -15.172 -17.234 -2.338 1 94.81 34 GLY B CA 1
ATOM 2636 C C . GLY B 1 34 ? -14.273 -17.312 -3.557 1 94.81 34 GLY B C 1
ATOM 2637 O O . GLY B 1 34 ? -14.375 -18.25 -4.352 1 94.81 34 GLY B O 1
ATOM 2638 N N . ILE B 1 35 ? -13.477 -16.281 -3.689 1 97 35 ILE B N 1
ATOM 2639 C CA . ILE B 1 35 ? -12.602 -16.172 -4.852 1 97 35 ILE B CA 1
ATOM 2640 C C . ILE B 1 35 ? -11.523 -17.25 -4.789 1 97 35 ILE B C 1
ATOM 2642 O O . ILE B 1 35 ? -11.117 -17.797 -5.82 1 97 35 ILE B O 1
ATOM 2646 N N . GLY B 1 36 ? -11.055 -17.594 -3.531 1 98.25 36 GLY B N 1
ATOM 2647 C CA . GLY B 1 36 ? -10.102 -18.672 -3.361 1 98.25 36 GLY B CA 1
ATOM 2648 C C . GLY B 1 36 ? -10.609 -20 -3.887 1 98.25 36 GLY B C 1
ATOM 2649 O O . GLY B 1 36 ? -9.883 -20.734 -4.559 1 98.25 36 GLY B O 1
ATOM 2650 N N . GLU B 1 37 ? -11.852 -20.266 -3.592 1 98.31 37 GLU B N 1
ATOM 2651 C CA . GLU B 1 37 ? -12.477 -21.469 -4.113 1 98.31 37 GLU B CA 1
ATOM 2652 C C . GLU B 1 37 ? -12.539 -21.453 -5.641 1 98.31 37 GLU B C 1
ATOM 2654 O O . GLU B 1 37 ? -12.336 -22.469 -6.293 1 98.31 37 GLU B O 1
ATOM 2659 N N . ALA B 1 38 ? -12.805 -20.297 -6.191 1 98.44 38 ALA B N 1
ATOM 2660 C CA . ALA B 1 38 ? -12.852 -20.156 -7.645 1 98.44 38 ALA B CA 1
ATOM 2661 C C . ALA B 1 38 ? -11.5 -20.484 -8.273 1 98.44 38 ALA B C 1
ATOM 2663 O O . ALA B 1 38 ? -11.43 -21.141 -9.305 1 98.44 38 ALA B O 1
ATOM 2664 N N . TYR B 1 39 ? -10.43 -19.984 -7.648 1 98.81 39 TYR B N 1
ATOM 2665 C CA . TYR B 1 39 ? -9.086 -20.312 -8.117 1 98.81 39 TYR B CA 1
ATOM 2666 C C . TYR B 1 39 ? -8.836 -21.812 -8.031 1 98.81 39 TYR B C 1
ATOM 2668 O O . TYR B 1 39 ? -8.32 -22.422 -8.977 1 98.81 39 TYR B O 1
ATOM 2676 N N . ALA B 1 40 ? -9.234 -22.422 -6.879 1 98.81 40 ALA B N 1
ATOM 2677 C CA . ALA B 1 40 ? -9.016 -23.844 -6.66 1 98.81 40 ALA B CA 1
ATOM 2678 C C . ALA B 1 40 ? -9.719 -24.688 -7.723 1 98.81 40 ALA B C 1
ATOM 2680 O O . ALA B 1 40 ? -9.117 -25.578 -8.328 1 98.81 40 ALA B O 1
ATOM 2681 N N . ARG B 1 41 ? -10.961 -24.391 -7.996 1 98.75 41 ARG B N 1
ATOM 2682 C CA . ARG B 1 41 ? -11.75 -25.141 -8.969 1 98.75 41 ARG B CA 1
ATOM 2683 C C . ARG B 1 41 ? -11.203 -24.953 -10.383 1 98.75 41 ARG B C 1
ATOM 2685 O O . ARG B 1 41 ? -11.133 -25.906 -11.156 1 98.75 41 ARG B O 1
ATOM 2692 N N . ALA B 1 42 ? -10.82 -23.703 -10.711 1 98.81 42 ALA B N 1
ATOM 2693 C CA . ALA B 1 42 ? -10.281 -23.438 -12.039 1 98.81 42 ALA B CA 1
ATOM 2694 C C . ALA B 1 42 ? -8.969 -24.188 -12.266 1 98.81 42 ALA B C 1
ATOM 2696 O O . ALA B 1 42 ? -8.781 -24.812 -13.312 1 98.81 42 ALA B O 1
ATOM 2697 N N . LEU B 1 43 ? -8.086 -24.172 -11.297 1 98.75 43 LEU B N 1
ATOM 2698 C CA . LEU B 1 43 ? -6.793 -24.844 -11.391 1 98.75 43 LEU B CA 1
ATOM 2699 C C . LEU B 1 43 ? -6.969 -26.359 -11.445 1 98.75 43 LEU B C 1
ATOM 2701 O O . LEU B 1 43 ? -6.297 -27.031 -12.227 1 98.75 43 LEU B O 1
ATOM 2705 N N . HIS B 1 44 ? -7.883 -26.875 -10.648 1 98.62 44 HIS B N 1
ATOM 2706 C CA . HIS B 1 44 ? -8.172 -28.297 -10.664 1 98.62 44 HIS B CA 1
ATOM 2707 C C . HIS B 1 44 ? -8.672 -28.75 -12.031 1 98.62 44 HIS B C 1
ATOM 2709 O O . HIS B 1 44 ? -8.219 -29.766 -12.562 1 98.62 44 HIS B O 1
ATOM 2715 N N . LYS B 1 45 ? -9.57 -27.984 -12.547 1 98.31 45 LYS B N 1
ATOM 2716 C CA . LYS B 1 45 ? -10.125 -28.297 -13.859 1 98.31 45 LYS B CA 1
ATOM 2717 C C . LYS B 1 45 ? -9.047 -28.281 -14.938 1 98.31 45 LYS B C 1
ATOM 2719 O O . LYS B 1 45 ? -9.117 -29.031 -15.906 1 98.31 45 LYS B O 1
ATOM 2724 N N . ALA B 1 46 ? -8.039 -27.469 -14.734 1 98.12 46 ALA B N 1
ATOM 2725 C CA . ALA B 1 46 ? -6.934 -27.359 -15.68 1 98.12 46 ALA B CA 1
ATOM 2726 C C . ALA B 1 46 ? -5.906 -28.469 -15.469 1 98.12 46 ALA B C 1
ATOM 2728 O O . ALA B 1 46 ? -4.922 -28.562 -16.203 1 98.12 46 ALA B O 1
ATOM 2729 N N . GLY B 1 47 ? -6.078 -29.312 -14.438 1 97.06 47 GLY B N 1
ATOM 2730 C CA . GLY B 1 47 ? -5.238 -30.469 -14.234 1 97.06 47 GLY B CA 1
ATOM 2731 C C . GLY B 1 47 ? -4.152 -30.25 -13.203 1 97.06 47 GLY B C 1
ATOM 2732 O O . GLY B 1 47 ? -3.324 -31.141 -12.969 1 97.06 47 GLY B O 1
ATOM 2733 N N . ALA B 1 48 ? -4.145 -29.141 -12.523 1 97.31 48 ALA B N 1
ATOM 2734 C CA . ALA B 1 48 ? -3.156 -28.859 -11.477 1 97.31 48 ALA B CA 1
ATOM 2735 C C . ALA B 1 48 ? -3.473 -29.641 -10.211 1 97.31 48 ALA B C 1
ATOM 2737 O O . ALA B 1 48 ? -4.621 -30.031 -9.977 1 97.31 48 ALA B O 1
ATOM 2738 N N . VAL B 1 49 ? -2.486 -29.906 -9.453 1 97.06 49 VAL B N 1
ATOM 2739 C CA . VAL B 1 49 ? -2.65 -30.422 -8.102 1 97.06 49 VAL B CA 1
ATOM 2740 C C . VAL B 1 49 ? -2.803 -29.281 -7.109 1 97.06 49 VAL B C 1
ATOM 2742 O O . VAL B 1 49 ? -1.833 -28.578 -6.805 1 97.06 49 VAL B O 1
ATOM 2745 N N . VAL B 1 50 ? -3.979 -29.141 -6.555 1 98.31 50 VAL B N 1
ATOM 2746 C CA . VAL B 1 50 ? -4.301 -27.953 -5.766 1 98.31 50 VAL B CA 1
ATOM 2747 C C . VAL B 1 50 ? -4.145 -28.266 -4.281 1 98.31 50 VAL B C 1
ATOM 2749 O O . VAL B 1 50 ? -4.668 -29.266 -3.789 1 98.31 50 VAL B O 1
ATOM 2752 N N . VAL B 1 51 ? -3.396 -27.453 -3.561 1 98.75 51 VAL B N 1
ATOM 2753 C CA . VAL B 1 51 ? -3.279 -27.5 -2.105 1 98.75 51 VAL B CA 1
ATOM 2754 C C . VAL B 1 51 ? -3.953 -26.266 -1.495 1 98.75 51 VAL B C 1
ATOM 2756 O O . VAL B 1 51 ? -3.518 -25.141 -1.72 1 98.75 51 VAL B O 1
ATOM 2759 N N . ILE B 1 52 ? -4.973 -26.516 -0.682 1 98.81 52 ILE B N 1
ATOM 2760 C CA . ILE B 1 52 ? -5.852 -25.469 -0.164 1 98.81 52 ILE B CA 1
ATOM 2761 C C . ILE B 1 52 ? -5.5 -25.172 1.293 1 98.81 52 ILE B C 1
ATOM 2763 O O . ILE B 1 52 ? -5.602 -26.062 2.152 1 98.81 52 ILE B O 1
ATOM 2767 N N . GLY B 1 53 ? -5.016 -24.016 1.594 1 98.88 53 GLY B N 1
ATOM 2768 C CA . GLY B 1 53 ? -4.859 -23.531 2.957 1 98.88 53 GLY B CA 1
ATOM 2769 C C . GLY B 1 53 ? -5.973 -22.609 3.395 1 98.88 53 GLY B C 1
ATOM 2770 O O . GLY B 1 53 ? -6.281 -21.641 2.701 1 98.88 53 GLY B O 1
ATOM 2771 N N . ASP B 1 54 ? -6.555 -22.844 4.504 1 98.69 54 ASP B N 1
ATOM 2772 C CA . ASP B 1 54 ? -7.633 -22.016 5.027 1 98.69 54 ASP B CA 1
ATOM 2773 C C . ASP B 1 54 ? -7.844 -22.266 6.52 1 98.69 54 ASP B C 1
ATOM 2775 O O . ASP B 1 54 ? -7.523 -23.344 7.027 1 98.69 54 ASP B O 1
ATOM 2779 N N . LYS B 1 55 ? -8.383 -21.359 7.215 1 97.31 55 LYS B N 1
ATOM 2780 C CA . LYS B 1 55 ? -8.641 -21.516 8.641 1 97.31 55 LYS B CA 1
ATOM 2781 C C . LYS B 1 55 ? -9.961 -22.234 8.883 1 97.31 55 LYS B C 1
ATOM 2783 O O . LYS B 1 55 ? -10.195 -22.766 9.977 1 97.31 55 LYS B O 1
ATOM 2788 N N . ASN B 1 56 ? -10.836 -22.25 7.867 1 97.56 56 ASN B N 1
ATOM 2789 C CA . ASN B 1 56 ? -12.102 -22.969 7.953 1 97.56 56 ASN B CA 1
ATOM 2790 C C . ASN B 1 56 ? -11.938 -24.438 7.555 1 97.56 56 ASN B C 1
ATOM 2792 O O . ASN B 1 56 ? -12.031 -24.766 6.375 1 97.56 56 ASN B O 1
ATOM 2796 N N . ALA B 1 57 ? -11.828 -25.281 8.508 1 97.88 57 ALA B N 1
ATOM 2797 C CA . ALA B 1 57 ? -11.555 -26.688 8.258 1 97.88 57 ALA B CA 1
ATOM 2798 C C . ALA B 1 57 ? -12.734 -27.375 7.574 1 97.88 57 ALA B C 1
ATOM 2800 O O . ALA B 1 57 ? -12.547 -28.188 6.672 1 97.88 57 ALA B O 1
ATOM 2801 N N . THR B 1 58 ? -13.914 -26.984 7.961 1 98.25 58 THR B N 1
ATOM 2802 C CA . THR B 1 58 ? -15.109 -27.609 7.406 1 98.25 58 THR B CA 1
ATOM 2803 C C . THR B 1 58 ? -15.227 -27.312 5.914 1 98.25 58 THR B C 1
ATOM 2805 O O . THR B 1 58 ? -15.391 -28.234 5.105 1 98.25 58 THR B O 1
ATOM 2808 N N . ALA B 1 59 ? -15.086 -26.078 5.523 1 97.75 59 ALA B N 1
ATOM 2809 C CA . ALA B 1 59 ? -15.188 -25.672 4.125 1 97.75 59 ALA B CA 1
ATOM 2810 C C . ALA B 1 59 ? -14.031 -26.25 3.307 1 97.75 59 ALA B C 1
ATOM 2812 O O . ALA B 1 59 ? -14.227 -26.688 2.168 1 97.75 59 ALA B O 1
ATOM 2813 N N . GLY B 1 60 ? -12.82 -26.266 3.91 1 98.44 60 GLY B N 1
ATOM 2814 C CA . GLY B 1 60 ? -11.648 -26.781 3.227 1 98.44 60 GLY B CA 1
ATOM 2815 C C . GLY B 1 60 ? -11.734 -28.281 2.947 1 98.44 60 GLY B C 1
ATOM 2816 O O . GLY B 1 60 ? -11.43 -28.719 1.839 1 98.44 60 GLY B O 1
ATOM 2817 N N . GLU B 1 61 ? -12.172 -29.031 3.922 1 98.31 61 GLU B N 1
ATOM 2818 C CA . GLU B 1 61 ? -12.312 -30.484 3.762 1 98.31 61 GLU B CA 1
ATOM 2819 C C . GLU B 1 61 ? -13.398 -30.812 2.746 1 98.31 61 GLU B C 1
ATOM 2821 O O . GLU B 1 61 ? -13.234 -31.719 1.929 1 98.31 61 GLU B O 1
ATOM 2826 N N . GLN B 1 62 ? -14.453 -30.062 2.809 1 98.38 62 GLN B N 1
ATOM 2827 C CA . GLN B 1 62 ? -15.531 -30.266 1.842 1 98.38 62 GLN B CA 1
ATOM 2828 C C . GLN B 1 62 ? -15.039 -30.031 0.417 1 98.38 62 GLN B C 1
ATOM 2830 O O . GLN B 1 62 ? -15.266 -30.859 -0.471 1 98.38 62 GLN B O 1
ATOM 2835 N N . LEU B 1 63 ? -14.344 -28.922 0.219 1 98.5 63 LEU B N 1
ATOM 2836 C CA . LEU B 1 63 ? -13.859 -28.594 -1.118 1 98.5 63 LEU B CA 1
ATOM 2837 C C . LEU B 1 63 ? -12.844 -29.625 -1.599 1 98.5 63 LEU B C 1
ATOM 2839 O O . LEU B 1 63 ? -12.883 -30.047 -2.756 1 98.5 63 LEU B O 1
ATOM 2843 N N . SER B 1 64 ? -11.93 -30 -0.73 1 98.06 64 SER B N 1
ATOM 2844 C CA . SER B 1 64 ? -10.906 -30.969 -1.115 1 98.06 64 SER B CA 1
ATOM 2845 C C . SER B 1 64 ? -11.523 -32.312 -1.483 1 98.06 64 SER B C 1
ATOM 2847 O O . SER B 1 64 ? -10.992 -33.031 -2.326 1 98.06 64 SER B O 1
ATOM 2849 N N . SER B 1 65 ? -12.641 -32.688 -0.863 1 98.12 65 SER B N 1
ATOM 2850 C CA . SER B 1 65 ? -13.336 -33.938 -1.188 1 98.12 65 SER B CA 1
ATOM 2851 C C . SER B 1 65 ? -13.977 -33.844 -2.566 1 98.12 65 SER B C 1
ATOM 2853 O O . SER B 1 65 ? -14.148 -34.875 -3.232 1 98.12 65 SER B O 1
ATOM 2855 N N . GLU B 1 66 ? -14.289 -32.656 -3.002 1 98.25 66 GLU B N 1
ATOM 2856 C CA . GLU B 1 66 ? -14.914 -32.438 -4.301 1 98.25 66 GLU B CA 1
ATOM 2857 C C . GLU B 1 66 ? -13.875 -32.375 -5.418 1 98.25 66 GLU B C 1
ATOM 2859 O O . GLU B 1 66 ? -14.18 -32.688 -6.574 1 98.25 66 GLU B O 1
ATOM 2864 N N . LEU B 1 67 ? -12.672 -32 -5.07 1 98.38 67 LEU B N 1
ATOM 2865 C CA . LEU B 1 67 ? -11.594 -31.844 -6.047 1 98.38 67 LEU B CA 1
ATOM 2866 C C . LEU B 1 67 ? -10.594 -33 -5.941 1 98.38 67 LEU B C 1
ATOM 2868 O O . LEU B 1 67 ? -9.625 -32.906 -5.18 1 98.38 67 LEU B O 1
ATOM 2872 N N . SER B 1 68 ? -10.789 -33.969 -6.734 1 96.88 68 SER B N 1
ATOM 2873 C CA . SER B 1 68 ? -9.977 -35.188 -6.66 1 96.88 68 SER B CA 1
ATOM 2874 C C . SER B 1 68 ? -8.484 -34.844 -6.781 1 96.88 68 SER B C 1
ATOM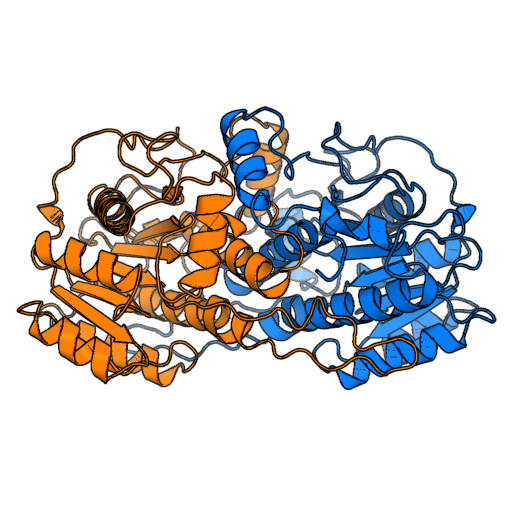 2876 O O . SER B 1 68 ? -8.078 -34.094 -7.66 1 96.88 68 SER B O 1
ATOM 2878 N N . GLY B 1 69 ? -7.758 -35.406 -5.867 1 94.94 69 GLY B N 1
ATOM 2879 C CA . GLY B 1 69 ? -6.312 -35.219 -5.93 1 94.94 69 GLY B CA 1
ATOM 2880 C C . GLY B 1 69 ? -5.832 -33.969 -5.227 1 94.94 69 GLY B C 1
ATOM 2881 O O . GLY B 1 69 ? -4.629 -33.75 -5.07 1 94.94 69 GLY B O 1
ATOM 2882 N N . SER B 1 70 ? -6.766 -33.125 -4.793 1 97.12 70 SER B N 1
ATOM 2883 C CA . SER B 1 70 ? -6.391 -31.938 -4.043 1 97.12 70 SER B CA 1
ATOM 2884 C C . SER B 1 70 ? -6.141 -32.25 -2.574 1 97.12 70 SER B C 1
ATOM 2886 O O . SER B 1 70 ? -6.465 -33.344 -2.111 1 97.12 70 SER B O 1
ATOM 2888 N N . LYS B 1 71 ? -5.5 -31.375 -1.876 1 98 71 LYS B N 1
ATOM 2889 C CA . LYS B 1 71 ? -5.219 -31.516 -0.451 1 98 71 LYS B CA 1
ATOM 2890 C C . LYS B 1 71 ? -5.629 -30.266 0.322 1 98 71 LYS B C 1
ATOM 2892 O O . LYS B 1 71 ? -5.379 -29.141 -0.126 1 98 71 LYS B O 1
ATOM 2897 N N . PHE B 1 72 ? -6.289 -30.453 1.435 1 98.69 72 PHE B N 1
ATOM 2898 C CA . PHE B 1 72 ? -6.574 -29.375 2.359 1 98.69 72 PHE B CA 1
ATOM 2899 C C . PHE B 1 72 ? -5.609 -29.391 3.537 1 98.69 72 PHE B C 1
ATOM 2901 O O . PHE B 1 72 ? -5.285 -30.453 4.062 1 98.69 72 PHE B O 1
ATOM 2908 N N . VAL B 1 73 ? -5.062 -28.234 3.932 1 98.69 73 VAL B N 1
ATOM 2909 C CA . VAL B 1 73 ? -4.246 -28.031 5.121 1 98.69 73 VAL B CA 1
ATOM 2910 C C . VAL B 1 73 ? -4.816 -26.875 5.941 1 98.69 73 VAL B C 1
ATOM 2912 O O . VAL B 1 73 ? -4.965 -25.766 5.434 1 98.69 73 VAL B O 1
ATOM 2915 N N . HIS B 1 74 ? -5.211 -27.141 7.184 1 98.69 74 HIS B N 1
ATOM 2916 C CA . HIS B 1 74 ? -5.664 -26.062 8.055 1 98.69 74 HIS B CA 1
ATOM 2917 C C . HIS B 1 74 ? -4.586 -25 8.227 1 98.69 74 HIS B C 1
ATOM 2919 O O . HIS B 1 74 ? -3.457 -25.312 8.617 1 98.69 74 HIS B O 1
ATOM 2925 N N . CYS B 1 75 ? -4.965 -23.703 7.926 1 98.75 75 CYS B N 1
ATOM 2926 C CA . CYS B 1 75 ? -3.945 -22.656 7.879 1 98.75 75 CYS B CA 1
ATOM 2927 C C . CYS B 1 75 ? -4.543 -21.297 8.211 1 98.75 75 CYS B C 1
ATOM 2929 O O . CYS B 1 75 ? -5.391 -20.797 7.48 1 98.75 75 CYS B O 1
ATOM 2931 N N . ASP B 1 76 ? -4.176 -20.781 9.344 1 98.69 76 ASP B N 1
ATOM 2932 C CA . ASP B 1 76 ? -4.359 -19.359 9.609 1 98.69 76 ASP B CA 1
ATOM 2933 C C . ASP B 1 76 ? -3.242 -18.531 8.984 1 98.69 76 ASP B C 1
ATOM 2935 O O . ASP B 1 76 ? -2.088 -18.609 9.406 1 98.69 76 ASP B O 1
ATOM 2939 N N . ALA B 1 77 ? -3.578 -17.719 8 1 97.62 77 ALA B N 1
ATOM 2940 C CA . ALA B 1 77 ? -2.588 -17 7.207 1 97.62 77 ALA B CA 1
ATOM 2941 C C . ALA B 1 77 ? -1.771 -16.047 8.078 1 97.62 77 ALA B C 1
ATOM 2943 O O . ALA B 1 77 ? -0.688 -15.609 7.684 1 97.62 77 ALA B O 1
ATOM 2944 N N . THR B 1 78 ? -2.266 -15.656 9.297 1 98.19 78 THR B N 1
ATOM 2945 C CA . THR B 1 78 ? -1.555 -14.742 10.188 1 98.19 78 THR B CA 1
ATOM 2946 C C . THR B 1 78 ? -0.499 -15.492 11 1 98.19 78 THR B C 1
ATOM 2948 O O . THR B 1 78 ? 0.308 -14.875 11.695 1 98.19 78 THR B O 1
ATOM 2951 N N . GLU B 1 79 ? -0.534 -16.828 10.945 1 98.75 79 GLU B N 1
ATOM 2952 C CA . GLU B 1 79 ? 0.396 -17.656 11.719 1 98.75 79 GLU B CA 1
ATOM 2953 C C . GLU B 1 79 ? 1.493 -18.234 10.82 1 98.75 79 GLU B C 1
ATOM 2955 O O . GLU B 1 79 ? 1.225 -19.062 9.961 1 98.75 79 GLU B O 1
ATOM 2960 N N . TRP B 1 80 ? 2.703 -17.875 11.094 1 98.69 80 TRP B N 1
ATOM 2961 C CA . TRP B 1 80 ? 3.855 -18.312 10.312 1 98.69 80 TRP B CA 1
ATOM 2962 C C . TRP B 1 80 ? 3.934 -19.828 10.25 1 98.69 80 TRP B C 1
ATOM 2964 O O . TRP B 1 80 ? 4.105 -20.406 9.172 1 98.69 80 TRP B O 1
ATOM 2974 N N . GLU B 1 81 ? 3.777 -20.469 11.375 1 98.69 81 GLU B N 1
ATOM 2975 C CA . GLU B 1 81 ? 3.957 -21.922 11.445 1 98.69 81 GLU B CA 1
ATOM 2976 C C . GLU B 1 81 ? 2.898 -22.641 10.625 1 98.69 81 GLU B C 1
ATOM 2978 O O . GLU B 1 81 ? 3.168 -23.703 10.062 1 98.69 81 GLU B O 1
ATOM 2983 N N . ASP B 1 82 ? 1.685 -22.078 10.578 1 98.81 82 ASP B N 1
ATOM 2984 C CA . ASP B 1 82 ? 0.628 -22.672 9.758 1 98.81 82 ASP B CA 1
ATOM 2985 C C . ASP B 1 82 ? 0.998 -22.625 8.273 1 98.81 82 ASP B C 1
ATOM 2987 O O . ASP B 1 82 ? 0.845 -23.625 7.566 1 98.81 82 ASP B O 1
ATOM 2991 N N . GLN B 1 83 ? 1.511 -21.531 7.797 1 98.75 83 GLN B N 1
ATOM 2992 C CA . GLN B 1 83 ? 1.869 -21.406 6.387 1 98.75 83 GLN B CA 1
ATOM 2993 C C . GLN B 1 83 ? 3.092 -22.266 6.059 1 98.75 83 GLN B C 1
ATOM 2995 O O . GLN B 1 83 ? 3.162 -22.875 4.988 1 98.75 83 GLN B O 1
ATOM 3000 N N . ALA B 1 84 ? 4.047 -22.25 6.992 1 98.56 84 ALA B N 1
ATOM 3001 C CA . ALA B 1 84 ? 5.211 -23.094 6.785 1 98.56 84 ALA B CA 1
ATOM 3002 C C . ALA B 1 84 ? 4.801 -24.562 6.609 1 98.56 84 ALA B C 1
ATOM 3004 O O . ALA B 1 84 ? 5.316 -25.25 5.734 1 98.56 84 ALA B O 1
ATOM 3005 N N . ARG B 1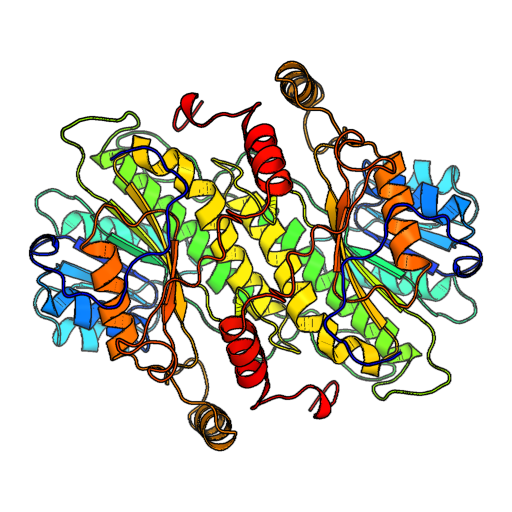 85 ? 3.885 -25.016 7.422 1 98.44 85 ARG B N 1
ATOM 3006 C CA . ARG B 1 85 ? 3.373 -26.375 7.32 1 98.44 85 ARG B CA 1
ATOM 3007 C C . ARG B 1 85 ? 2.631 -26.594 6.004 1 98.44 85 ARG B C 1
ATOM 3009 O O . ARG B 1 85 ? 2.766 -27.641 5.371 1 98.44 85 ARG B O 1
ATOM 3016 N N . LEU B 1 86 ? 1.847 -25.609 5.582 1 98.69 86 LEU B N 1
ATOM 3017 C CA . LEU B 1 86 ? 1.124 -25.656 4.316 1 98.69 86 LEU B CA 1
ATOM 3018 C C . LEU B 1 86 ? 2.08 -25.906 3.156 1 98.69 86 LEU B C 1
ATOM 3020 O O . LEU B 1 86 ? 1.848 -26.797 2.336 1 98.69 86 LEU B O 1
ATOM 3024 N N . PHE B 1 87 ? 3.164 -25.219 3.084 1 98.38 87 PHE B N 1
ATOM 3025 C CA . PHE B 1 87 ? 4.137 -25.344 2.004 1 98.38 87 PHE B CA 1
ATOM 3026 C C . PHE B 1 87 ? 4.867 -26.672 2.092 1 98.38 87 PHE B C 1
ATOM 3028 O O . PHE B 1 87 ? 5.109 -27.328 1.071 1 98.38 87 PHE B O 1
ATOM 3035 N N . LYS B 1 88 ? 5.23 -27.062 3.338 1 96.88 88 LYS B N 1
ATOM 3036 C CA . LYS B 1 88 ? 5.914 -28.328 3.535 1 96.88 88 LYS B CA 1
ATOM 3037 C C . LYS B 1 88 ? 5.059 -29.5 3.047 1 96.88 88 LYS B C 1
ATOM 3039 O O . LYS B 1 88 ? 5.551 -30.375 2.334 1 96.88 88 LYS B O 1
ATOM 3044 N N . GLU B 1 89 ? 3.828 -29.5 3.389 1 97.38 89 GLU B N 1
ATOM 3045 C CA . GLU B 1 89 ? 2.918 -30.562 2.979 1 97.38 89 GLU B CA 1
ATOM 3046 C C . GLU B 1 89 ? 2.691 -30.547 1.469 1 97.38 89 GLU B C 1
ATOM 3048 O O . GLU B 1 89 ? 2.578 -31.594 0.84 1 97.38 89 GLU B O 1
ATOM 3053 N N . ALA B 1 90 ? 2.605 -29.344 0.908 1 97.75 90 ALA B N 1
ATOM 3054 C CA . ALA B 1 90 ? 2.461 -29.234 -0.542 1 97.75 90 ALA B CA 1
ATOM 3055 C C . ALA B 1 90 ? 3.662 -29.828 -1.261 1 97.75 90 ALA B C 1
ATOM 3057 O O . ALA B 1 90 ? 3.502 -30.578 -2.238 1 97.75 90 ALA B O 1
ATOM 3058 N N . ALA B 1 91 ? 4.84 -29.547 -0.759 1 95.19 91 ALA B N 1
ATOM 3059 C CA . ALA B 1 91 ? 6.07 -30.031 -1.38 1 95.19 91 ALA B CA 1
ATOM 3060 C C . ALA B 1 91 ? 6.164 -31.547 -1.312 1 95.19 91 ALA B C 1
ATOM 3062 O O . ALA B 1 91 ? 6.82 -32.156 -2.15 1 95.19 91 ALA B O 1
ATOM 3063 N N . GLN B 1 92 ? 5.453 -32.156 -0.403 1 93.56 92 GLN B N 1
ATOM 3064 C CA . GLN B 1 92 ? 5.504 -33.594 -0.213 1 93.56 92 GLN B CA 1
ATOM 3065 C C . GLN B 1 92 ? 4.547 -34.312 -1.166 1 93.56 92 GLN B C 1
ATOM 3067 O O . GLN B 1 92 ? 4.637 -35.531 -1.349 1 93.56 92 GLN B O 1
ATOM 3072 N N . LEU B 1 93 ? 3.633 -33.562 -1.754 1 90.44 93 LEU B N 1
ATOM 3073 C CA . LEU B 1 93 ? 2.656 -34.188 -2.66 1 90.44 93 LEU B CA 1
ATOM 3074 C C . LEU B 1 93 ? 3.297 -34.5 -4.004 1 90.44 93 LEU B C 1
ATOM 3076 O O . LEU B 1 93 ? 2.812 -35.375 -4.723 1 90.44 93 LEU B O 1
ATOM 3080 N N . SER B 1 94 ? 4.195 -33.719 -4.395 1 76.38 94 SER B N 1
ATOM 3081 C CA . SER B 1 94 ? 4.855 -33.938 -5.676 1 76.38 94 SER B CA 1
ATOM 3082 C C . SER B 1 94 ? 6.047 -34.875 -5.535 1 76.38 94 SER B C 1
ATOM 3084 O O . SER B 1 94 ? 6.789 -34.812 -4.555 1 76.38 94 SER B O 1
ATOM 3086 N N . PRO B 1 95 ? 6.086 -35.844 -6.41 1 76.38 95 PRO B N 1
ATOM 3087 C CA . PRO B 1 95 ? 7.305 -36.656 -6.375 1 76.38 95 PRO B CA 1
ATOM 3088 C C . PRO B 1 95 ? 8.578 -35.812 -6.492 1 76.38 95 PRO B C 1
ATOM 3090 O O . PRO B 1 95 ? 9.602 -36.156 -5.887 1 76.38 95 PRO B O 1
ATOM 3093 N N . SER B 1 96 ? 8.438 -34.719 -7.156 1 78.94 96 SER B N 1
ATOM 3094 C CA . SER B 1 96 ? 9.602 -33.844 -7.344 1 78.94 96 SER B CA 1
ATOM 3095 C C . SER B 1 96 ? 9.758 -32.875 -6.184 1 78.94 96 SER B C 1
ATOM 3097 O O . SER B 1 96 ? 10.805 -32.25 -6.043 1 78.94 96 SER B O 1
ATOM 3099 N N . GLY B 1 97 ? 8.781 -32.812 -5.387 1 80.81 97 GLY B N 1
ATOM 3100 C CA . GLY B 1 97 ? 8.828 -31.891 -4.273 1 80.81 97 GLY B CA 1
ATOM 3101 C C . GLY B 1 97 ? 8.758 -30.438 -4.715 1 80.81 97 GLY B C 1
ATOM 3102 O O . GLY B 1 97 ? 9.047 -29.531 -3.928 1 80.81 97 GLY B O 1
ATOM 3103 N N . LYS B 1 98 ? 8.328 -30.281 -6.008 1 93.94 98 LYS B N 1
ATOM 3104 C CA . LYS B 1 98 ? 8.422 -28.922 -6.551 1 93.94 98 LYS B CA 1
ATOM 3105 C C . LYS B 1 98 ? 7.066 -28.234 -6.512 1 93.94 98 LYS B C 1
ATOM 3107 O O . LYS B 1 98 ? 6.035 -28.844 -6.805 1 93.94 98 LYS B O 1
ATOM 3112 N N . ILE B 1 99 ? 7.066 -27.031 -6.027 1 97.44 99 ILE B N 1
ATOM 3113 C CA . ILE B 1 99 ? 5.902 -26.141 -6.055 1 97.44 99 ILE B CA 1
ATOM 3114 C C . ILE B 1 99 ? 6 -25.203 -7.246 1 97.44 99 ILE B C 1
ATOM 3116 O O . ILE B 1 99 ? 7.031 -24.547 -7.445 1 97.44 99 ILE B O 1
ATOM 3120 N N . SER B 1 100 ? 4.949 -25.078 -8.047 1 98.06 100 SER B N 1
ATOM 3121 C CA . SER B 1 100 ? 5.004 -24.266 -9.258 1 98.06 100 SER B CA 1
ATOM 3122 C C . SER B 1 100 ? 4.301 -22.922 -9.055 1 98.06 100 SER B C 1
ATOM 3124 O O . SER B 1 100 ? 4.801 -21.891 -9.477 1 98.06 100 SER B O 1
ATOM 3126 N N . TYR B 1 101 ? 3.135 -22.953 -8.422 1 98.69 101 TYR B N 1
ATOM 3127 C CA . TYR B 1 101 ? 2.299 -21.75 -8.359 1 98.69 101 TYR B CA 1
ATOM 3128 C C . TYR B 1 101 ? 1.802 -21.516 -6.941 1 98.69 101 TYR B C 1
ATOM 3130 O O . TYR B 1 101 ? 1.488 -22.453 -6.215 1 98.69 101 TYR B O 1
ATOM 3138 N N . VAL B 1 102 ? 1.813 -20.281 -6.535 1 98.94 102 VAL B N 1
ATOM 3139 C CA . VAL B 1 102 ? 1.29 -19.859 -5.242 1 98.94 102 VAL B CA 1
ATOM 3140 C C . VAL B 1 102 ? 0.366 -18.656 -5.43 1 98.94 102 VAL B C 1
ATOM 3142 O O . VAL B 1 102 ? 0.726 -17.688 -6.102 1 98.94 102 VAL B O 1
ATOM 3145 N N . ILE B 1 103 ? -0.86 -18.75 -4.949 1 98.94 103 ILE B N 1
ATOM 3146 C CA . ILE B 1 103 ? -1.794 -17.625 -4.918 1 98.94 103 ILE B CA 1
ATOM 3147 C C . ILE B 1 103 ? -2.016 -17.188 -3.475 1 98.94 103 ILE B C 1
ATOM 3149 O O . ILE B 1 103 ? -2.633 -17.906 -2.684 1 98.94 103 ILE B O 1
ATOM 3153 N N . ALA B 1 104 ? -1.456 -16.062 -3.123 1 98.94 104 ALA B N 1
ATOM 3154 C CA . ALA B 1 104 ? -1.667 -15.453 -1.814 1 98.94 104 ALA B CA 1
ATOM 3155 C C . ALA B 1 104 ? -3.025 -14.766 -1.744 1 98.94 104 ALA B C 1
ATOM 3157 O O . ALA B 1 104 ? -3.115 -13.539 -1.878 1 98.94 104 ALA B O 1
ATOM 3158 N N . ASN B 1 105 ? -4.062 -15.547 -1.429 1 98.56 105 ASN B N 1
ATOM 3159 C CA . ASN B 1 105 ? -5.434 -15.086 -1.595 1 98.56 105 ASN B CA 1
ATOM 3160 C C . ASN B 1 105 ? -6.082 -14.758 -0.253 1 98.56 105 ASN B C 1
ATOM 3162 O O . ASN B 1 105 ? -7.074 -14.031 -0.198 1 98.56 105 ASN B O 1
ATOM 3166 N N . ALA B 1 106 ? -5.535 -15.289 0.875 1 97.06 106 ALA B N 1
ATOM 3167 C CA . ALA B 1 106 ? -6.152 -15.047 2.176 1 97.06 106 ALA B CA 1
ATOM 3168 C C . ALA B 1 106 ? -6.309 -13.547 2.439 1 97.06 106 ALA B C 1
ATOM 3170 O O . ALA B 1 106 ? -5.359 -12.781 2.275 1 97.06 106 ALA B O 1
ATOM 3171 N N . GLY B 1 107 ? -7.434 -13.109 2.725 1 94.12 107 GLY B N 1
ATOM 3172 C CA . GLY B 1 107 ? -7.762 -11.719 3.006 1 94.12 107 GLY B CA 1
ATOM 3173 C C . GLY B 1 107 ? -9.18 -11.531 3.506 1 94.12 107 GLY B C 1
ATOM 3174 O O . GLY B 1 107 ? -10.031 -12.406 3.318 1 94.12 107 GLY B O 1
ATOM 3175 N N . PHE B 1 108 ? -9.398 -10.477 4.199 1 92.75 108 PHE B N 1
ATOM 3176 C CA . PHE B 1 108 ? -10.742 -10.156 4.648 1 92.75 108 PHE B CA 1
ATOM 3177 C C . PHE B 1 108 ? -10.875 -8.664 4.949 1 92.75 108 PHE B C 1
ATOM 3179 O O . PHE B 1 108 ? -9.922 -7.906 4.773 1 92.75 108 PHE B O 1
ATOM 3186 N N . THR B 1 109 ? -12.07 -8.266 5.184 1 92.56 109 THR B N 1
ATOM 3187 C CA . THR B 1 109 ? -12.375 -6.902 5.609 1 92.56 109 THR B CA 1
ATOM 3188 C C . THR B 1 109 ? -13.352 -6.902 6.777 1 92.56 109 THR B C 1
ATOM 3190 O O . THR B 1 109 ? -13.906 -7.949 7.129 1 92.56 109 THR B O 1
ATOM 3193 N N . LYS B 1 110 ? -13.445 -5.863 7.473 1 92.38 110 LYS B N 1
ATOM 3194 C CA . LYS B 1 110 ? -14.359 -5.582 8.578 1 92.38 110 LYS B CA 1
ATOM 3195 C C . LYS B 1 110 ? -14.727 -4.102 8.625 1 92.38 110 LYS B C 1
ATOM 3197 O O . LYS B 1 110 ? -14.242 -3.312 7.809 1 92.38 110 LYS B O 1
ATOM 3202 N N . ASN B 1 111 ? -15.594 -3.844 9.531 1 92.62 111 ASN B N 1
ATOM 3203 C CA . ASN B 1 111 ? -15.781 -2.42 9.789 1 92.62 111 ASN B CA 1
ATOM 3204 C C . ASN B 1 111 ? -14.461 -1.733 10.125 1 92.62 111 ASN B C 1
ATOM 3206 O O . ASN B 1 111 ? -13.672 -2.252 10.922 1 92.62 111 ASN B O 1
ATOM 3210 N N . ASP B 1 112 ? -14.281 -0.655 9.477 1 96.06 112 ASP B N 1
ATOM 3211 C CA . ASP B 1 112 ? -13.031 0.074 9.68 1 96.06 112 ASP B CA 1
ATOM 3212 C C . ASP B 1 112 ? -13.031 0.795 11.023 1 96.06 112 ASP B C 1
ATOM 3214 O O . ASP B 1 112 ? -13.867 1.667 11.266 1 96.06 112 ASP B O 1
ATOM 3218 N N . GLN B 1 113 ? -12.094 0.481 11.914 1 97.5 113 GLN B N 1
ATOM 3219 C CA . GLN B 1 113 ? -12.07 1.081 13.242 1 97.5 113 GLN B CA 1
ATOM 3220 C C . GLN B 1 113 ? -11.125 2.275 13.297 1 97.5 113 GLN B C 1
ATOM 3222 O O . GLN B 1 113 ? -11.109 3.021 14.273 1 97.5 113 GLN B O 1
ATOM 3227 N N . THR B 1 114 ? -10.328 2.486 12.211 1 98.25 114 THR B N 1
ATOM 3228 C CA . THR B 1 114 ? -9.531 3.701 12.07 1 98.25 114 THR B CA 1
ATOM 3229 C C . THR B 1 114 ? -10.414 4.883 11.688 1 98.25 114 THR B C 1
ATOM 3231 O O . THR B 1 114 ? -10.25 5.988 12.203 1 98.25 114 THR B O 1
ATOM 3234 N N . PHE B 1 115 ? -11.336 4.598 10.781 1 98.06 115 PHE B N 1
ATOM 3235 C CA . PHE B 1 115 ? -12.273 5.617 10.32 1 98.06 115 PHE B CA 1
ATOM 3236 C C . PHE B 1 115 ? -13.547 5.602 11.156 1 98.06 115 PHE B C 1
ATOM 3238 O O . PHE B 1 115 ? -14.617 5.238 10.664 1 98.06 115 PHE B O 1
ATOM 3245 N N . THR B 1 116 ? -13.484 5.875 12.398 1 96.25 116 THR B N 1
ATOM 3246 C CA . THR B 1 116 ? -14.602 5.977 13.328 1 96.25 116 THR B CA 1
ATOM 3247 C C . THR B 1 116 ? -14.438 7.191 14.234 1 96.25 116 THR B C 1
ATOM 3249 O O . THR B 1 116 ? -13.32 7.695 14.414 1 96.25 116 THR B O 1
ATOM 3252 N N . PHE B 1 117 ? -15.469 7.676 14.648 1 95.94 117 PHE B N 1
ATOM 3253 C CA . PHE B 1 117 ? -15.516 8.75 15.633 1 95.94 117 PHE B CA 1
ATOM 3254 C C . PHE B 1 117 ? -16.25 8.297 16.891 1 95.94 117 PHE B C 1
ATOM 3256 O O . PHE B 1 117 ? -17.422 7.922 16.828 1 95.94 117 PHE B O 1
ATOM 3263 N N . ASP B 1 118 ? -15.617 8.273 17.953 1 91.25 118 ASP B N 1
ATOM 3264 C CA . ASP B 1 118 ? -16.156 7.684 19.188 1 91.25 118 ASP B CA 1
ATOM 3265 C C . ASP B 1 118 ? -17.141 8.625 19.859 1 91.25 118 ASP B C 1
ATOM 3267 O O . ASP B 1 118 ? -17.859 8.227 20.781 1 91.25 118 ASP B O 1
ATOM 3271 N N . GLY B 1 119 ? -17.234 9.82 19.453 1 91.81 119 GLY B N 1
ATOM 3272 C CA . GLY B 1 119 ? -18.188 10.766 20 1 91.81 119 GLY B CA 1
ATOM 3273 C C . GLY B 1 119 ? -17.547 12.008 20.578 1 91.81 119 GLY B C 1
ATOM 3274 O O . GLY B 1 119 ? -16.391 11.969 21 1 91.81 119 GLY B O 1
ATOM 3275 N N . HIS B 1 120 ? -18.234 13.086 20.562 1 91.25 120 HIS B N 1
ATOM 3276 C CA . HIS B 1 120 ? -17.75 14.328 21.141 1 91.25 120 HIS B CA 1
ATOM 3277 C C . HIS B 1 120 ? -17.469 14.164 22.641 1 91.25 120 HIS B C 1
ATOM 3279 O O . HIS B 1 120 ? -18.297 13.625 23.375 1 91.25 120 HIS B O 1
ATOM 3285 N N . GLY B 1 121 ? -16.328 14.609 23.031 1 90.62 121 GLY B N 1
ATOM 3286 C CA . GLY B 1 121 ? -15.961 14.555 24.438 1 90.62 121 GLY B CA 1
ATOM 3287 C C . GLY B 1 121 ? -15.469 13.188 24.875 1 90.62 121 GLY B C 1
ATOM 3288 O O . GLY B 1 121 ? -15.055 13.008 26.016 1 90.62 121 GLY B O 1
ATOM 3289 N N . LYS B 1 122 ? -15.484 12.266 23.938 1 94.69 122 LYS B N 1
ATOM 3290 C CA . LYS B 1 122 ? -15.016 10.922 24.266 1 94.69 122 LYS B CA 1
ATOM 3291 C C . LYS B 1 122 ? -13.57 10.719 23.812 1 94.69 122 LYS B C 1
ATOM 3293 O O . LYS B 1 122 ? -13.117 11.359 22.859 1 94.69 122 LYS B O 1
ATOM 3298 N N . GLU B 1 123 ? -12.883 9.875 24.516 1 95.19 123 GLU B N 1
ATOM 3299 C CA . GLU B 1 123 ? -11.523 9.516 24.109 1 95.19 123 GLU B CA 1
ATOM 3300 C C . GLU B 1 123 ? -11.531 8.594 22.891 1 95.19 123 GLU B C 1
ATOM 3302 O O . GLU B 1 123 ? -12.398 7.73 22.766 1 95.19 123 GLU B O 1
ATOM 3307 N N . PRO B 1 124 ? -10.625 8.836 21.984 1 96.69 124 PRO B N 1
ATOM 3308 C CA . PRO B 1 124 ? -10.523 7.922 20.844 1 96.69 124 PRO B CA 1
ATOM 3309 C C . PRO B 1 124 ? -10.156 6.5 21.266 1 96.69 124 PRO B C 1
ATOM 3311 O O . PRO B 1 124 ? -9.344 6.309 22.172 1 96.69 124 PRO B O 1
ATOM 3314 N N . GLN B 1 125 ? -10.711 5.508 20.594 1 97.38 125 GLN B N 1
ATOM 3315 C CA . GLN B 1 125 ? -10.445 4.102 20.891 1 97.38 125 GLN B CA 1
ATOM 3316 C C . GLN B 1 125 ? -9.406 3.525 19.938 1 97.38 125 GLN B C 1
ATOM 3318 O O . GLN B 1 125 ? -9.391 3.855 18.75 1 97.38 125 GLN B O 1
ATOM 3323 N N . LYS B 1 126 ? -8.555 2.643 20.531 1 98.19 126 LYS B N 1
ATOM 3324 C CA . LYS B 1 126 ? -7.559 1.948 19.719 1 98.19 126 LYS B CA 1
ATOM 3325 C C . LYS B 1 126 ? -8.227 1.083 18.641 1 98.19 126 LYS B C 1
ATOM 3327 O O . LYS B 1 126 ? -9.086 0.255 18.969 1 98.19 126 LYS B O 1
ATOM 3332 N N . PRO B 1 127 ? -7.887 1.258 17.344 1 98.5 127 PRO B N 1
ATOM 3333 C CA . PRO B 1 127 ? -8.492 0.406 16.312 1 98.5 127 PRO B CA 1
ATOM 3334 C C . PRO B 1 127 ? -7.922 -1.012 16.312 1 98.5 127 PRO B C 1
ATOM 3336 O O . PRO B 1 127 ? -6.73 -1.204 16.562 1 98.5 127 PRO B O 1
ATOM 3339 N N . ASP B 1 128 ? -8.82 -1.945 16.125 1 98.31 128 ASP B N 1
ATOM 3340 C CA . ASP B 1 128 ? -8.391 -3.303 15.797 1 98.31 128 ASP B CA 1
ATOM 3341 C C . ASP B 1 128 ? -7.859 -3.389 14.367 1 98.31 128 ASP B C 1
ATOM 3343 O O . ASP B 1 128 ? -8.617 -3.209 13.414 1 98.31 128 ASP B O 1
ATOM 3347 N N . LEU B 1 129 ? -6.57 -3.674 14.219 1 98.56 129 LEU B N 1
ATOM 3348 C CA . LEU B 1 129 ? -5.938 -3.658 12.898 1 98.56 129 LEU B CA 1
ATOM 3349 C C . LEU B 1 129 ? -5.684 -5.078 12.398 1 98.56 129 LEU B C 1
ATOM 3351 O O . LEU B 1 129 ? -4.688 -5.332 11.719 1 98.56 129 LEU B O 1
ATOM 3355 N N . LYS B 1 130 ? -6.562 -6.004 12.703 1 97.94 130 LYS B N 1
ATOM 3356 C CA . LYS B 1 130 ? -6.453 -7.391 12.258 1 97.94 130 LYS B CA 1
ATOM 3357 C C . LYS B 1 130 ? -6.395 -7.477 10.742 1 97.94 130 LYS B C 1
ATOM 3359 O O . LYS B 1 130 ? -5.75 -8.375 10.188 1 97.94 130 LYS B O 1
ATOM 3364 N N . VAL B 1 131 ? -7.004 -6.547 10.047 1 98.31 131 VAL B N 1
ATOM 3365 C CA . VAL B 1 131 ? -6.984 -6.5 8.586 1 98.31 131 VAL B CA 1
ATOM 3366 C C . VAL B 1 131 ? -5.543 -6.41 8.094 1 98.31 131 VAL B C 1
ATOM 3368 O O . VAL B 1 131 ? -5.191 -7.012 7.078 1 98.31 131 VAL B O 1
ATOM 3371 N N . ILE B 1 132 ? -4.684 -5.668 8.789 1 98.81 132 ILE B N 1
ATOM 3372 C CA . ILE B 1 132 ? -3.275 -5.527 8.422 1 98.81 132 ILE B CA 1
ATOM 3373 C C . ILE B 1 132 ? -2.557 -6.859 8.625 1 98.81 132 ILE B C 1
ATOM 3375 O O . ILE B 1 132 ? -1.736 -7.262 7.801 1 98.81 132 ILE B O 1
ATOM 3379 N N . ASP B 1 133 ? -2.883 -7.586 9.648 1 98.62 133 ASP B N 1
ATOM 3380 C CA . ASP B 1 133 ? -2.246 -8.859 9.969 1 98.62 133 ASP B CA 1
ATOM 3381 C C . ASP B 1 133 ? -2.557 -9.906 8.898 1 98.62 133 ASP B C 1
ATOM 3383 O O . ASP B 1 133 ? -1.664 -10.641 8.461 1 98.62 133 ASP B O 1
ATOM 3387 N N . VAL B 1 134 ? -3.754 -9.945 8.492 1 98.44 134 VAL B N 1
ATOM 3388 C CA . VAL B 1 134 ? -4.172 -10.984 7.555 1 98.44 134 VAL B CA 1
ATOM 3389 C C . VAL B 1 134 ? -3.768 -10.594 6.137 1 98.44 134 VAL B C 1
ATOM 3391 O O . VAL B 1 134 ? -3.053 -11.336 5.461 1 98.44 134 VAL B O 1
ATOM 3394 N N . ASN B 1 135 ? -4.156 -9.359 5.703 1 98.75 135 ASN B N 1
ATOM 3395 C CA . ASN B 1 135 ? -4.055 -8.969 4.301 1 98.75 135 ASN B CA 1
ATOM 3396 C C . ASN B 1 135 ? -2.617 -8.625 3.92 1 98.75 135 ASN B C 1
ATOM 3398 O O . ASN B 1 135 ? -2.252 -8.68 2.744 1 98.75 135 ASN B O 1
ATOM 3402 N N . LEU B 1 136 ? -1.832 -8.227 4.934 1 98.88 136 LEU B N 1
ATOM 3403 C CA . LEU B 1 136 ? -0.491 -7.781 4.566 1 98.88 136 LEU B CA 1
ATOM 3404 C C . LEU B 1 136 ? 0.569 -8.688 5.188 1 98.88 136 LEU B C 1
ATOM 3406 O O . LEU B 1 136 ? 1.361 -9.305 4.473 1 98.88 136 LEU B O 1
ATOM 3410 N N . LYS B 1 137 ? 0.607 -8.812 6.516 1 98.81 137 LYS B N 1
ATOM 3411 C CA . LYS B 1 137 ? 1.613 -9.68 7.125 1 98.81 137 LYS B CA 1
ATOM 3412 C C . LYS B 1 137 ? 1.468 -11.117 6.633 1 98.81 137 LYS B C 1
ATOM 3414 O O . LYS B 1 137 ? 2.461 -11.773 6.309 1 98.81 137 LYS B O 1
ATOM 3419 N N . GLY B 1 138 ? 0.231 -11.617 6.566 1 98.88 138 GLY B N 1
ATOM 3420 C CA . GLY B 1 138 ? -0.011 -12.945 6.027 1 98.88 138 GLY B CA 1
ATOM 3421 C C . GLY B 1 138 ? 0.487 -13.109 4.605 1 98.88 138 GLY B C 1
ATOM 3422 O O . GLY B 1 138 ? 1.075 -14.141 4.262 1 98.88 138 GLY B O 1
ATOM 3423 N N . THR B 1 139 ? 0.269 -12.102 3.781 1 98.94 139 THR B N 1
ATOM 3424 C CA . THR B 1 139 ? 0.71 -12.117 2.391 1 98.94 139 THR B CA 1
ATOM 3425 C C . THR B 1 139 ? 2.234 -12.109 2.307 1 98.94 139 THR B C 1
ATOM 3427 O O . THR B 1 139 ? 2.82 -12.797 1.466 1 98.94 139 THR B O 1
ATOM 3430 N N . LEU B 1 140 ? 2.9 -11.344 3.189 1 98.94 140 LEU B N 1
ATOM 3431 C CA . LEU B 1 140 ? 4.359 -11.312 3.221 1 98.94 140 LEU B CA 1
ATOM 3432 C C . LEU B 1 140 ? 4.922 -12.672 3.631 1 98.94 140 LEU B C 1
ATOM 3434 O O . LEU B 1 140 ? 5.949 -13.109 3.105 1 98.94 140 LEU B O 1
ATOM 3438 N N . TYR B 1 141 ? 4.242 -13.359 4.551 1 98.88 141 TYR B N 1
ATOM 3439 C CA . TYR B 1 141 ? 4.637 -14.711 4.91 1 98.88 141 TYR B CA 1
ATOM 3440 C C . TYR B 1 141 ? 4.547 -15.641 3.705 1 98.88 141 TYR B C 1
ATOM 3442 O O . TYR B 1 141 ? 5.469 -16.422 3.439 1 98.88 141 TYR B O 1
ATOM 3450 N N . THR B 1 142 ? 3.447 -15.547 2.969 1 98.94 142 THR B N 1
ATOM 3451 C CA . THR B 1 142 ? 3.26 -16.375 1.784 1 98.94 142 THR B CA 1
ATOM 3452 C C . THR B 1 142 ? 4.348 -16.094 0.75 1 98.94 142 THR B C 1
ATOM 3454 O O . THR B 1 142 ? 4.902 -17.031 0.16 1 98.94 142 THR B O 1
ATOM 3457 N N . ALA B 1 143 ? 4.648 -14.836 0.554 1 98.88 143 ALA B N 1
ATOM 3458 C CA . ALA B 1 143 ? 5.668 -14.453 -0.418 1 98.88 143 ALA B CA 1
ATOM 3459 C C . ALA B 1 143 ? 7.031 -15.008 -0.033 1 98.88 143 ALA B C 1
ATOM 3461 O O . ALA B 1 143 ? 7.766 -15.516 -0.886 1 98.88 143 ALA B O 1
ATOM 3462 N N . LYS B 1 144 ? 7.379 -14.906 1.27 1 98.75 144 LYS B N 1
ATOM 3463 C CA . LYS B 1 144 ? 8.648 -15.438 1.75 1 98.75 144 LYS B CA 1
ATOM 3464 C C . LYS B 1 144 ? 8.75 -16.938 1.505 1 98.75 144 LYS B C 1
ATOM 3466 O O . LYS B 1 144 ? 9.773 -17.438 1.021 1 98.75 144 LYS B O 1
ATOM 3471 N N . LEU B 1 145 ? 7.707 -17.625 1.826 1 98.69 145 LEU B N 1
ATOM 3472 C CA . LEU B 1 145 ? 7.703 -19.078 1.681 1 98.69 145 LEU B CA 1
ATOM 3473 C C . LEU B 1 145 ? 7.734 -19.484 0.209 1 98.69 145 LEU B C 1
ATOM 3475 O O . LEU B 1 145 ? 8.453 -20.406 -0.174 1 98.69 145 LEU B O 1
ATOM 3479 N N . ALA B 1 146 ? 6.945 -18.766 -0.636 1 98.75 146 ALA B N 1
ATOM 3480 C CA . ALA B 1 146 ? 6.988 -19.031 -2.072 1 98.75 146 ALA B CA 1
ATOM 3481 C C . ALA B 1 146 ? 8.406 -18.859 -2.619 1 98.75 146 ALA B C 1
ATOM 3483 O O . ALA B 1 146 ? 8.914 -19.734 -3.314 1 98.75 146 ALA B O 1
ATOM 3484 N N . MET B 1 147 ? 8.992 -17.75 -2.246 1 98.06 147 MET B N 1
ATOM 3485 C CA . MET B 1 147 ? 10.344 -17.469 -2.721 1 98.06 147 MET B CA 1
ATOM 3486 C C . MET B 1 147 ? 11.328 -18.547 -2.244 1 98.06 147 MET B C 1
ATOM 3488 O O . MET B 1 147 ? 12.18 -19 -3.008 1 98.06 147 MET B O 1
ATOM 3492 N N . HIS B 1 148 ? 11.188 -18.953 -0.975 1 97.62 148 HIS B N 1
ATOM 3493 C CA . HIS B 1 148 ? 12.078 -19.969 -0.417 1 97.62 148 HIS B CA 1
ATOM 3494 C C . HIS B 1 148 ? 12.031 -21.25 -1.237 1 97.62 148 HIS B C 1
ATOM 3496 O O . HIS B 1 148 ? 13.07 -21.781 -1.629 1 97.62 148 HIS B O 1
ATOM 3502 N N . TYR B 1 149 ? 10.883 -21.703 -1.566 1 97.12 149 TYR B N 1
ATOM 3503 C CA . TYR B 1 149 ? 10.742 -22.969 -2.289 1 97.12 149 TYR B CA 1
ATOM 3504 C C . TYR B 1 149 ? 11.141 -22.812 -3.752 1 97.12 149 TYR B C 1
ATOM 3506 O O . TYR B 1 149 ? 11.812 -23.672 -4.316 1 97.12 149 TYR B O 1
ATOM 3514 N N . PHE B 1 150 ? 10.758 -21.641 -4.387 1 98 150 PHE B N 1
ATOM 3515 C CA . PHE B 1 150 ? 11.109 -21.391 -5.777 1 98 150 PHE B CA 1
ATOM 3516 C C . PHE B 1 150 ? 12.625 -21.328 -5.949 1 98 150 PHE B C 1
ATOM 3518 O O . PHE B 1 150 ? 13.172 -21.938 -6.871 1 98 150 PHE B O 1
ATOM 3525 N N . VAL B 1 151 ? 13.289 -20.656 -5.02 1 97.31 151 VAL B N 1
ATOM 3526 C CA . VAL B 1 151 ? 14.742 -20.516 -5.082 1 97.31 151 VAL B CA 1
ATOM 3527 C C . VAL B 1 151 ? 15.398 -21.859 -4.801 1 97.31 151 VAL B C 1
ATOM 3529 O O . VAL B 1 151 ? 16.375 -22.234 -5.453 1 97.31 151 VAL B O 1
ATOM 3532 N N . SER B 1 152 ? 14.852 -22.578 -3.822 1 95.62 152 SER B N 1
ATOM 3533 C CA . SER B 1 152 ? 15.406 -23.891 -3.486 1 95.62 152 SER B CA 1
ATOM 3534 C C . SER B 1 152 ? 15.375 -24.828 -4.688 1 95.62 152 SER B C 1
ATOM 3536 O O . SER B 1 152 ? 16.297 -25.609 -4.891 1 95.62 152 SER B O 1
ATOM 3538 N N . GLN B 1 153 ? 14.391 -24.719 -5.523 1 94.44 153 GLN B N 1
ATOM 3539 C CA . GLN B 1 153 ? 14.211 -25.641 -6.637 1 94.44 153 GLN B CA 1
ATOM 3540 C C . GLN B 1 153 ? 14.914 -25.141 -7.895 1 94.44 153 GLN B C 1
ATOM 3542 O O . GLN B 1 153 ? 15.344 -25.922 -8.734 1 94.44 153 GLN B O 1
ATOM 3547 N N . ASN B 1 154 ? 15.062 -23.766 -7.996 1 96.75 154 ASN B N 1
ATOM 3548 C CA . ASN B 1 154 ? 15.508 -23.203 -9.266 1 96.75 154 ASN B CA 1
ATOM 3549 C C . ASN B 1 154 ? 16.875 -22.547 -9.133 1 96.75 154 ASN B C 1
ATOM 3551 O O . ASN B 1 154 ? 17.516 -22.219 -10.141 1 96.75 154 ASN B O 1
ATOM 3555 N N . GLY B 1 155 ? 17.359 -22.359 -7.918 1 95.94 155 GLY B N 1
ATOM 3556 C CA . GLY B 1 155 ? 18.641 -21.719 -7.707 1 95.94 155 GLY B CA 1
ATOM 3557 C C . GLY B 1 155 ? 18.562 -20.203 -7.684 1 95.94 155 GLY B C 1
ATOM 3558 O O . GLY B 1 155 ? 17.469 -19.641 -7.707 1 95.94 155 GLY B O 1
ATOM 3559 N N . THR B 1 156 ? 19.719 -19.516 -7.617 1 96.12 156 THR B N 1
ATOM 3560 C CA . THR B 1 156 ? 19.766 -18.062 -7.441 1 96.12 156 THR B CA 1
ATOM 3561 C C . THR B 1 156 ? 20.328 -17.391 -8.688 1 96.12 156 THR B C 1
ATOM 3563 O O . THR B 1 156 ? 20.547 -16.172 -8.703 1 96.12 156 THR B O 1
ATOM 3566 N N . GLU B 1 157 ? 20.609 -18.156 -9.734 1 96.06 157 GLU B N 1
ATOM 3567 C CA . GLU B 1 157 ? 21.109 -17.672 -11.008 1 96.06 157 GLU B CA 1
ATOM 3568 C C . GLU B 1 157 ? 20.297 -18.219 -12.18 1 96.06 157 GLU B C 1
ATOM 3570 O O . GLU B 1 157 ? 19.875 -19.375 -12.164 1 96.06 157 GLU B O 1
ATOM 3575 N N . PRO B 1 158 ? 20.125 -17.375 -13.133 1 95.69 158 PRO B N 1
ATOM 3576 C CA . PRO B 1 158 ? 19.359 -17.875 -14.289 1 95.69 158 PRO B CA 1
ATOM 3577 C C . PRO B 1 158 ? 20 -19.094 -14.93 1 95.69 158 PRO B C 1
ATOM 3579 O O . PRO B 1 158 ? 21.203 -19.109 -15.203 1 95.69 158 PRO B O 1
ATOM 3582 N N . GLN B 1 159 ? 19.203 -20.094 -15.062 1 94.94 159 GLN B N 1
ATOM 3583 C CA . GLN B 1 159 ? 19.641 -21.312 -15.727 1 94.94 159 GLN B CA 1
ATOM 3584 C C . GLN B 1 159 ? 18.578 -21.812 -16.703 1 94.94 159 GLN B C 1
ATOM 3586 O O . GLN B 1 159 ? 17.391 -21.531 -16.531 1 94.94 159 GLN B O 1
ATOM 3591 N N . LYS B 1 160 ? 19 -22.641 -17.641 1 91.88 160 LYS B N 1
ATOM 3592 C CA . LYS B 1 160 ? 18.109 -23.109 -18.703 1 91.88 160 LYS B CA 1
ATOM 3593 C C . LYS B 1 160 ? 17.125 -24.141 -18.172 1 91.88 160 LYS B C 1
ATOM 3595 O O . LYS B 1 160 ? 16.016 -24.281 -18.688 1 91.88 160 LYS B O 1
ATOM 3600 N N . TYR B 1 161 ? 17.453 -24.828 -17.094 1 92.56 161 TYR B N 1
ATOM 3601 C CA . TYR B 1 161 ? 16.641 -25.953 -16.641 1 92.56 161 TYR B CA 1
ATOM 3602 C C . TYR B 1 161 ? 15.648 -25.5 -15.57 1 92.56 161 TYR B C 1
ATOM 3604 O O . TYR B 1 161 ? 14.898 -26.328 -15.031 1 92.56 161 TYR B O 1
ATOM 3612 N N . GLN B 1 162 ? 15.633 -24.234 -15.258 1 96 162 GLN B N 1
ATOM 3613 C CA . GLN B 1 162 ? 14.703 -23.719 -14.25 1 96 162 GLN B CA 1
ATOM 3614 C C . GLN B 1 162 ? 13.258 -23.906 -14.703 1 96 162 GLN B C 1
ATOM 3616 O O . GLN B 1 162 ? 12.938 -23.703 -15.875 1 96 162 GLN B O 1
ATOM 3621 N N . GLU B 1 163 ? 12.43 -24.328 -13.781 1 94.81 163 GLU B N 1
ATOM 3622 C CA . GLU B 1 163 ? 11 -24.453 -14.031 1 94.81 163 GLU B CA 1
ATOM 3623 C C . GLU B 1 163 ? 10.289 -23.109 -13.82 1 94.81 163 GLU B C 1
ATOM 3625 O O . GLU B 1 163 ? 10.711 -22.297 -13 1 94.81 163 GLU B O 1
ATOM 3630 N N . ASP B 1 164 ? 9.18 -22.938 -14.617 1 97.12 164 ASP B N 1
ATOM 3631 C CA . ASP B 1 164 ? 8.344 -21.766 -14.438 1 97.12 164 ASP B CA 1
ATOM 3632 C C . ASP B 1 164 ? 7.621 -21.797 -13.094 1 97.12 164 ASP B C 1
ATOM 3634 O O . ASP B 1 164 ? 6.914 -22.75 -12.789 1 97.12 164 ASP B O 1
ATOM 3638 N N . THR B 1 165 ? 7.875 -20.812 -12.273 1 98.38 165 THR B N 1
ATOM 3639 C CA . THR B 1 165 ? 7.133 -20.625 -11.031 1 98.38 165 THR B CA 1
ATOM 3640 C C . THR B 1 165 ? 6.48 -19.25 -11 1 98.38 165 THR B C 1
ATOM 3642 O O . THR B 1 165 ? 6.922 -18.328 -11.68 1 98.38 165 THR B O 1
ATOM 3645 N N . CYS B 1 166 ? 5.328 -19.156 -10.273 1 98.81 166 CYS B N 1
ATOM 3646 C CA . CYS B 1 166 ? 4.586 -17.906 -10.281 1 98.81 166 CYS B CA 1
ATOM 3647 C C . CYS B 1 166 ? 3.916 -17.656 -8.938 1 98.81 166 CYS B C 1
ATOM 3649 O O . CYS B 1 166 ? 3.285 -18.562 -8.375 1 98.81 166 CYS B O 1
ATOM 3651 N N . LEU B 1 167 ? 4.191 -16.516 -8.422 1 98.94 167 LEU B N 1
ATOM 3652 C CA . LEU B 1 167 ? 3.457 -15.992 -7.277 1 98.94 167 LEU B CA 1
ATOM 3653 C C . LEU B 1 167 ? 2.4 -14.984 -7.719 1 98.94 167 LEU B C 1
ATOM 3655 O O . LEU B 1 167 ? 2.717 -14 -8.391 1 98.94 167 LEU B O 1
ATOM 3659 N N . ILE B 1 168 ? 1.143 -15.266 -7.426 1 98.94 168 ILE B N 1
ATOM 3660 C CA . ILE B 1 168 ? 0.063 -14.312 -7.652 1 98.94 168 ILE B CA 1
ATOM 3661 C C . ILE B 1 168 ? -0.371 -13.695 -6.32 1 98.94 168 ILE B C 1
ATOM 3663 O O . ILE B 1 168 ? -0.676 -14.422 -5.367 1 98.94 168 ILE B O 1
ATOM 3667 N N . LEU B 1 169 ? -0.293 -12.422 -6.238 1 98.94 169 LEU B N 1
ATOM 3668 C CA . LEU B 1 169 ? -0.78 -11.656 -5.094 1 98.94 169 LEU B CA 1
ATOM 3669 C C . LEU B 1 169 ? -2.162 -11.078 -5.375 1 98.94 169 LEU B C 1
ATOM 3671 O O . LEU B 1 169 ? -2.461 -10.695 -6.508 1 98.94 169 LEU B O 1
ATOM 3675 N N . ILE B 1 170 ? -3.018 -10.969 -4.34 1 98.81 170 ILE B N 1
ATOM 3676 C CA . ILE B 1 170 ? -4.391 -10.531 -4.562 1 98.81 170 ILE B CA 1
ATOM 3677 C C . ILE B 1 170 ? -4.594 -9.141 -3.961 1 98.81 170 ILE B C 1
ATOM 3679 O O . ILE B 1 170 ? -4.582 -8.984 -2.738 1 98.81 170 ILE B O 1
ATOM 3683 N N . SER B 1 171 ? -4.738 -8.188 -4.766 1 98.5 171 SER B N 1
ATOM 3684 C CA . SER B 1 171 ? -5.141 -6.836 -4.383 1 98.5 171 SER B CA 1
ATOM 3685 C C . SER B 1 171 ? -6.652 -6.66 -4.484 1 98.5 171 SER B C 1
ATOM 3687 O O . SER B 1 171 ? -7.414 -7.473 -3.955 1 98.5 171 SER B O 1
ATOM 3689 N N . SER B 1 172 ? -7.16 -5.645 -5.074 1 97 172 SER B N 1
ATOM 3690 C CA . SER B 1 172 ? -8.547 -5.266 -5.297 1 97 172 SER B CA 1
ATOM 3691 C C . SER B 1 172 ? -8.648 -4.004 -6.145 1 97 172 SER B C 1
ATOM 3693 O O . SER B 1 172 ? -7.648 -3.32 -6.371 1 97 172 SER B O 1
ATOM 3695 N N . GLY B 1 173 ? -9.859 -3.797 -6.652 1 95.75 173 GLY B N 1
ATOM 3696 C CA . GLY B 1 173 ? -10.102 -2.443 -7.125 1 95.75 173 GLY B CA 1
ATOM 3697 C C . GLY B 1 173 ? -9.75 -1.38 -6.102 1 95.75 173 GLY B C 1
ATOM 3698 O O . GLY B 1 173 ? -9.266 -0.306 -6.457 1 95.75 173 GLY B O 1
ATOM 3699 N N . ALA B 1 174 ? -9.852 -1.691 -4.879 1 96.31 174 ALA B N 1
ATOM 3700 C CA . ALA B 1 174 ? -9.531 -0.807 -3.762 1 96.31 174 ALA B CA 1
ATOM 3701 C C . ALA B 1 174 ? -8.031 -0.564 -3.664 1 96.31 174 ALA B C 1
ATOM 3703 O O . ALA B 1 174 ? -7.574 0.221 -2.83 1 96.31 174 ALA B O 1
ATOM 3704 N N . GLY B 1 175 ? -7.258 -1.202 -4.52 1 98.12 175 GLY B N 1
ATOM 3705 C CA . GLY B 1 175 ? -5.809 -1.061 -4.504 1 98.12 175 GLY B CA 1
ATOM 3706 C C . GLY B 1 175 ? -5.297 -0.044 -5.508 1 98.12 175 GLY B C 1
ATOM 3707 O O . GLY B 1 175 ? -4.086 0.12 -5.672 1 98.12 175 GLY B O 1
ATOM 3708 N N . PHE B 1 176 ? -6.336 0.634 -6.254 1 97.38 176 PHE B N 1
ATOM 3709 C CA . PHE B 1 176 ? -5.848 1.636 -7.195 1 97.38 176 PHE B CA 1
ATOM 3710 C C . PHE B 1 176 ? -6.902 2.711 -7.434 1 97.38 176 PHE B C 1
ATOM 3712 O O . PHE B 1 176 ? -6.672 3.656 -8.195 1 97.38 176 PHE B O 1
ATOM 3719 N N . VAL B 1 177 ? -8.094 2.66 -6.828 1 97.25 177 VAL B N 1
ATOM 3720 C CA . VAL B 1 177 ? -9.102 3.717 -6.883 1 97.25 177 VAL B CA 1
ATOM 3721 C C . VAL B 1 177 ? -9.539 4.086 -5.469 1 97.25 177 VAL B C 1
ATOM 3723 O O . VAL B 1 177 ? -9.188 3.402 -4.504 1 97.25 177 VAL B O 1
ATOM 3726 N N . ASP B 1 178 ? -10.367 5.16 -5.344 1 98.06 178 ASP B N 1
ATOM 3727 C CA . ASP B 1 178 ? -10.844 5.621 -4.047 1 98.06 178 ASP B CA 1
ATOM 3728 C C . ASP B 1 178 ? -11.961 4.715 -3.518 1 98.06 178 ASP B C 1
ATOM 3730 O O . ASP B 1 178 ? -12.914 4.414 -4.234 1 98.06 178 ASP B O 1
ATOM 3734 N N . VAL B 1 179 ? -11.812 4.242 -2.352 1 97.5 179 VAL B N 1
ATOM 3735 C CA . VAL B 1 179 ? -12.875 3.623 -1.56 1 97.5 179 VAL B CA 1
ATOM 3736 C C . VAL B 1 179 ? -13.07 4.402 -0.261 1 97.5 179 VAL B C 1
ATOM 3738 O O . VAL B 1 179 ? -12.43 4.105 0.751 1 97.5 179 VAL B O 1
ATOM 3741 N N . PRO B 1 180 ? -13.969 5.316 -0.284 1 97.69 180 PRO B N 1
ATOM 3742 C CA . PRO B 1 180 ? -14.117 6.199 0.878 1 97.69 180 PRO B CA 1
ATOM 3743 C C . PRO B 1 180 ? -14.383 5.43 2.17 1 97.69 180 PRO B C 1
ATOM 3745 O O . PRO B 1 180 ? -15.102 4.426 2.16 1 97.69 180 PRO B O 1
ATOM 3748 N N . ARG B 1 181 ? -13.719 5.855 3.301 1 97.62 181 ARG B N 1
ATOM 3749 C CA . ARG B 1 181 ? -14.047 5.43 4.66 1 97.62 181 ARG B CA 1
ATOM 3750 C C . ARG B 1 181 ? -13.422 4.074 4.973 1 97.62 181 ARG B C 1
ATOM 3752 O O . ARG B 1 181 ? -13.844 3.393 5.906 1 97.62 181 ARG B O 1
ATOM 3759 N N . SER B 1 182 ? -12.398 3.691 4.191 1 97.62 182 SER B N 1
ATOM 3760 C CA . SER B 1 182 ? -11.852 2.354 4.387 1 97.62 182 SER B CA 1
ATOM 3761 C C . SER B 1 182 ? -10.32 2.381 4.406 1 97.62 182 SER B C 1
ATOM 3763 O O . SER B 1 182 ? -9.672 1.614 3.689 1 97.62 182 SER B O 1
ATOM 3765 N N . PRO B 1 183 ? -9.711 3.176 5.254 1 98.75 183 PRO B N 1
ATOM 3766 C CA . PRO B 1 183 ? -8.25 3.287 5.195 1 98.75 183 PRO B CA 1
ATOM 3767 C C . PRO B 1 183 ? -7.547 1.978 5.535 1 98.75 183 PRO B C 1
ATOM 3769 O O . PRO B 1 183 ? -6.461 1.702 5.016 1 98.75 183 PRO B O 1
ATOM 3772 N N . GLU B 1 184 ? -8.125 1.111 6.445 1 98.69 184 GLU B N 1
ATOM 3773 C CA . GLU B 1 184 ? -7.469 -0.143 6.797 1 98.69 184 GLU B CA 1
ATOM 3774 C C . GLU B 1 184 ? -7.406 -1.09 5.602 1 98.69 184 GLU B C 1
ATOM 3776 O O . GLU B 1 184 ? -6.324 -1.521 5.203 1 98.69 184 GLU B O 1
ATOM 3781 N N . TYR B 1 185 ? -8.555 -1.312 4.957 1 98.38 185 TYR B N 1
ATOM 3782 C CA . TYR B 1 185 ? -8.625 -2.244 3.838 1 98.38 185 TYR B CA 1
ATOM 3783 C C . TYR B 1 185 ? -7.863 -1.702 2.633 1 98.38 185 TYR B C 1
ATOM 3785 O O . TYR B 1 185 ? -7.035 -2.402 2.049 1 98.38 185 TYR B O 1
ATOM 3793 N N . SER B 1 186 ? -8.109 -0.439 2.252 1 98.62 186 SER B N 1
ATOM 3794 C CA . SER B 1 186 ? -7.465 0.175 1.097 1 98.62 186 SER B CA 1
ATOM 3795 C C . SER B 1 186 ? -5.945 0.143 1.229 1 98.62 186 SER B C 1
ATOM 3797 O O . SER B 1 186 ? -5.242 -0.177 0.27 1 98.62 186 SER B O 1
ATOM 3799 N N . SER B 1 187 ? -5.461 0.442 2.428 1 98.81 187 SER B N 1
ATOM 3800 C CA . SER B 1 187 ? -4.012 0.454 2.619 1 98.81 187 SER B CA 1
ATOM 3801 C C . SER B 1 187 ? -3.404 -0.91 2.312 1 98.81 187 SER B C 1
ATOM 3803 O O . SER B 1 187 ? -2.365 -0.998 1.655 1 98.81 187 SER B O 1
ATOM 3805 N N . THR B 1 188 ? -4.043 -2.012 2.693 1 98.81 188 THR B N 1
ATOM 3806 C CA . THR B 1 188 ? -3.492 -3.348 2.484 1 98.81 188 THR B CA 1
ATOM 3807 C C . THR B 1 188 ? -3.512 -3.715 1.004 1 98.81 188 THR B C 1
ATOM 3809 O O . THR B 1 188 ? -2.588 -4.363 0.509 1 98.81 188 THR B O 1
ATOM 3812 N N . LYS B 1 189 ? -4.535 -3.314 0.315 1 98.81 189 LYS B N 1
ATOM 3813 C CA . LYS B 1 189 ? -4.656 -3.697 -1.089 1 98.81 189 LYS B CA 1
ATOM 3814 C C . LYS B 1 189 ? -3.703 -2.887 -1.964 1 98.81 189 LYS B C 1
ATOM 3816 O O . LYS B 1 189 ? -3.197 -3.389 -2.969 1 98.81 189 LYS B O 1
ATOM 3821 N N . TRP B 1 190 ? -3.369 -1.669 -1.548 1 98.81 190 TRP B N 1
ATOM 3822 C CA . TRP B 1 190 ? -2.273 -0.925 -2.16 1 98.81 190 TRP B CA 1
ATOM 3823 C C . TRP B 1 190 ? -0.929 -1.564 -1.827 1 98.81 190 TRP B C 1
ATOM 3825 O O . TRP B 1 190 ? -0.06 -1.685 -2.693 1 98.81 190 TRP B O 1
ATOM 3835 N N . ALA B 1 191 ? -0.798 -1.992 -0.641 1 98.94 191 ALA B N 1
ATOM 3836 C CA . ALA B 1 191 ? 0.446 -2.588 -0.16 1 98.94 191 ALA B CA 1
ATOM 3837 C C . ALA B 1 191 ? 0.829 -3.807 -0.997 1 98.94 191 ALA B C 1
ATOM 3839 O O . ALA B 1 191 ? 2.012 -4.039 -1.261 1 98.94 191 ALA B O 1
ATOM 3840 N N . VAL B 1 192 ? -0.147 -4.551 -1.43 1 98.81 192 VAL B N 1
ATOM 3841 C CA . VAL B 1 192 ? 0.065 -5.762 -2.215 1 98.81 192 VAL B CA 1
ATOM 3842 C C . VAL B 1 192 ? 0.762 -5.41 -3.527 1 98.81 192 VAL B C 1
ATOM 3844 O O . VAL B 1 192 ? 1.663 -6.125 -3.971 1 98.81 192 VAL B O 1
ATOM 3847 N N . ARG B 1 193 ? 0.399 -4.316 -4.152 1 98.69 193 ARG B N 1
ATOM 3848 C CA . ARG B 1 193 ? 1.072 -3.865 -5.363 1 98.69 193 ARG B CA 1
ATOM 3849 C C . ARG B 1 193 ? 2.535 -3.533 -5.086 1 98.69 193 ARG B C 1
ATOM 3851 O O . ARG B 1 193 ? 3.406 -3.805 -5.918 1 98.69 193 ARG B O 1
ATOM 3858 N N . GLY B 1 194 ? 2.781 -2.971 -3.9 1 98.81 194 GLY B N 1
ATOM 3859 C CA . GLY B 1 194 ? 4.148 -2.676 -3.508 1 98.81 194 GLY B CA 1
ATOM 3860 C C . GLY B 1 194 ? 5.016 -3.914 -3.391 1 98.81 194 GLY B C 1
ATOM 3861 O O . GLY B 1 194 ? 6.199 -3.885 -3.738 1 98.81 194 GLY B O 1
ATOM 3862 N N . ILE B 1 195 ? 4.414 -5.043 -2.926 1 98.94 195 ILE B N 1
ATOM 3863 C CA . ILE B 1 195 ? 5.145 -6.305 -2.854 1 98.94 195 ILE B CA 1
ATOM 3864 C C . ILE B 1 195 ? 5.543 -6.754 -4.258 1 98.94 195 ILE B C 1
ATOM 3866 O O . ILE B 1 195 ? 6.695 -7.117 -4.496 1 98.94 195 ILE B O 1
ATOM 3870 N N . MET B 1 196 ? 4.625 -6.66 -5.195 1 98.88 196 MET B N 1
ATOM 3871 C CA . MET B 1 196 ? 4.902 -7.051 -6.574 1 98.88 196 MET B CA 1
ATOM 3872 C C . MET B 1 196 ? 6.02 -6.203 -7.168 1 98.88 196 MET B C 1
ATOM 3874 O O . MET B 1 196 ? 6.953 -6.734 -7.773 1 98.88 196 MET B O 1
ATOM 3878 N N . HIS B 1 197 ? 6.008 -4.91 -6.926 1 98.69 197 HIS B N 1
ATOM 3879 C CA . HIS B 1 197 ? 6.992 -3.986 -7.477 1 98.69 197 HIS B CA 1
ATOM 3880 C C . HIS B 1 197 ? 8.375 -4.238 -6.887 1 98.69 197 HIS B C 1
ATOM 3882 O O . HIS B 1 197 ? 9.391 -3.955 -7.531 1 98.69 197 HIS B O 1
ATOM 3888 N N . ALA B 1 198 ? 8.453 -4.789 -5.727 1 98.69 198 ALA B N 1
ATOM 3889 C CA . ALA B 1 198 ? 9.734 -5.066 -5.078 1 98.69 198 ALA B CA 1
ATOM 3890 C C . ALA B 1 198 ? 10.336 -6.371 -5.59 1 98.69 198 ALA B C 1
ATOM 3892 O O . ALA B 1 198 ? 11.531 -6.625 -5.414 1 98.69 198 ALA B O 1
ATOM 3893 N N . LEU B 1 199 ? 9.492 -7.219 -6.203 1 98.62 199 LEU B N 1
ATOM 3894 C CA . LEU B 1 199 ? 9.945 -8.57 -6.5 1 98.62 199 LEU B CA 1
ATOM 3895 C C . LEU B 1 199 ? 10.102 -8.773 -8 1 98.62 199 LEU B C 1
ATOM 3897 O O . LEU B 1 199 ? 10.945 -9.562 -8.438 1 98.62 199 LEU B O 1
ATOM 3901 N N . ARG B 1 200 ? 9.383 -8.078 -8.82 1 98.31 200 ARG B N 1
ATOM 3902 C CA . ARG B 1 200 ? 9.148 -8.445 -10.211 1 98.31 200 ARG B CA 1
ATOM 3903 C C . ARG B 1 200 ? 10.43 -8.32 -11.031 1 98.31 200 ARG B C 1
ATOM 3905 O O . ARG B 1 200 ? 10.625 -9.055 -12 1 98.31 200 ARG B O 1
ATOM 3912 N N . ARG B 1 201 ? 11.32 -7.43 -10.625 1 98.06 201 ARG B N 1
ATOM 3913 C CA . ARG B 1 201 ? 12.5 -7.164 -11.445 1 98.06 201 ARG B CA 1
ATOM 3914 C C . ARG B 1 201 ? 13.547 -8.258 -11.273 1 98.06 201 ARG B C 1
ATOM 3916 O O . ARG B 1 201 ? 14.344 -8.516 -12.18 1 98.06 201 ARG B O 1
ATOM 3923 N N . THR B 1 202 ? 13.562 -8.922 -10.156 1 97.94 202 THR B N 1
ATOM 3924 C CA . THR B 1 202 ? 14.648 -9.859 -9.875 1 97.94 202 THR B CA 1
ATOM 3925 C C . THR B 1 202 ? 14.141 -11.297 -9.914 1 97.94 202 THR B C 1
ATOM 3927 O O . THR B 1 202 ? 14.93 -12.242 -9.859 1 97.94 202 THR B O 1
ATOM 3930 N N . SER B 1 203 ? 12.859 -11.492 -10.07 1 97.62 203 SER B N 1
ATOM 3931 C CA . SER B 1 203 ? 12.281 -12.828 -9.945 1 97.62 203 SER B CA 1
ATOM 3932 C C . SER B 1 203 ? 12.812 -13.758 -11.039 1 97.62 203 SER B C 1
ATOM 3934 O O . SER B 1 203 ? 12.875 -14.977 -10.844 1 97.62 203 SER B O 1
ATOM 3936 N N . PHE B 1 204 ? 13.297 -13.211 -12.156 1 97.5 204 PHE B N 1
ATOM 3937 C CA . PHE B 1 204 ? 13.781 -14.031 -13.258 1 97.5 204 PHE B CA 1
ATOM 3938 C C . PHE B 1 204 ? 15.039 -14.789 -12.859 1 97.5 204 PHE B C 1
ATOM 3940 O O . PHE B 1 204 ? 15.375 -15.812 -13.469 1 97.5 204 PHE B O 1
ATOM 3947 N N . TYR B 1 205 ? 15.75 -14.406 -11.812 1 97.94 205 TYR B N 1
ATOM 3948 C CA . TYR B 1 205 ? 16.984 -15.062 -11.375 1 97.94 205 TYR B CA 1
ATOM 3949 C C . TYR B 1 205 ? 16.703 -16.5 -10.938 1 97.94 205 TYR B C 1
ATOM 3951 O O . TYR B 1 205 ? 17.578 -17.359 -10.992 1 97.94 205 TYR B O 1
ATOM 3959 N N . TYR B 1 206 ? 15.43 -16.719 -10.531 1 97.62 206 TYR B N 1
ATOM 3960 C CA . TYR B 1 206 ? 15.078 -18.062 -10.094 1 97.62 206 TYR B CA 1
ATOM 3961 C C . TYR B 1 206 ? 13.883 -18.594 -10.883 1 97.62 206 TYR B C 1
ATOM 3963 O O . TYR B 1 206 ? 13.07 -19.344 -10.344 1 97.62 206 TYR B O 1
ATOM 3971 N N . GLY B 1 207 ? 13.719 -18.078 -12.164 1 97.69 207 GLY B N 1
ATOM 3972 C CA . GLY B 1 207 ? 12.719 -18.594 -13.078 1 97.69 207 GLY B CA 1
ATOM 3973 C C . GLY B 1 207 ? 11.297 -18.344 -12.625 1 97.69 207 GLY B C 1
ATOM 3974 O O . GLY B 1 207 ? 10.414 -19.188 -12.82 1 97.69 207 GLY B O 1
ATOM 3975 N N . SER B 1 208 ? 11.055 -17.25 -11.969 1 98.06 208 SER B N 1
ATOM 3976 C CA . SER B 1 208 ? 9.75 -16.984 -11.375 1 98.06 208 SER B CA 1
ATOM 3977 C C . SER B 1 208 ? 9.148 -15.695 -11.922 1 98.06 208 SER B C 1
ATOM 3979 O O . SER B 1 208 ? 9.844 -14.906 -12.562 1 98.06 208 SER B O 1
ATOM 3981 N N . ARG B 1 209 ? 7.898 -15.57 -11.727 1 97.88 209 ARG B N 1
ATOM 3982 C CA . ARG B 1 209 ? 7.102 -14.383 -12.023 1 97.88 209 ARG B CA 1
ATOM 3983 C C . ARG B 1 209 ? 6.25 -13.984 -10.828 1 97.88 209 ARG B C 1
ATOM 3985 O O . ARG B 1 209 ? 5.887 -14.828 -10.008 1 97.88 209 ARG B O 1
ATOM 3992 N N . VAL B 1 210 ? 6.027 -12.711 -10.727 1 98.75 210 VAL B N 1
ATOM 3993 C CA . VAL B 1 210 ? 5.141 -12.203 -9.688 1 98.75 210 VAL B CA 1
ATOM 3994 C C . VAL B 1 210 ? 4.09 -11.289 -10.312 1 98.75 210 VAL B C 1
ATOM 3996 O O . VAL B 1 210 ? 4.43 -10.328 -11.008 1 98.75 210 VAL B O 1
ATOM 3999 N N . ASN B 1 211 ? 2.846 -11.609 -10.125 1 98.81 211 ASN B N 1
ATOM 4000 C CA . ASN B 1 211 ? 1.745 -10.828 -10.68 1 98.81 211 ASN B CA 1
ATOM 4001 C C . ASN B 1 211 ? 0.67 -10.555 -9.633 1 98.81 211 ASN B C 1
ATOM 4003 O O . ASN B 1 211 ? 0.672 -11.156 -8.562 1 98.81 211 ASN B O 1
ATOM 4007 N N . VAL B 1 212 ? -0.189 -9.586 -9.961 1 98.88 212 VAL B N 1
ATOM 4008 C CA . VAL B 1 212 ? -1.302 -9.219 -9.094 1 98.88 212 VAL B CA 1
ATOM 4009 C C . VAL B 1 212 ? -2.625 -9.445 -9.82 1 98.88 212 VAL B C 1
ATOM 4011 O O . VAL B 1 212 ? -2.746 -9.156 -11.008 1 98.88 212 VAL B O 1
ATOM 4014 N N . ILE B 1 213 ? -3.564 -10.078 -9.164 1 98.94 213 ILE B N 1
ATOM 4015 C CA . ILE B 1 213 ? -4.965 -10.008 -9.562 1 98.94 213 ILE B CA 1
ATOM 4016 C C . ILE B 1 213 ? -5.711 -9.031 -8.656 1 98.94 213 ILE B C 1
ATOM 4018 O O . ILE B 1 213 ? -5.543 -9.055 -7.434 1 98.94 213 ILE B O 1
ATOM 4022 N N . ALA B 1 214 ? -6.426 -8.141 -9.227 1 98.75 214 ALA B N 1
ATOM 4023 C CA . ALA B 1 214 ? -7.238 -7.168 -8.492 1 98.75 214 ALA B CA 1
ATOM 4024 C C . ALA B 1 214 ? -8.727 -7.402 -8.742 1 98.75 214 ALA B C 1
ATOM 4026 O O . ALA B 1 214 ? -9.289 -6.887 -9.711 1 98.75 214 ALA B O 1
ATOM 4027 N N . PRO B 1 215 ? -9.422 -8.078 -7.832 1 98.19 215 PRO B N 1
ATOM 4028 C CA . PRO B 1 215 ? -10.844 -8.367 -8.039 1 98.19 215 PRO B CA 1
ATOM 4029 C C . PRO B 1 215 ? -11.734 -7.152 -7.789 1 98.19 215 PRO B C 1
ATOM 4031 O O . PRO B 1 215 ? -11.492 -6.383 -6.859 1 98.19 215 PRO B O 1
ATOM 4034 N N . TRP B 1 216 ? -12.672 -6.992 -8.602 1 97.38 216 TRP B N 1
ATOM 4035 C CA . TRP B 1 216 ? -13.836 -6.129 -8.391 1 97.38 216 TRP B CA 1
ATOM 4036 C C . TRP B 1 216 ? -14.805 -6.762 -7.398 1 97.38 216 TRP B C 1
ATOM 4038 O O . TRP B 1 216 ? -14.445 -7.695 -6.676 1 97.38 216 TRP B O 1
ATOM 4048 N N . TYR B 1 217 ? -15.969 -6.176 -7.273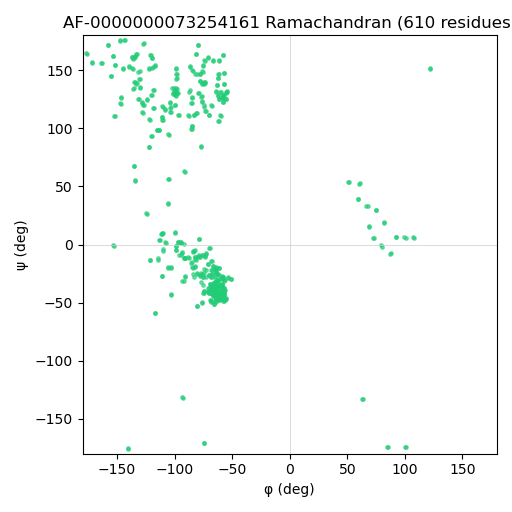 1 94.69 217 TYR B N 1
ATOM 4049 C CA . TYR B 1 217 ? -17.016 -6.809 -6.469 1 94.69 217 TYR B CA 1
ATOM 4050 C C . TYR B 1 217 ? -17.375 -8.172 -7.031 1 94.69 217 TYR B C 1
ATOM 4052 O O . TYR B 1 217 ? -17.875 -8.281 -8.148 1 94.69 217 TYR B O 1
ATOM 4060 N N . ILE B 1 218 ? -17.047 -9.164 -6.332 1 94.38 218 ILE B N 1
ATOM 4061 C CA . ILE B 1 218 ? -17.453 -10.539 -6.594 1 94.38 218 ILE B CA 1
ATOM 4062 C C . ILE B 1 218 ? -18.234 -11.078 -5.395 1 94.38 218 ILE B C 1
ATOM 4064 O O . ILE B 1 218 ? -17.797 -10.945 -4.25 1 94.38 218 ILE B O 1
ATOM 4068 N N . ARG B 1 219 ? -19.375 -11.609 -5.645 1 90.38 219 ARG B N 1
ATOM 4069 C CA . ARG B 1 219 ? -20.172 -12.117 -4.539 1 90.38 219 ARG B CA 1
ATOM 4070 C C . ARG B 1 219 ? -19.453 -13.25 -3.812 1 90.38 219 ARG B C 1
ATOM 4072 O O . ARG B 1 219 ? -19.203 -14.312 -4.387 1 90.38 219 ARG B O 1
ATOM 4079 N N . THR B 1 220 ? -18.984 -12.945 -2.68 1 86.38 220 THR B N 1
ATOM 4080 C CA . THR B 1 220 ? -18.375 -13.875 -1.747 1 86.38 220 THR B CA 1
ATOM 4081 C C . THR B 1 220 ? -18.781 -13.562 -0.312 1 86.38 220 THR B C 1
ATOM 4083 O O . THR B 1 220 ? -19.719 -12.797 -0.084 1 86.38 220 THR B O 1
ATOM 4086 N N . SER B 1 221 ? -18.234 -14.258 0.594 1 77.56 221 SER B N 1
ATOM 4087 C CA . SER B 1 221 ? -18.562 -14.016 1.994 1 77.56 221 SER B CA 1
ATOM 4088 C C . SER B 1 221 ? -17.812 -12.797 2.533 1 77.56 221 SER B C 1
ATOM 4090 O O . SER B 1 221 ? -17.922 -12.469 3.715 1 77.56 221 SER B O 1
ATOM 4092 N N . ILE B 1 222 ? -17.094 -12.117 1.672 1 78.06 222 ILE B N 1
ATOM 4093 C CA . ILE B 1 222 ? -16.312 -10.953 2.105 1 78.06 222 ILE B CA 1
ATOM 4094 C C . ILE B 1 222 ? -17.266 -9.852 2.576 1 78.06 222 ILE B C 1
ATOM 4096 O O . ILE B 1 222 ? -16.922 -9.078 3.477 1 78.06 222 ILE B O 1
ATOM 4100 N N . LEU B 1 223 ? -18.422 -9.727 1.926 1 79.75 223 LEU B N 1
ATOM 4101 C CA . LEU B 1 223 ? -19.531 -8.891 2.334 1 79.75 223 LEU B CA 1
ATOM 4102 C C . LEU B 1 223 ? -20.781 -9.727 2.57 1 79.75 223 LEU B C 1
ATOM 4104 O O . LEU B 1 223 ? -20.891 -10.852 2.066 1 79.75 223 LEU B O 1
ATOM 4108 N N . SER B 1 224 ? -21.703 -9.203 3.291 1 82.81 224 SER B N 1
ATOM 4109 C CA . SER B 1 224 ? -22.969 -9.898 3.494 1 82.81 224 SER B CA 1
ATOM 4110 C C . SER B 1 224 ? -23.812 -9.906 2.219 1 82.81 224 SER B C 1
ATOM 4112 O O . SER B 1 224 ? -23.562 -9.125 1.301 1 82.81 224 SER B O 1
ATOM 4114 N N . LYS B 1 225 ? -24.766 -10.82 2.17 1 85.94 225 LYS B N 1
ATOM 4115 C CA . LYS B 1 225 ? -25.703 -10.867 1.042 1 85.94 225 LYS B CA 1
ATOM 4116 C C . LYS B 1 225 ? -26.422 -9.531 0.862 1 85.94 225 LYS B C 1
ATOM 4118 O O . LYS B 1 225 ? -26.562 -9.047 -0.262 1 85.94 225 LYS B O 1
ATOM 4123 N N . GLU B 1 226 ? -26.75 -8.969 1.993 1 84.56 226 GLU B N 1
ATOM 4124 C CA . GLU B 1 226 ? -27.453 -7.691 1.967 1 84.56 226 GLU B CA 1
ATOM 4125 C C . GLU B 1 226 ? -26.562 -6.586 1.392 1 84.56 226 GLU B C 1
ATOM 4127 O O . GLU B 1 226 ? -27.031 -5.758 0.604 1 84.56 226 GLU B O 1
ATOM 4132 N N . GLN B 1 227 ? -25.344 -6.586 1.737 1 85.12 227 GLN B N 1
ATOM 4133 C CA . GLN B 1 227 ? -24.406 -5.578 1.25 1 85.12 227 GLN B CA 1
ATOM 4134 C C . GLN B 1 227 ? -24.188 -5.711 -0.254 1 85.12 227 GLN B C 1
ATOM 4136 O O . GLN B 1 227 ? -24.141 -4.707 -0.972 1 85.12 227 GLN B O 1
ATOM 4141 N N . PHE B 1 228 ? -24.078 -6.883 -0.744 1 86.25 228 PHE B N 1
ATOM 4142 C CA . PHE B 1 228 ? -23.922 -7.094 -2.178 1 86.25 228 PHE B CA 1
ATOM 4143 C C . PHE B 1 228 ? -25.188 -6.688 -2.924 1 86.25 228 PHE B C 1
ATOM 4145 O O . PHE B 1 228 ? -25.109 -6.141 -4.027 1 86.25 228 PHE B O 1
ATOM 4152 N N . ASP B 1 229 ? -26.312 -7.055 -2.314 1 89.75 229 ASP B N 1
ATOM 4153 C CA . ASP B 1 229 ? -27.562 -6.617 -2.918 1 89.75 229 ASP B CA 1
ATOM 4154 C C . ASP B 1 229 ? -27.609 -5.098 -3.053 1 89.75 229 ASP B C 1
ATOM 4156 O O . ASP B 1 229 ? -28.062 -4.574 -4.074 1 89.75 229 ASP B O 1
ATOM 4160 N N . GLU B 1 230 ? -27.109 -4.438 -2.043 1 89.69 230 GLU B N 1
ATOM 4161 C CA . GLU B 1 230 ? -27.078 -2.98 -2.072 1 89.69 230 GLU B CA 1
ATOM 4162 C C . GLU B 1 230 ? -26.156 -2.475 -3.18 1 89.69 230 GLU B C 1
ATOM 4164 O O . GLU B 1 230 ? -26.484 -1.504 -3.867 1 89.69 230 GLU B O 1
ATOM 4169 N N . VAL B 1 231 ? -25.062 -3.113 -3.359 1 90.56 231 VAL B N 1
ATOM 4170 C CA . VAL B 1 231 ? -24.125 -2.742 -4.402 1 90.56 231 VAL B CA 1
ATOM 4171 C C . VAL B 1 231 ? -24.766 -2.924 -5.777 1 90.56 231 VAL B C 1
ATOM 4173 O O . VAL B 1 231 ? -24.734 -2.014 -6.609 1 90.56 231 VAL B O 1
ATOM 4176 N N . GLU B 1 232 ? -25.375 -4.008 -5.988 1 92.06 232 GLU B N 1
ATOM 4177 C CA . GLU B 1 232 ? -26.031 -4.27 -7.27 1 92.06 232 GLU B CA 1
ATOM 4178 C C . GLU B 1 232 ? -27.203 -3.322 -7.504 1 92.06 232 GLU B C 1
ATOM 4180 O O . GLU B 1 232 ? -27.406 -2.844 -8.625 1 92.06 232 GLU B O 1
ATOM 4185 N N . ASN B 1 233 ? -27.922 -3.049 -6.43 1 93.12 233 ASN B N 1
ATOM 4186 C CA . ASN B 1 233 ? -29.094 -2.174 -6.531 1 93.12 233 ASN B CA 1
ATOM 4187 C C . ASN B 1 233 ? -28.688 -0.737 -6.848 1 93.12 233 ASN B C 1
ATOM 4189 O O . ASN B 1 233 ? -29.484 0.042 -7.363 1 93.12 233 ASN B O 1
ATOM 4193 N N . SER B 1 234 ? -27.453 -0.441 -6.531 1 93.69 234 SER B N 1
ATOM 4194 C CA . SER B 1 234 ? -26.953 0.901 -6.816 1 93.69 234 SER B CA 1
ATOM 4195 C C . SER B 1 234 ? -26.578 1.052 -8.289 1 93.69 234 SER B C 1
ATOM 4197 O O . SER B 1 234 ? -26.219 2.145 -8.734 1 93.69 234 SER B O 1
ATOM 4199 N N . GLY B 1 235 ? -26.562 -0.089 -9.078 1 94 235 GLY B N 1
ATOM 4200 C CA . GLY B 1 235 ? -26.281 -0.047 -10.5 1 94 235 GLY B CA 1
ATOM 4201 C C . GLY B 1 235 ? -24.906 -0.59 -10.852 1 94 235 GLY B C 1
ATOM 4202 O O . GLY B 1 235 ? -24.5 -0.56 -12.016 1 94 235 GLY B O 1
ATOM 4203 N N . VAL B 1 236 ? -24.281 -1.11 -9.859 1 95.62 236 VAL B N 1
ATOM 4204 C CA . VAL B 1 236 ? -22.938 -1.653 -10.086 1 95.62 236 VAL B CA 1
ATOM 4205 C C . VAL B 1 236 ? -23.047 -3.092 -10.586 1 95.62 236 VAL B C 1
ATOM 4207 O O . VAL B 1 236 ? -23.703 -3.926 -9.969 1 95.62 236 VAL B O 1
ATOM 4210 N N . GLU B 1 237 ? -22.469 -3.281 -11.766 1 96.56 237 GLU B N 1
ATOM 4211 C CA . GLU B 1 237 ? -22.391 -4.652 -12.266 1 96.56 237 GLU B CA 1
ATOM 4212 C C . GLU B 1 237 ? -21.234 -5.41 -11.609 1 96.56 237 GLU B C 1
ATOM 4214 O O . GLU B 1 237 ? -20.109 -4.914 -11.562 1 96.56 237 GLU B O 1
ATOM 4219 N N . LEU B 1 238 ? -21.516 -6.57 -11.125 1 96.81 238 LEU B N 1
ATOM 4220 C CA . LEU B 1 238 ? -20.516 -7.359 -10.391 1 96.81 238 LEU B CA 1
ATOM 4221 C C . LEU B 1 238 ? -19.672 -8.195 -11.352 1 96.81 238 LEU B C 1
ATOM 4223 O O . LEU B 1 238 ? -20.094 -8.469 -12.477 1 96.81 238 LEU B O 1
ATOM 4227 N N . ALA B 1 239 ? -18.453 -8.516 -10.969 1 98 239 ALA B N 1
ATOM 4228 C CA . ALA B 1 239 ? -17.641 -9.555 -11.609 1 98 239 ALA B CA 1
ATOM 4229 C C . ALA B 1 239 ? -18.047 -10.945 -11.125 1 98 239 ALA B C 1
ATOM 4231 O O . ALA B 1 239 ? -18.891 -11.07 -10.234 1 98 239 ALA B O 1
ATOM 4232 N N . THR B 1 240 ? -17.516 -11.969 -11.742 1 97.5 240 THR B N 1
ATOM 4233 C CA . THR B 1 240 ? -17.922 -13.32 -11.352 1 97.5 240 THR B CA 1
ATOM 4234 C C . THR B 1 240 ? -16.719 -14.117 -10.844 1 97.5 240 THR B C 1
ATOM 4236 O O . THR B 1 240 ? -15.578 -13.852 -11.234 1 97.5 240 THR B O 1
ATOM 4239 N N . ALA B 1 241 ? -17 -15.039 -9.984 1 97.44 241 ALA B N 1
ATOM 4240 C CA . ALA B 1 241 ? -15.969 -15.945 -9.492 1 97.44 241 ALA B CA 1
ATOM 4241 C C . ALA B 1 241 ? -15.352 -16.75 -10.633 1 97.44 241 ALA B C 1
ATOM 4243 O O . ALA B 1 241 ? -14.148 -17.031 -10.617 1 97.44 241 ALA B O 1
ATOM 4244 N N . GLU B 1 242 ? -16.141 -17.078 -11.594 1 97.5 242 GLU B N 1
ATOM 4245 C CA . GLU B 1 242 ? -15.68 -17.812 -12.766 1 97.5 242 GLU B CA 1
ATOM 4246 C C . GLU B 1 242 ? -14.617 -17.016 -13.531 1 97.5 242 GLU B C 1
ATOM 4248 O O . GLU B 1 242 ? -13.594 -17.578 -13.938 1 97.5 242 GLU B O 1
ATOM 4253 N N . ASP B 1 243 ? -14.898 -15.734 -13.695 1 98.62 243 ASP B N 1
ATOM 4254 C CA . ASP B 1 243 ? -13.945 -14.883 -14.406 1 98.62 243 ASP B CA 1
ATOM 4255 C C . ASP B 1 243 ? -12.648 -14.727 -13.617 1 98.62 243 ASP B C 1
ATOM 4257 O O . ASP B 1 243 ? -11.57 -14.617 -14.211 1 98.62 243 ASP B O 1
ATOM 4261 N N . ALA B 1 244 ? -12.742 -14.711 -12.289 1 98.69 244 ALA B N 1
ATOM 4262 C CA . ALA B 1 244 ? -11.539 -14.688 -11.461 1 98.69 244 ALA B CA 1
ATOM 4263 C C . ALA B 1 244 ? -10.688 -15.93 -11.68 1 98.69 244 ALA B C 1
ATOM 4265 O O . ALA B 1 244 ? -9.469 -15.836 -11.82 1 98.69 244 ALA B O 1
ATOM 4266 N N . GLY B 1 245 ? -11.328 -17.078 -11.719 1 98.69 245 GLY B N 1
ATOM 4267 C CA . GLY B 1 245 ? -10.617 -18.312 -12.016 1 98.69 245 GLY B CA 1
ATOM 4268 C C . GLY B 1 245 ? -9.922 -18.281 -13.367 1 98.69 245 GLY B C 1
ATOM 4269 O O . GLY B 1 245 ? -8.758 -18.688 -13.477 1 98.69 245 GLY B O 1
ATOM 4270 N N . GLU B 1 246 ? -10.641 -17.797 -14.375 1 98.69 246 GLU B N 1
ATOM 4271 C CA . GLU B 1 246 ? -10.07 -17.734 -15.719 1 98.69 246 GLU B CA 1
ATOM 4272 C C . GLU B 1 246 ? -8.883 -16.781 -15.758 1 98.69 246 GLU B C 1
ATOM 4274 O O . GLU B 1 246 ? -7.895 -17.031 -16.453 1 98.69 246 GLU B O 1
ATOM 4279 N N . CYS B 1 247 ? -9.023 -15.688 -15.031 1 98.81 247 CYS B N 1
ATOM 4280 C CA . CYS B 1 247 ? -7.938 -14.711 -14.969 1 98.81 247 CYS B CA 1
ATOM 4281 C C . CYS B 1 247 ? -6.668 -15.344 -14.422 1 98.81 247 CYS B C 1
ATOM 4283 O O . CYS B 1 247 ? -5.578 -15.133 -14.961 1 98.81 247 CYS B O 1
ATOM 4285 N N . ALA B 1 248 ? -6.82 -16.141 -13.328 1 98.88 248 ALA B N 1
ATOM 4286 C CA . ALA B 1 248 ? -5.664 -16.828 -12.758 1 98.88 248 ALA B CA 1
ATOM 4287 C C . ALA B 1 248 ? -5.039 -17.781 -13.781 1 98.88 248 ALA B C 1
ATOM 4289 O O . ALA B 1 248 ? -3.814 -17.828 -13.922 1 98.88 248 ALA B O 1
ATOM 4290 N N . LEU B 1 249 ? -5.84 -18.5 -14.531 1 98.81 249 LEU B N 1
ATOM 4291 C CA . LEU B 1 249 ? -5.336 -19.406 -15.547 1 98.81 249 LEU B CA 1
ATOM 4292 C C . LEU B 1 249 ? -4.602 -18.656 -16.641 1 98.81 249 LEU B C 1
ATOM 4294 O O . LEU B 1 249 ? -3.57 -19.109 -17.141 1 98.81 249 LEU B O 1
ATOM 4298 N N . ARG B 1 250 ? -5.141 -17.469 -17.016 1 98.75 250 ARG B N 1
ATOM 4299 C CA . ARG B 1 250 ? -4.504 -16.641 -18.031 1 98.75 250 ARG B CA 1
ATOM 4300 C C . ARG B 1 250 ? -3.084 -16.266 -17.625 1 98.75 250 ARG B C 1
ATOM 4302 O O . ARG B 1 250 ? -2.156 -16.344 -18.422 1 98.75 250 ARG B O 1
ATOM 4309 N N . ILE B 1 251 ? -2.912 -15.914 -16.406 1 98.62 251 ILE B N 1
ATOM 4310 C CA . ILE B 1 251 ? -1.604 -15.516 -15.906 1 98.62 251 ILE B CA 1
ATOM 4311 C C . ILE B 1 251 ? -0.677 -16.719 -15.852 1 98.62 251 ILE B C 1
ATOM 4313 O O . ILE B 1 251 ? 0.448 -16.672 -16.359 1 98.62 251 ILE B O 1
ATOM 4317 N N . LEU B 1 252 ? -1.154 -17.812 -15.305 1 98.56 252 LEU B N 1
ATOM 4318 C CA . LEU B 1 252 ? -0.304 -18.969 -15 1 98.56 252 LEU B CA 1
ATOM 4319 C C . LEU B 1 252 ? 0.065 -19.719 -16.281 1 98.56 252 LEU B C 1
ATOM 4321 O O . LEU B 1 252 ? 1.092 -20.406 -16.328 1 98.56 252 LEU B O 1
ATOM 4325 N N . SER B 1 253 ? -0.719 -19.547 -17.375 1 97.81 253 SER B N 1
ATOM 4326 C CA . SER B 1 253 ? -0.512 -20.312 -18.594 1 97.81 253 SER B CA 1
ATOM 4327 C C . SER B 1 253 ? 0.426 -19.578 -19.547 1 97.81 253 SER B C 1
ATOM 4329 O O . SER B 1 253 ? 0.846 -20.125 -20.562 1 97.81 253 SER B O 1
ATOM 4331 N N . ASP B 1 254 ? 0.716 -18.312 -19.266 1 97 254 ASP B N 1
ATOM 4332 C CA . ASP B 1 254 ? 1.539 -17.5 -20.156 1 97 254 ASP B CA 1
ATOM 4333 C C . ASP B 1 254 ? 2.775 -16.969 -19.438 1 97 254 ASP 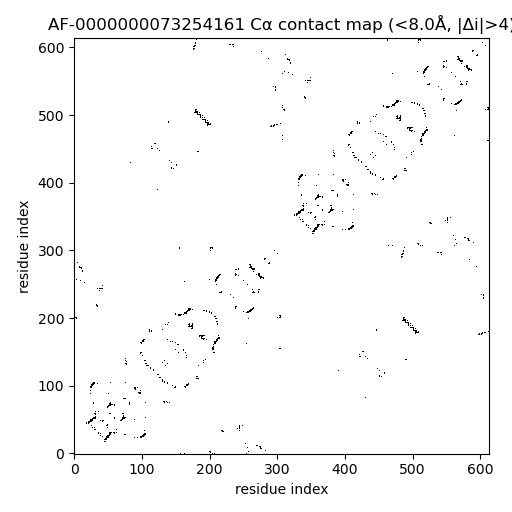B C 1
ATOM 4335 O O . ASP B 1 254 ? 2.693 -15.984 -18.688 1 97 254 ASP B O 1
ATOM 4339 N N . LYS B 1 255 ? 3.9 -17.516 -19.766 1 95.5 255 LYS B N 1
ATOM 4340 C CA . LYS B 1 255 ? 5.156 -17.234 -19.078 1 95.5 255 LYS B CA 1
ATOM 4341 C C . LYS B 1 255 ? 5.609 -15.797 -19.328 1 95.5 255 LYS B C 1
ATOM 4343 O O . LYS B 1 255 ? 6.492 -15.289 -18.625 1 95.5 255 LYS B O 1
ATOM 4348 N N . SER B 1 256 ? 5.023 -15.156 -20.297 1 95.75 256 SER B N 1
ATOM 4349 C CA . SER B 1 256 ? 5.445 -13.805 -20.609 1 95.75 256 SER B CA 1
ATOM 4350 C C . SER B 1 256 ? 4.805 -12.781 -19.688 1 95.75 256 SER B C 1
ATOM 4352 O O . SER B 1 256 ? 5.219 -11.625 -19.641 1 95.75 256 SER B O 1
ATOM 4354 N N . ILE B 1 257 ? 3.758 -13.227 -18.922 1 97.31 257 ILE B N 1
ATOM 4355 C CA . ILE B 1 257 ? 3.068 -12.297 -18.031 1 97.31 257 ILE B CA 1
ATOM 4356 C C . ILE B 1 257 ? 3.812 -12.211 -16.703 1 97.31 257 ILE B C 1
ATOM 4358 O O . ILE B 1 257 ? 3.705 -13.109 -15.867 1 97.31 257 ILE B O 1
ATOM 4362 N N . ASN B 1 258 ? 4.566 -11.164 -16.516 1 98 258 ASN B N 1
ATOM 4363 C CA . ASN B 1 258 ? 5.301 -10.883 -15.289 1 98 258 ASN B CA 1
ATOM 4364 C C . ASN B 1 258 ? 5.16 -9.414 -14.883 1 98 258 ASN B C 1
ATOM 4366 O O . ASN B 1 258 ? 5.27 -8.523 -15.719 1 98 258 ASN B O 1
ATOM 4370 N N . GLY B 1 259 ? 4.891 -9.25 -13.609 1 97.94 259 GLY B N 1
ATOM 4371 C CA . GLY B 1 259 ? 4.902 -7.902 -13.055 1 97.94 259 GLY B CA 1
ATOM 4372 C C . GLY B 1 259 ? 3.684 -7.09 -13.445 1 97.94 259 GLY B C 1
ATOM 4373 O O . GLY B 1 259 ? 3.77 -5.871 -13.609 1 97.94 259 GLY B O 1
ATOM 4374 N N . ARG B 1 260 ? 2.551 -7.777 -13.656 1 97.75 260 ARG B N 1
ATOM 4375 C CA . ARG B 1 260 ? 1.34 -7.105 -14.117 1 97.75 260 ARG B CA 1
ATOM 4376 C C . ARG B 1 260 ? 0.225 -7.215 -13.078 1 97.75 260 ARG B C 1
ATOM 4378 O O . ARG B 1 260 ? 0.235 -8.117 -12.242 1 97.75 260 ARG B O 1
ATOM 4385 N N . THR B 1 261 ? -0.623 -6.262 -13.156 1 98.5 261 THR B N 1
ATOM 4386 C CA . THR B 1 261 ? -1.895 -6.34 -12.445 1 98.5 261 THR B CA 1
ATOM 4387 C C . THR B 1 261 ? -3.049 -6.547 -13.422 1 98.5 261 THR B C 1
ATOM 4389 O O . THR B 1 261 ? -3.287 -5.711 -14.297 1 98.5 261 THR B O 1
ATOM 4392 N N . LEU B 1 262 ? -3.715 -7.676 -13.312 1 98.81 262 LEU B N 1
ATOM 4393 C CA . LEU B 1 262 ? -4.949 -7.891 -14.062 1 98.81 262 LEU B CA 1
ATOM 4394 C C . LEU B 1 262 ? -6.168 -7.633 -13.18 1 98.81 262 LEU B C 1
ATOM 4396 O O . LEU B 1 262 ? -6.246 -8.133 -12.062 1 98.81 262 LEU B O 1
ATOM 4400 N N . PHE B 1 263 ? -7.059 -6.852 -13.719 1 98.81 263 PHE B N 1
ATOM 4401 C CA . PHE B 1 263 ? -8.273 -6.441 -13.023 1 98.81 263 PHE B CA 1
ATOM 4402 C C . PHE B 1 263 ? -9.453 -7.324 -13.422 1 98.81 263 PHE B C 1
ATOM 4404 O O . PHE B 1 263 ? -9.859 -7.328 -14.586 1 98.81 263 PHE B O 1
ATOM 4411 N N . VAL B 1 264 ? -9.945 -8.164 -12.445 1 98.81 264 VAL B N 1
ATOM 4412 C CA . VAL B 1 264 ? -11.188 -8.898 -12.664 1 98.81 264 VAL B CA 1
ATOM 4413 C C . VAL B 1 264 ? -12.383 -7.965 -12.508 1 98.81 264 VAL B C 1
ATOM 4415 O O . VAL B 1 264 ? -12.578 -7.379 -11.438 1 98.81 264 VAL B O 1
ATOM 4418 N N . CYS B 1 265 ? -13.164 -7.898 -13.555 1 98.5 265 CYS B N 1
ATOM 4419 C CA . CYS B 1 265 ? -14.125 -6.801 -13.594 1 98.5 265 CYS B CA 1
ATOM 4420 C C . CYS B 1 265 ? -15.445 -7.25 -14.219 1 98.5 265 CYS B C 1
ATOM 4422 O O . CYS B 1 265 ? -15.602 -8.422 -14.562 1 98.5 265 CYS B O 1
ATOM 4424 N N . ALA B 1 266 ? -16.391 -6.352 -14.219 1 98 266 ALA B N 1
ATOM 4425 C CA . ALA B 1 266 ? -17.641 -6.594 -14.93 1 98 266 ALA B CA 1
ATOM 4426 C C . ALA B 1 266 ? -17.391 -6.766 -16.422 1 98 266 ALA B C 1
ATOM 4428 O O . ALA B 1 266 ? -16.531 -6.082 -17 1 98 266 ALA B O 1
ATOM 4429 N N . ARG B 1 267 ? -18.156 -7.574 -17.031 1 97.81 267 ARG B N 1
ATOM 4430 C CA . ARG B 1 267 ? -17.922 -7.934 -18.422 1 97.81 267 ARG B CA 1
ATOM 4431 C C . ARG B 1 267 ? -18.234 -6.766 -19.344 1 97.81 267 ARG B C 1
ATOM 4433 O O . ARG B 1 267 ? -17.797 -6.75 -20.5 1 97.81 267 ARG B O 1
ATOM 4440 N N . ARG B 1 268 ? -18.984 -5.719 -18.875 1 97.19 268 ARG B N 1
ATOM 4441 C CA . ARG B 1 268 ? -19.188 -4.52 -19.672 1 97.19 268 ARG B CA 1
ATOM 4442 C C . ARG B 1 268 ? -17.875 -3.816 -19.953 1 97.19 268 ARG B C 1
ATOM 4444 O O . ARG B 1 268 ? -17.75 -3.107 -20.953 1 97.19 268 ARG B O 1
ATOM 4451 N N . TRP B 1 269 ? -16.859 -4 -19.094 1 97.88 269 TRP B N 1
ATOM 4452 C CA . TRP B 1 269 ? -15.562 -3.352 -19.281 1 97.88 269 TRP B CA 1
ATOM 4453 C C . TRP B 1 269 ? -14.602 -4.25 -20.047 1 97.88 269 TRP B C 1
ATOM 4455 O O . TRP B 1 269 ? -13.688 -3.766 -20.719 1 97.88 269 TRP B O 1
ATOM 4465 N N . ALA B 1 270 ? -14.711 -5.57 -19.906 1 98.31 270 ALA B N 1
ATOM 4466 C CA . ALA B 1 270 ? -13.883 -6.586 -20.547 1 98.31 270 ALA B CA 1
ATOM 4467 C C . ALA B 1 270 ? -14.695 -7.848 -20.844 1 98.31 270 ALA B C 1
ATOM 4469 O O . ALA B 1 270 ? -15.164 -8.516 -19.922 1 98.31 270 ALA B O 1
ATOM 4470 N N . PRO B 1 271 ? -14.773 -8.242 -22.109 1 97.62 271 PRO B N 1
ATOM 4471 C CA . PRO B 1 271 ? -15.672 -9.336 -22.5 1 97.62 271 PRO B CA 1
ATOM 4472 C C . PRO B 1 271 ? -15.383 -10.633 -21.75 1 97.62 271 PRO B C 1
ATOM 4474 O O . PRO B 1 271 ? -16.312 -11.406 -21.469 1 97.62 271 PRO B O 1
ATOM 4477 N N . ARG B 1 272 ? -14.18 -10.859 -21.328 1 98.12 272 ARG B N 1
ATOM 4478 C CA . ARG B 1 272 ? -13.836 -12.102 -20.641 1 98.12 272 ARG B CA 1
ATOM 4479 C C . ARG B 1 272 ? -13.82 -11.906 -19.141 1 98.12 272 ARG B C 1
ATOM 4481 O O . ARG B 1 272 ? -13.492 -12.828 -18.391 1 98.12 272 ARG B O 1
ATOM 4488 N N . GLY B 1 273 ? -14.078 -10.711 -18.688 1 98.69 273 GLY B N 1
ATOM 4489 C CA . GLY B 1 273 ? -14.25 -10.438 -17.266 1 98.69 273 GLY B CA 1
ATOM 4490 C C . GLY B 1 273 ? -12.969 -10.016 -16.578 1 98.69 273 GLY B C 1
ATOM 4491 O O . GLY B 1 273 ? -12.898 -9.969 -15.352 1 98.69 273 GLY B O 1
ATOM 4492 N N . TYR B 1 274 ? -11.883 -9.812 -17.297 1 98.81 274 TYR B N 1
ATOM 4493 C CA . TYR B 1 274 ? -10.648 -9.305 -16.719 1 98.81 274 TYR B CA 1
ATOM 4494 C C . TYR B 1 274 ? -9.844 -8.531 -17.766 1 98.81 274 TYR B C 1
ATOM 4496 O O . TYR B 1 274 ? -9.969 -8.773 -18.953 1 98.81 274 TYR B O 1
ATOM 4504 N N . ILE B 1 275 ? -9.023 -7.617 -17.312 1 98.69 275 ILE B N 1
ATOM 4505 C CA . ILE B 1 275 ? -8.305 -6.723 -18.219 1 98.69 275 ILE B CA 1
ATOM 4506 C C . ILE B 1 275 ? -7.035 -6.211 -17.547 1 98.69 275 ILE B C 1
ATOM 4508 O O . ILE B 1 275 ? -6.977 -6.113 -16.312 1 98.69 275 ILE B O 1
ATOM 4512 N N . ASP B 1 276 ? -5.969 -6.016 -18.25 1 98.31 276 ASP B N 1
ATOM 4513 C CA . ASP B 1 276 ? -4.777 -5.297 -17.812 1 98.31 276 ASP B CA 1
ATOM 4514 C C . ASP B 1 276 ? -4.953 -3.789 -17.984 1 98.31 276 ASP B C 1
ATOM 4516 O O . ASP B 1 276 ? -4.977 -3.285 -19.109 1 98.31 276 ASP B O 1
ATOM 4520 N N . LEU B 1 277 ? -5.047 -3.027 -16.922 1 95.12 277 LEU B N 1
ATOM 4521 C CA . LEU B 1 277 ? -5.34 -1.6 -16.969 1 95.12 277 LEU B CA 1
ATOM 4522 C C . LEU B 1 277 ? -4.07 -0.79 -17.219 1 95.12 277 LEU B C 1
ATOM 4524 O O . LEU B 1 277 ? -4.129 0.433 -17.359 1 95.12 277 LEU B O 1
ATOM 4528 N N . ASP B 1 278 ? -2.922 -1.417 -17.234 1 94.69 278 ASP B N 1
ATOM 4529 C CA . ASP B 1 278 ? -1.638 -0.797 -17.547 1 94.69 278 ASP B CA 1
ATOM 4530 C C . ASP B 1 278 ? -1.311 0.318 -16.562 1 94.69 278 ASP B C 1
ATOM 4532 O O . ASP B 1 278 ? -0.945 1.425 -16.969 1 94.69 278 ASP B O 1
ATOM 4536 N N . ILE B 1 279 ? -1.358 0.035 -15.305 1 94.69 279 ILE B N 1
ATOM 4537 C CA . ILE B 1 279 ? -1.24 1.096 -14.312 1 94.69 279 ILE B CA 1
ATOM 4538 C C . ILE B 1 279 ? 0.078 0.949 -13.555 1 94.69 279 ILE B C 1
ATOM 4540 O O . ILE B 1 279 ? 0.358 1.713 -12.625 1 94.69 279 ILE B O 1
ATOM 4544 N N . GLU B 1 280 ? 0.975 0.05 -13.992 1 96.12 280 GLU B N 1
ATOM 4545 C CA . GLU B 1 280 ? 2.109 -0.291 -13.133 1 96.12 280 GLU B CA 1
ATOM 4546 C C . GLU B 1 280 ? 3.385 0.395 -13.609 1 96.12 280 GLU B C 1
ATOM 4548 O O . GLU B 1 280 ? 4.332 0.564 -12.844 1 96.12 280 GLU B O 1
ATOM 4553 N N . ASP B 1 281 ? 3.463 0.858 -14.898 1 94.62 281 ASP B N 1
ATOM 4554 C CA . ASP B 1 281 ? 4.781 1.168 -15.445 1 94.62 281 ASP B CA 1
ATOM 4555 C C . ASP B 1 281 ? 4.859 2.627 -15.883 1 94.62 281 ASP B C 1
ATOM 4557 O O . ASP B 1 281 ? 5.949 3.139 -16.156 1 94.62 281 ASP B O 1
ATOM 4561 N N . TYR B 1 282 ? 3.875 3.371 -16.016 1 92.12 282 TYR B N 1
ATOM 4562 C CA . TYR B 1 282 ? 3.832 4.762 -16.453 1 92.12 282 TYR B CA 1
ATOM 4563 C C . TYR B 1 282 ? 4.578 4.949 -17.766 1 92.12 282 TYR B C 1
ATOM 4565 O O . TYR B 1 282 ? 5.422 5.84 -17.891 1 92.12 282 TYR B O 1
ATOM 4573 N N . PRO B 1 283 ? 4.289 4.203 -18.828 1 89.75 283 PRO B N 1
ATOM 4574 C CA . PRO B 1 283 ? 5.113 4.207 -20.031 1 89.75 283 PRO B CA 1
ATOM 4575 C C . PRO B 1 283 ? 5.129 5.562 -20.734 1 89.75 283 PRO B C 1
ATOM 4577 O O . PRO B 1 283 ? 6.09 5.883 -21.453 1 89.75 283 PRO B O 1
ATOM 4580 N N . ASP B 1 284 ? 4.191 6.426 -20.484 1 90.5 284 ASP B N 1
ATOM 4581 C CA . ASP B 1 284 ? 4.078 7.68 -21.219 1 90.5 284 ASP B CA 1
ATOM 4582 C C . ASP B 1 284 ? 4.664 8.844 -20.422 1 90.5 284 ASP B C 1
ATOM 4584 O O . ASP B 1 284 ? 4.527 10 -20.812 1 90.5 284 ASP B O 1
ATOM 4588 N N . SER B 1 285 ? 5.355 8.555 -19.328 1 93.69 285 SER B N 1
ATOM 4589 C CA . SER B 1 285 ? 5.969 9.602 -18.516 1 93.69 285 SER B CA 1
ATOM 4590 C C . SER B 1 285 ? 7.492 9.484 -18.531 1 93.69 285 SER B C 1
ATOM 4592 O O . SER B 1 285 ? 8.07 8.727 -17.75 1 93.69 285 SER B O 1
ATOM 4594 N N . PRO B 1 286 ? 8.156 10.312 -19.391 1 96 286 PRO B N 1
ATOM 4595 C CA . PRO B 1 286 ? 9.617 10.258 -19.422 1 96 286 PRO B CA 1
ATOM 4596 C C . PRO B 1 286 ? 10.25 10.531 -18.062 1 96 286 PRO B C 1
ATOM 4598 O O . PRO B 1 286 ? 11.25 9.898 -17.703 1 96 286 PRO B O 1
ATOM 4601 N N . LEU B 1 287 ? 9.641 11.422 -17.375 1 96.75 287 LEU B N 1
ATOM 4602 C CA . LEU B 1 287 ? 10.188 11.766 -16.062 1 96.75 287 LEU B CA 1
ATOM 4603 C C . LEU B 1 287 ? 10.125 10.578 -15.117 1 96.75 287 LEU B C 1
ATOM 4605 O O . LEU B 1 287 ? 11.109 10.25 -14.453 1 96.75 287 LEU B O 1
ATOM 4609 N N . LEU B 1 288 ? 9 9.883 -15.023 1 96.81 288 LEU B N 1
ATOM 4610 C CA . LEU B 1 288 ? 8.852 8.742 -14.133 1 96.81 288 LEU B CA 1
ATOM 4611 C C . LEU B 1 288 ? 9.773 7.598 -14.547 1 96.81 288 LEU B C 1
ATOM 4613 O O . LEU B 1 288 ? 10.281 6.859 -13.703 1 96.81 288 LEU B O 1
ATOM 4617 N N . GLN B 1 289 ? 10.008 7.508 -15.914 1 96.88 289 GLN B N 1
ATOM 4618 C CA . GLN B 1 289 ? 10.953 6.5 -16.375 1 96.88 289 GLN B CA 1
ATOM 4619 C C . GLN B 1 289 ? 12.367 6.809 -15.906 1 96.88 289 GLN B C 1
ATOM 4621 O O . GLN B 1 289 ? 13.102 5.906 -15.5 1 96.88 289 GLN B O 1
ATOM 4626 N N . GLU B 1 290 ? 12.734 8.07 -15.953 1 97.12 290 GLU B N 1
ATOM 4627 C CA . GLU B 1 290 ? 14.047 8.484 -15.477 1 97.12 290 GLU B CA 1
ATOM 4628 C C . GLU B 1 290 ? 14.188 8.242 -13.977 1 97.12 290 GLU B C 1
ATOM 4630 O O . GLU B 1 290 ? 15.219 7.766 -13.516 1 97.12 290 GLU B O 1
ATOM 4635 N N . ILE B 1 291 ? 13.156 8.602 -13.203 1 97.5 291 ILE B N 1
ATOM 4636 C CA . ILE B 1 291 ? 13.148 8.383 -11.758 1 97.5 291 ILE B CA 1
ATOM 4637 C C . ILE B 1 291 ? 13.32 6.895 -11.461 1 97.5 291 ILE B C 1
ATOM 4639 O O . ILE B 1 291 ? 14.094 6.516 -10.578 1 97.5 291 ILE B O 1
ATOM 4643 N N . GLN B 1 292 ? 12.641 5.992 -12.172 1 97.25 292 GLN B N 1
ATOM 4644 C CA . GLN B 1 292 ? 12.734 4.547 -12.008 1 97.25 292 GLN B CA 1
ATOM 4645 C C . GLN B 1 292 ? 14.172 4.066 -12.227 1 97.25 292 GLN B C 1
ATOM 4647 O O . GLN B 1 292 ? 14.68 3.246 -11.461 1 97.25 292 GLN B O 1
ATOM 4652 N N . GLU B 1 293 ? 14.773 4.598 -13.305 1 96.38 293 GLU B N 1
ATOM 4653 C CA . GLU B 1 293 ? 16.156 4.223 -13.594 1 96.38 293 GLU B CA 1
ATOM 4654 C C . GLU B 1 293 ? 17.078 4.625 -12.453 1 96.38 293 GLU B C 1
ATOM 4656 O O . GLU B 1 293 ? 17.906 3.822 -12.008 1 96.38 293 GLU B O 1
ATOM 4661 N N . ASP B 1 294 ? 16.906 5.828 -11.953 1 96.94 294 ASP B N 1
ATOM 4662 C CA . ASP B 1 294 ? 17.781 6.324 -10.883 1 96.94 294 ASP B CA 1
ATOM 4663 C C . ASP B 1 294 ? 17.531 5.566 -9.586 1 96.94 294 ASP B C 1
ATOM 4665 O O . ASP B 1 294 ? 18.469 5.359 -8.797 1 96.94 294 ASP B O 1
ATOM 4669 N N . GLN B 1 295 ? 16.297 5.176 -9.352 1 96.31 295 GLN B N 1
ATOM 4670 C CA . GLN B 1 295 ? 15.938 4.441 -8.141 1 96.31 295 GLN B CA 1
ATOM 4671 C C . GLN B 1 295 ? 16.734 3.141 -8.039 1 96.31 295 GLN B C 1
ATOM 4673 O O . GLN B 1 295 ? 17.062 2.695 -6.938 1 96.31 295 GLN B O 1
ATOM 4678 N N . MET B 1 296 ? 17.141 2.574 -9.164 1 96.19 296 MET B N 1
ATOM 4679 C CA . MET B 1 296 ? 17.75 1.248 -9.148 1 96.19 296 MET B CA 1
ATOM 4680 C C . MET B 1 296 ? 19.25 1.339 -9.414 1 96.19 296 MET B C 1
ATOM 4682 O O . MET B 1 296 ? 19.938 0.32 -9.438 1 96.19 296 MET B O 1
ATOM 4686 N N . ARG B 1 297 ? 19.734 2.523 -9.57 1 95.12 297 ARG B N 1
ATOM 4687 C CA . ARG B 1 297 ? 21.125 2.703 -9.977 1 95.12 297 ARG B CA 1
ATOM 4688 C C . ARG B 1 297 ? 22.078 2.154 -8.922 1 95.12 297 ARG B C 1
ATOM 4690 O O . ARG B 1 297 ? 23.141 1.617 -9.258 1 95.12 297 ARG B O 1
ATOM 4697 N N . ASN B 1 298 ? 21.719 2.334 -7.641 1 92.19 298 ASN B N 1
ATOM 4698 C CA . ASN B 1 298 ? 22.609 1.897 -6.57 1 92.19 298 ASN B CA 1
ATOM 4699 C C . ASN B 1 298 ? 22.484 0.397 -6.32 1 92.19 298 ASN B C 1
ATOM 4701 O O . ASN B 1 298 ? 23.391 -0.219 -5.762 1 92.19 298 ASN B O 1
ATOM 4705 N N . ALA B 1 299 ? 21.375 -0.158 -6.648 1 92.06 299 ALA B N 1
ATOM 4706 C CA . ALA B 1 299 ? 21.141 -1.594 -6.512 1 92.06 299 ALA B CA 1
ATOM 4707 C C . ALA B 1 299 ? 20.469 -2.158 -7.758 1 92.06 299 ALA B C 1
ATOM 4709 O O . ALA B 1 299 ? 19.328 -2.639 -7.691 1 92.06 299 ALA B O 1
ATOM 4710 N N . PRO B 1 300 ? 21.25 -2.133 -8.797 1 95.25 300 PRO B N 1
ATOM 4711 C CA . PRO B 1 300 ? 20.672 -2.566 -10.07 1 95.25 300 PRO B CA 1
ATOM 4712 C C . PRO B 1 300 ? 20.312 -4.051 -10.078 1 95.25 300 PRO B C 1
ATOM 4714 O O . PRO B 1 300 ? 20.797 -4.816 -9.242 1 95.25 300 PRO B O 1
ATOM 4717 N N . VAL B 1 301 ? 19.453 -4.41 -10.914 1 96.56 301 VAL B N 1
ATOM 4718 C CA . VAL B 1 301 ? 18.969 -5.781 -11.062 1 96.56 301 VAL B CA 1
ATOM 4719 C C . VAL B 1 301 ? 20.156 -6.715 -11.32 1 96.56 301 VAL B C 1
ATOM 4721 O O . VAL B 1 301 ? 20.172 -7.844 -10.828 1 96.56 301 VAL B O 1
ATOM 4724 N N . GLU B 1 302 ? 21.188 -6.238 -11.953 1 95.75 302 GLU B N 1
ATOM 4725 C CA . GLU B 1 302 ? 22.328 -7.023 -12.406 1 95.75 302 GLU B CA 1
ATOM 4726 C C . GLU B 1 302 ? 23.219 -7.449 -11.234 1 95.75 302 GLU B C 1
ATOM 4728 O O . GLU B 1 302 ? 24.078 -8.312 -11.383 1 95.75 302 GLU B O 1
ATOM 4733 N N . LEU B 1 303 ? 22.953 -6.941 -10.031 1 95.12 303 LEU B N 1
ATOM 4734 C CA . LEU B 1 303 ? 23.719 -7.328 -8.852 1 95.12 303 LEU B CA 1
ATOM 4735 C C . LEU B 1 303 ? 23.312 -8.719 -8.375 1 95.12 303 LEU B C 1
ATOM 4737 O O . LEU B 1 303 ? 23.953 -9.289 -7.488 1 95.12 303 LEU B O 1
ATOM 4741 N N . GLY B 1 304 ? 22.266 -9.281 -8.93 1 94.88 304 GLY B N 1
ATOM 4742 C CA . GLY B 1 304 ? 21.828 -10.617 -8.57 1 94.88 304 GLY B CA 1
ATOM 4743 C C . GLY B 1 304 ? 20.656 -10.617 -7.594 1 94.88 304 GLY B C 1
ATOM 4744 O O . GLY B 1 304 ? 20.109 -9.562 -7.27 1 94.88 304 GLY B O 1
ATOM 4745 N N . LEU B 1 305 ? 20.344 -11.758 -7.18 1 95.12 305 LEU B N 1
ATOM 4746 C CA . LEU B 1 305 ? 19.203 -11.93 -6.289 1 95.12 305 LEU B CA 1
ATOM 4747 C C . LEU B 1 305 ? 19.547 -11.5 -4.867 1 95.12 305 LEU B C 1
ATOM 4749 O O . LEU B 1 305 ? 18.859 -10.688 -4.27 1 95.12 305 LEU B O 1
ATOM 4753 N N . PHE B 1 306 ? 20.688 -12.008 -4.348 1 93.56 306 PHE B N 1
ATOM 4754 C CA . PHE B 1 306 ? 21.156 -11.656 -3.014 1 93.56 306 PHE B CA 1
ATOM 4755 C C . PHE B 1 306 ? 22.562 -11.062 -3.076 1 93.56 306 PHE B C 1
ATOM 4757 O O . PHE B 1 306 ? 23.547 -11.758 -2.807 1 93.56 306 PHE B O 1
ATOM 4764 N N . PRO B 1 307 ? 22.656 -9.773 -3.354 1 88.25 307 PRO B N 1
ATOM 4765 C CA . PRO B 1 307 ? 23.984 -9.164 -3.434 1 88.25 307 PRO B CA 1
ATOM 4766 C C . PRO B 1 307 ? 24.641 -8.992 -2.064 1 88.25 307 PRO B C 1
ATOM 4768 O O . PRO B 1 307 ? 23.938 -8.906 -1.051 1 88.25 307 PRO B O 1
#

InterPro domains:
  IPR002347 Short-chain dehydrogenase/reductase SDR [PF00106] (24-226)
  IPR002347 Short-chain dehydrogenase/reductase SDR [PR00081] (25-42)
  IPR002347 Short-chain dehydrogenase/reductase SDR [PR00081] (97-108)
  IPR002347 Short-chain dehydrogenase/reductase SDR [PR00081] (185-204)
  IPR002347 Short-chain dehydrogenase/reductase SDR [PR00081] (206-223)
  IPR020904 Short-chain dehydrogenase/reductase, conserved site [PS00061] (172-200)
  IPR036291 NAD(P)-binding domain superfamily [SSF51735] (23-275)

Nearest PDB structures (foldseek):
  5jsf-assembly1_A  TM=8.453E-01  e=1.719E-17  Homo sapiens
  1yde-assembly3_K  TM=8.335E-01  e=3.651E-17  Homo sapiens
  5k9z-assembly2_D  TM=8.539E-01  e=6.516E-17  Paraburkholderia xenovorans LB400
  6emm-assembly1_A  TM=8.438E-01  e=8.215E-17  Homo sapiens
  5k9z-assembly1_C  TM=7.925E-01  e=2.331E-16  Paraburkholderia xenovorans LB400

Secondary structure (DSSP, 8-state):
-PPP---PPP--SS----GGGTT-EEEEET-SSHHHHHHHHHHHHTT-EEEEEES-HHHHHHHHHHSTT-EEEE--TT-HHHHHHHHHHHHHHSTT----EEEE--------SSS----TTPPPPPP--HHHIIIIIHHHHHHHHHHHHHHHHH-SS--TTPPPEEEEEE--GGGTS--TT-HHHHHHHHHHHHHHHHHTTTGGGGTEEEEEEEE-SB-STTS-HHHHHHHHHTTPPPB-HHHHHHHHHHHHH-TT--S-EEEE--TTT-TTSEEE---SS-TT-HHHHHHHHHHTSSS-GGG-S--/-PPP---PPP--SS----GGGTT-EEEEETTTSHHHHHHHHHHHHTT-EEEEEES-HHHHHHHHHHSTT-EEEE--TT-HHHHHHHHHHHHHHSSS----EEEE--------SSS----TTPPPPPP--HHHIIIIIHHHHHHHHHHHHHHHHH-SS--TTPPPEEEEEE--GGGTS--TT-HHHHHHHHHHHHHHHHHTTTGGGGTEEEEEEEE-SB-STTS-HHHHHHHHHTTPPPB-HHHHHHHHHHHHH-TT--S-EEEE--TTT-TTSEEE---SS-TT-HHHHHHHHHHTSSS-GGG-S--

pLDDT: mean 96.27, std 3.92, range [76.19, 98.94]

Solvent-accessible surface area (backbone atoms only — not comparable to full-atom values): 31349 Å² total; per-residue (Å²): 98,73,70,68,69,96,69,78,61,62,81,55,86,63,89,78,67,47,70,84,38,48,74,34,30,33,40,26,33,34,15,45,46,47,62,27,29,25,40,45,53,42,41,42,76,42,42,24,35,37,31,33,22,18,69,52,53,70,47,23,51,53,49,28,70,72,36,82,81,33,43,58,37,73,19,46,60,65,36,65,69,32,48,52,48,44,51,53,56,49,24,65,70,34,96,80,41,56,64,30,34,38,34,44,48,42,62,68,70,71,86,43,45,48,65,53,73,75,48,84,96,49,74,80,68,86,52,77,60,61,51,48,40,32,38,36,52,14,39,47,51,46,51,25,53,51,48,41,55,36,32,66,74,28,37,70,50,70,54,89,83,41,57,78,28,38,40,36,38,55,39,25,49,45,34,76,42,51,40,72,62,25,36,63,56,18,13,32,21,14,14,44,54,18,34,36,40,9,42,28,58,46,28,20,27,26,20,33,32,25,33,33,41,20,45,42,62,46,92,34,82,72,49,53,71,67,55,51,50,46,34,44,72,52,69,40,70,58,24,49,46,67,27,45,14,51,48,53,49,56,47,75,50,33,90,83,62,53,55,43,55,35,33,26,28,28,46,92,82,23,84,62,14,31,39,42,76,63,81,80,72,56,87,88,35,68,65,61,51,51,52,40,54,50,60,27,51,64,60,39,65,88,62,51,69,82,110,98,72,69,67,68,93,70,77,60,63,82,56,86,64,89,79,67,48,70,82,37,48,71,33,31,32,40,26,34,33,16,45,46,46,62,27,29,24,41,46,53,42,42,40,73,42,41,24,34,35,32,32,23,17,68,53,55,69,47,23,50,53,49,28,70,71,36,82,82,33,42,57,37,73,20,45,58,68,36,66,67,31,47,54,48,45,52,54,56,49,24,66,70,35,96,79,42,56,65,30,35,38,36,42,49,43,62,66,68,70,85,44,45,47,63,56,74,75,48,83,95,48,73,82,67,85,51,76,59,60,51,48,40,34,38,36,53,15,38,46,51,46,50,26,52,51,48,42,54,38,32,66,76,27,37,70,48,72,53,90,83,39,56,78,28,38,41,36,39,55,41,25,48,45,33,77,42,51,40,70,62,26,37,63,58,18,13,31,21,15,13,44,54,19,32,37,41,9,41,28,57,46,29,19,27,26,22,33,31,26,31,33,41,19,45,43,61,48,93,35,81,72,49,54,72,67,55,51,49,45,34,43,73,54,68,40,70,59,22,50,46,66,27,46,13,52,48,52,48,56,46,74,52,32,89,83,60,52,54,45,55,35,34,24,30,27,47,92,83,22,86,63,14,28,39,41,77,64,82,79,71,55,88,89,34,70,65,61,48,50,52,40,53,50,60,27,51,64,61,41,65,87,59,52,69,81,109

Organism: Gibberella zeae (strain ATCC MYA-4620 / CBS 123657 / FGSC 9075 / NRRL 31084 / PH-1) (NCBI:txid229533)

Sequence (614 aa):
MPPYKISPPVDCDVNFSRDQLLDKIAIITGGASGIGEAYARALHKAGAVVVIGDKNATAGEQLSSELSGSKFVHCDATEWEDQARLFKEAAQLSPSGKISYVIANAGFTKNDQTFTFDGHGKEPQKPDLKVIDVNLKGTLYTAKLAMHYFVSQNGTEPQKYQEDTCLILISSGAGFVDVPRSPEYSSTKWAVRGIMHALRRTSFYYGSRVNVIAPWYIRTSILSKEQFDEVENSGVELATAEDAGECALRILSDKSINGRTLFVCARRWAPRGYIDLDIEDYPDSPLLQEIQEDQMRNAPVELGLFPMPPYKISPPVDCDVNFSRDQLLDKIAIITGGASGIGEAYARALHKAGAVVVIGDKNATAGEQLSSELSGSKFVHCDATEWEDQARLFKEAAQLSPSGKISYVIANAGFTKNDQTFTFDGHGKEPQKPDLKVIDVNLKGTLYTAKLAMHYFVSQNGTEPQKYQEDTCLILISSGAGFVDVPRSPEYSSTKWAVRGIMHALRRTSFYYGSRVNVIAPWYIRTSILSKEQFDEVENSGVELATAEDAGECALRILSDKSINGRTLFVCARRWAPRGYIDLDIEDYPDSPLLQEIQEDQMRNAPVELGLFP